Protein AF-A0A086QW85-F1 (afdb_monomer)

Radius of gyration: 34.15 Å; Cα contacts (8 Å, |Δi|>4): 576; chains: 1; bounding box: 135×94×112 Å

Structure (mmCIF, N/CA/C/O backbone):
data_AF-A0A086QW85-F1
#
_entry.id   AF-A0A086QW85-F1
#
loop_
_atom_site.group_PDB
_atom_site.id
_atom_site.type_symbol
_atom_site.label_atom_id
_atom_site.label_alt_id
_atom_site.label_comp_id
_atom_site.label_asym_id
_atom_site.label_entity_id
_atom_site.label_seq_id
_atom_site.pdbx_PDB_ins_code
_atom_site.Cartn_x
_atom_site.Cartn_y
_atom_site.Cartn_z
_atom_site.occupancy
_atom_site.B_iso_or_equiv
_atom_site.auth_seq_id
_atom_site.auth_comp_id
_atom_site.auth_asym_id
_atom_site.auth_atom_id
_atom_site.pdbx_PDB_model_num
ATOM 1 N N . MET A 1 1 ? 77.612 17.754 -40.716 1.00 35.16 1 MET A N 1
ATOM 2 C CA . MET A 1 1 ? 77.060 18.511 -39.573 1.00 35.16 1 MET A CA 1
ATOM 3 C C . MET A 1 1 ? 75.553 18.505 -39.806 1.00 35.16 1 MET A C 1
ATOM 5 O O . MET A 1 1 ? 75.165 18.887 -40.900 1.00 35.16 1 MET A O 1
ATOM 9 N N . GLN A 1 2 ? 74.759 17.747 -39.034 1.00 30.16 2 GLN A N 1
ATOM 10 C CA . GLN A 1 2 ? 74.173 18.192 -37.747 1.00 30.16 2 GLN A CA 1
ATOM 11 C C . GLN A 1 2 ? 73.464 19.552 -37.937 1.00 30.16 2 GLN A C 1
ATOM 13 O O . GLN A 1 2 ? 74.151 20.502 -38.294 1.00 30.16 2 GLN A O 1
ATOM 18 N N . GLY A 1 3 ? 72.158 19.748 -37.748 1.00 29.89 3 GLY A N 1
ATOM 19 C CA . GLY A 1 3 ? 71.088 18.865 -37.263 1.00 29.89 3 GLY A CA 1
ATOM 20 C C . GLY A 1 3 ? 69.768 19.661 -37.120 1.00 29.89 3 GLY A C 1
ATOM 21 O O . GLY A 1 3 ? 69.801 20.876 -37.311 1.00 29.89 3 GLY A O 1
ATOM 22 N N . ASP A 1 4 ? 68.585 19.117 -36.809 1.00 30.38 4 ASP A N 1
ATOM 23 C CA . ASP A 1 4 ? 68.086 17.726 -36.717 1.00 30.38 4 ASP A CA 1
ATOM 24 C C . ASP A 1 4 ? 66.534 17.755 -36.944 1.00 30.38 4 ASP A C 1
ATOM 26 O O . ASP A 1 4 ? 66.053 18.636 -37.660 1.00 30.38 4 ASP A O 1
ATOM 30 N N . GLU A 1 5 ? 65.729 16.818 -36.415 1.00 34.34 5 GLU A N 1
ATOM 31 C CA . GLU A 1 5 ? 64.272 16.700 -36.673 1.00 34.34 5 GLU A CA 1
ATOM 32 C C . GLU A 1 5 ? 63.371 17.478 -35.687 1.00 34.34 5 GLU A C 1
ATOM 34 O O . GLU A 1 5 ? 63.582 17.401 -34.481 1.00 34.34 5 GLU A O 1
ATOM 39 N N . GLU A 1 6 ? 62.257 18.063 -36.159 1.00 29.16 6 GLU A N 1
ATOM 40 C CA . GLU A 1 6 ? 61.016 18.113 -35.358 1.00 29.16 6 GLU A CA 1
ATOM 41 C C . GLU A 1 6 ? 59.751 18.187 -36.242 1.00 29.16 6 GLU A C 1
ATOM 43 O O . GLU A 1 6 ? 59.496 19.160 -36.955 1.00 29.16 6 GLU A O 1
ATOM 48 N N . GLY A 1 7 ? 58.952 17.114 -36.242 1.00 28.67 7 GLY A N 1
ATOM 49 C CA . GLY A 1 7 ? 57.779 16.967 -37.109 1.00 28.67 7 GLY A CA 1
ATOM 50 C C . GLY A 1 7 ? 56.466 17.353 -36.426 1.00 28.67 7 GLY A C 1
ATOM 51 O O . GLY A 1 7 ? 55.949 16.598 -35.606 1.00 28.67 7 GLY A O 1
ATOM 52 N N . SER A 1 8 ? 55.856 18.471 -36.829 1.00 26.30 8 SER A N 1
ATOM 53 C CA . SER A 1 8 ? 54.539 18.885 -36.321 1.00 26.30 8 SER A CA 1
ATOM 54 C C . SER A 1 8 ? 53.396 18.364 -37.207 1.00 26.30 8 SER A C 1
ATOM 56 O O . SER A 1 8 ? 53.025 18.973 -38.214 1.00 26.30 8 SER A O 1
ATOM 58 N N . ARG A 1 9 ? 52.824 17.206 -36.846 1.00 28.78 9 ARG A N 1
ATOM 59 C CA . ARG A 1 9 ? 51.584 16.696 -37.461 1.00 28.78 9 ARG A CA 1
ATOM 60 C C . ARG A 1 9 ? 50.380 17.457 -36.903 1.00 28.78 9 ARG A C 1
ATOM 62 O O . ARG A 1 9 ? 50.100 17.376 -35.710 1.00 28.78 9 ARG A O 1
ATOM 69 N N . LYS A 1 10 ? 49.624 18.134 -37.772 1.00 27.36 10 LYS A N 1
ATOM 70 C CA . LYS A 1 10 ? 48.305 18.682 -37.419 1.00 27.36 10 LYS A CA 1
ATOM 71 C C . LYS A 1 10 ? 47.346 17.529 -37.116 1.00 27.36 10 LYS A C 1
ATOM 73 O O . LYS A 1 10 ? 47.051 16.738 -38.007 1.00 27.36 10 LYS A O 1
ATOM 78 N N . ALA A 1 11 ? 46.860 17.451 -35.881 1.00 26.86 11 ALA A N 1
ATOM 79 C CA . ALA A 1 11 ? 45.731 16.602 -35.528 1.00 26.86 11 ALA A CA 1
ATOM 80 C C . ALA A 1 11 ? 44.427 17.362 -35.811 1.00 26.86 11 ALA A C 1
ATOM 82 O O . ALA A 1 11 ? 44.219 18.458 -35.291 1.00 26.86 11 ALA A O 1
ATOM 83 N N . GLU A 1 12 ? 43.557 16.789 -36.639 1.00 25.14 12 GLU A N 1
ATOM 84 C CA . GLU A 1 12 ? 42.192 17.281 -36.813 1.00 25.14 12 GLU A CA 1
ATOM 85 C C . GLU A 1 12 ? 41.361 16.870 -35.596 1.00 25.14 12 GLU A C 1
ATOM 87 O O . GLU A 1 12 ? 41.105 15.686 -35.371 1.00 25.14 12 GLU A O 1
ATOM 92 N N . THR A 1 13 ? 40.940 17.842 -34.788 1.00 25.77 13 THR A N 1
ATOM 93 C CA . THR A 1 13 ? 40.093 17.576 -33.622 1.00 25.77 13 THR A CA 1
ATOM 94 C C . THR A 1 13 ? 38.675 17.240 -34.080 1.00 25.77 13 THR A C 1
ATOM 96 O O . THR A 1 13 ? 37.847 18.134 -34.276 1.00 25.77 13 THR A O 1
ATOM 99 N N . GLN A 1 14 ? 38.376 15.948 -34.247 1.00 26.11 14 GLN A N 1
ATOM 100 C CA . GLN A 1 14 ? 36.997 15.492 -34.403 1.00 26.11 14 GLN A CA 1
ATOM 101 C C . GLN A 1 14 ? 36.176 15.926 -33.185 1.00 26.11 14 GLN A C 1
ATOM 103 O O . GLN A 1 14 ? 36.545 15.710 -32.031 1.00 26.11 14 GLN A O 1
ATOM 108 N N . LYS A 1 15 ? 35.056 16.588 -33.463 1.00 28.16 15 LYS A N 1
ATOM 109 C CA . LYS A 1 15 ? 34.166 17.156 -32.456 1.00 28.16 15 LYS A CA 1
ATOM 110 C C . LYS A 1 15 ? 33.206 16.065 -31.983 1.00 28.16 15 LYS A C 1
ATOM 112 O O . LYS A 1 15 ? 32.082 15.990 -32.473 1.00 28.16 15 LYS A O 1
ATOM 117 N N . GLU A 1 16 ? 33.667 15.203 -31.077 1.00 26.59 16 GLU A N 1
ATOM 118 C CA . GLU A 1 16 ? 32.813 14.188 -30.452 1.00 26.59 16 GLU A CA 1
ATOM 119 C C . GLU A 1 16 ? 31.615 14.866 -29.774 1.00 26.59 16 GLU A C 1
ATOM 121 O O . GLU A 1 16 ? 31.751 15.624 -28.810 1.00 26.59 16 GLU A O 1
ATOM 126 N N . GLY A 1 17 ? 30.422 14.624 -30.317 1.00 26.55 17 GLY A N 1
ATOM 127 C CA . GLY A 1 17 ? 29.179 15.047 -29.691 1.00 26.55 17 GLY A CA 1
ATOM 128 C C . GLY A 1 17 ? 28.982 14.265 -28.399 1.00 26.55 17 GLY A C 1
ATOM 129 O O . GLY A 1 17 ? 29.008 13.037 -28.412 1.00 26.55 17 GLY A O 1
ATOM 130 N N . SER A 1 18 ? 28.769 14.968 -27.288 1.00 29.98 18 SER A N 1
ATOM 131 C CA . SER A 1 18 ? 28.499 14.367 -25.982 1.00 29.98 18 SER A CA 1
ATOM 132 C C . SER A 1 18 ? 27.174 13.594 -26.007 1.00 29.98 18 SER A C 1
ATOM 134 O O . SER A 1 18 ? 26.110 14.166 -25.762 1.00 29.98 18 SER A O 1
ATOM 136 N N . GLN A 1 19 ? 27.237 12.301 -26.330 1.00 32.72 19 GLN A N 1
ATOM 137 C CA . GLN A 1 19 ? 26.077 11.414 -26.364 1.00 32.72 19 GLN A CA 1
ATOM 138 C C . GLN A 1 19 ? 25.541 11.205 -24.945 1.00 32.72 19 GLN A C 1
ATOM 140 O O . GLN A 1 19 ? 26.220 10.656 -24.076 1.00 32.72 19 GLN A O 1
ATOM 145 N N . SER A 1 20 ? 24.307 11.650 -24.710 1.00 33.31 20 SER A N 1
ATOM 146 C CA . SER A 1 20 ? 23.618 11.430 -23.441 1.00 33.31 20 SER A CA 1
ATOM 147 C C . SER A 1 20 ? 23.068 10.001 -23.402 1.00 33.31 20 SER A C 1
ATOM 149 O O . SER A 1 20 ? 22.284 9.598 -24.262 1.00 33.31 20 SER A O 1
ATOM 151 N N . LEU A 1 21 ? 23.503 9.218 -22.417 1.00 35.12 21 LEU A N 1
ATOM 152 C CA . LEU A 1 21 ? 23.064 7.837 -22.208 1.00 35.12 21 LEU A CA 1
ATOM 153 C C . LEU A 1 21 ? 21.674 7.805 -21.558 1.00 35.12 21 LEU A C 1
ATOM 155 O O . LEU A 1 21 ? 21.452 8.518 -20.579 1.00 35.12 21 LEU A O 1
ATOM 159 N N . VAL A 1 22 ? 20.781 6.911 -22.008 1.00 35.53 22 VAL A N 1
ATOM 160 C CA . VAL A 1 22 ? 19.644 6.479 -21.175 1.00 35.53 22 VAL A CA 1
ATOM 161 C C . VAL A 1 22 ? 20.203 5.546 -20.090 1.00 35.53 22 VAL A C 1
ATOM 163 O O . VAL A 1 22 ? 20.738 4.490 -20.437 1.00 35.53 22 VAL A O 1
ATOM 166 N N . PRO A 1 23 ? 20.115 5.857 -18.782 1.00 35.91 23 PRO A N 1
ATOM 167 C CA . PRO A 1 23 ? 20.770 5.047 -17.750 1.00 35.91 23 PRO A CA 1
ATOM 168 C C . PRO A 1 23 ? 19.995 3.768 -17.366 1.00 35.91 23 PRO A C 1
ATOM 170 O O . PRO A 1 23 ? 19.627 3.569 -16.209 1.00 35.91 23 PRO A O 1
ATOM 173 N N . HIS A 1 24 ? 19.801 2.852 -18.318 1.00 40.22 24 HIS A N 1
ATOM 174 C CA . HIS A 1 24 ? 19.362 1.474 -18.055 1.00 40.22 24 HIS A CA 1
ATOM 175 C C . HIS A 1 24 ? 20.571 0.535 -17.907 1.00 40.22 24 HIS A C 1
ATOM 177 O O . HIS A 1 24 ? 20.871 -0.269 -18.785 1.00 40.22 24 HIS A O 1
ATOM 183 N N . ALA A 1 25 ? 21.297 0.647 -16.787 1.00 36.50 25 ALA A N 1
ATOM 184 C CA . ALA A 1 25 ? 22.532 -0.121 -16.574 1.00 36.50 25 ALA A CA 1
ATOM 185 C C . ALA A 1 25 ? 22.823 -0.521 -15.109 1.00 36.50 25 ALA A C 1
ATOM 187 O O . ALA A 1 25 ? 23.978 -0.532 -14.695 1.00 36.50 25 ALA A O 1
ATOM 188 N N . PHE A 1 26 ? 21.809 -0.895 -14.315 1.00 35.09 26 PHE A N 1
ATOM 189 C CA . PHE A 1 26 ? 22.030 -1.494 -12.985 1.00 35.09 26 PHE A CA 1
ATOM 190 C C . PHE A 1 26 ? 21.018 -2.596 -12.625 1.00 35.09 26 PHE A C 1
ATOM 192 O O . PHE A 1 26 ? 20.105 -2.347 -11.845 1.00 35.09 26 PHE A O 1
ATOM 199 N N . ALA A 1 27 ? 21.215 -3.817 -13.155 1.00 32.00 27 ALA A N 1
ATOM 200 C CA . ALA A 1 27 ? 21.057 -5.099 -12.430 1.00 32.00 27 ALA A CA 1
ATOM 201 C C . ALA A 1 27 ? 21.069 -6.335 -13.363 1.00 32.00 27 ALA A C 1
ATOM 203 O O . ALA A 1 27 ? 20.010 -6.802 -13.763 1.00 32.00 27 ALA A O 1
ATOM 204 N N . ALA A 1 28 ? 22.246 -6.919 -13.626 1.00 32.12 28 ALA A N 1
ATOM 205 C CA . ALA A 1 28 ? 22.434 -8.372 -13.796 1.00 32.12 28 ALA A CA 1
ATOM 206 C C . ALA A 1 28 ? 23.924 -8.697 -13.997 1.00 32.12 28 ALA A C 1
ATOM 208 O O . ALA A 1 28 ? 24.518 -8.319 -15.002 1.00 32.12 28 ALA A O 1
ATOM 209 N N . ALA A 1 29 ? 24.528 -9.444 -13.072 1.00 39.06 29 ALA A N 1
ATOM 210 C CA . ALA A 1 29 ? 25.804 -10.103 -13.330 1.00 39.06 29 ALA A CA 1
ATOM 211 C C . ALA A 1 29 ? 25.521 -11.484 -13.944 1.00 39.06 29 ALA A C 1
ATOM 213 O O . ALA A 1 29 ? 25.278 -12.441 -13.211 1.00 39.06 29 ALA A O 1
ATOM 214 N N . GLY A 1 30 ? 25.516 -11.586 -15.278 1.00 35.44 30 GLY A N 1
ATOM 215 C CA . GLY A 1 30 ? 25.377 -12.877 -15.961 1.00 35.44 30 GLY A CA 1
ATOM 216 C C . GLY A 1 30 ? 24.870 -12.818 -17.404 1.00 35.44 30 GLY A C 1
ATOM 217 O O . GLY A 1 30 ? 23.666 -12.850 -17.615 1.00 35.44 30 GLY A O 1
ATOM 218 N N . ALA A 1 31 ? 25.816 -12.886 -18.350 1.00 36.66 31 ALA A N 1
ATOM 219 C CA . ALA A 1 31 ? 25.654 -13.172 -19.785 1.00 36.66 31 ALA A CA 1
ATOM 220 C C . ALA A 1 31 ? 24.902 -12.146 -20.669 1.00 36.66 31 ALA A C 1
ATOM 222 O O . ALA A 1 31 ? 23.835 -11.655 -20.330 1.00 36.66 31 ALA A O 1
ATOM 223 N N . ALA A 1 32 ? 25.481 -11.923 -21.860 1.00 39.22 32 ALA A N 1
ATOM 224 C CA . ALA A 1 32 ? 25.141 -10.910 -22.867 1.00 39.22 32 ALA A CA 1
ATOM 225 C C . ALA A 1 32 ? 25.261 -9.451 -22.379 1.00 39.22 32 ALA A C 1
ATOM 227 O O . ALA A 1 32 ? 24.635 -9.034 -21.411 1.00 39.22 32 ALA A O 1
ATOM 228 N N . SER A 1 33 ? 26.047 -8.640 -23.094 1.00 46.16 33 SER A N 1
ATOM 229 C CA . SER A 1 33 ? 25.944 -7.184 -22.988 1.00 46.16 33 SER A CA 1
ATOM 230 C C . SER A 1 33 ? 24.555 -6.778 -23.494 1.00 46.16 33 SER A C 1
ATOM 232 O O . SER A 1 33 ? 24.289 -7.005 -24.680 1.00 46.16 33 SER A O 1
ATOM 234 N N . PRO A 1 34 ? 23.660 -6.215 -22.658 1.00 55.28 34 PRO A N 1
ATOM 235 C CA . PRO A 1 34 ? 22.402 -5.691 -23.165 1.00 55.28 34 PRO A CA 1
ATOM 236 C C . PRO A 1 34 ? 22.721 -4.606 -24.193 1.00 55.28 34 PRO A C 1
ATOM 238 O O . PRO A 1 34 ? 23.637 -3.808 -23.993 1.00 55.28 34 PRO A O 1
ATOM 241 N N . GLN A 1 35 ? 21.999 -4.604 -25.311 1.00 72.31 35 GLN A N 1
ATOM 242 C CA . GLN A 1 35 ? 22.181 -3.610 -26.361 1.00 72.31 35 GLN A CA 1
ATOM 243 C C . GLN A 1 35 ? 21.790 -2.237 -25.800 1.00 72.31 35 GLN A C 1
ATOM 245 O O . GLN A 1 35 ? 20.607 -1.942 -25.638 1.00 72.31 35 GLN A O 1
ATOM 250 N N . THR A 1 36 ? 22.792 -1.435 -25.428 1.00 83.62 36 THR A N 1
ATOM 251 C CA . THR A 1 36 ? 22.596 -0.129 -24.791 1.00 83.62 36 THR A CA 1
ATOM 252 C C . THR A 1 36 ? 21.761 0.773 -25.692 1.00 83.62 36 THR A C 1
ATOM 254 O O . THR A 1 36 ? 22.079 0.944 -26.868 1.00 83.62 36 THR A O 1
ATOM 257 N N . VAL A 1 37 ? 20.699 1.357 -25.136 1.00 87.56 37 VAL A N 1
ATOM 258 C CA . VAL A 1 37 ? 19.838 2.306 -25.848 1.00 87.56 37 VAL A CA 1
ATOM 259 C C . VAL A 1 37 ? 20.389 3.718 -25.651 1.00 87.56 37 VAL A C 1
ATOM 261 O O . VAL A 1 37 ? 20.548 4.184 -24.521 1.00 87.56 37 VAL A O 1
ATOM 264 N N . TYR A 1 38 ? 20.680 4.397 -26.756 1.00 91.75 38 TYR A N 1
ATOM 265 C CA . TYR A 1 38 ? 21.154 5.781 -26.774 1.00 91.75 38 TYR A CA 1
ATOM 266 C C . TYR A 1 38 ? 19.978 6.739 -26.979 1.00 91.75 38 TYR A C 1
ATOM 268 O O . TYR A 1 38 ? 18.978 6.356 -27.582 1.00 91.75 38 TYR A O 1
ATOM 276 N N . ILE A 1 39 ? 20.088 7.979 -26.491 1.00 93.62 39 ILE A N 1
ATOM 277 C CA . ILE A 1 39 ? 19.101 9.029 -26.784 1.00 93.62 39 ILE A CA 1
ATOM 278 C C . ILE A 1 39 ? 19.390 9.570 -28.188 1.00 93.62 39 ILE A C 1
ATOM 280 O O . ILE A 1 39 ? 20.435 10.183 -28.402 1.00 93.62 39 ILE A O 1
ATOM 284 N N . GLU A 1 40 ? 18.463 9.375 -29.125 1.00 93.62 40 GLU A N 1
ATOM 285 C CA . GLU A 1 40 ? 18.517 9.995 -30.458 1.00 93.62 40 GLU A CA 1
ATOM 286 C C . GLU A 1 40 ? 17.840 11.367 -30.478 1.00 93.62 40 GLU A C 1
ATOM 288 O O . GLU A 1 40 ? 18.264 12.266 -31.204 1.00 93.62 40 GLU A O 1
ATOM 293 N N . GLY A 1 41 ? 16.810 11.560 -29.651 1.00 93.12 41 GLY A N 1
ATOM 294 C CA . GLY A 1 41 ? 16.079 12.819 -29.592 1.00 93.12 41 GLY A CA 1
ATOM 295 C C . GLY A 1 41 ? 15.114 12.922 -28.419 1.00 93.12 41 GLY A C 1
ATOM 296 O O . GLY A 1 41 ? 15.023 12.041 -27.56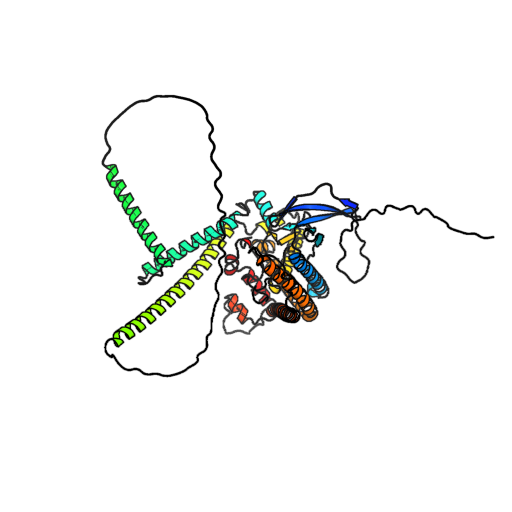4 1.00 93.12 41 GLY A O 1
ATOM 297 N N . PHE A 1 42 ? 14.370 14.023 -28.400 1.00 93.88 42 PHE A N 1
ATOM 298 C CA . PHE A 1 42 ? 13.312 14.297 -27.434 1.00 93.88 42 PHE A CA 1
ATOM 299 C C . PHE A 1 42 ? 11.974 14.375 -28.170 1.00 93.88 42 PHE A C 1
ATOM 301 O O . PHE A 1 42 ? 11.908 14.908 -29.278 1.00 93.88 42 PHE A O 1
ATOM 308 N N . ALA A 1 43 ? 10.910 13.870 -27.551 1.00 90.50 43 ALA A N 1
ATOM 309 C CA . ALA A 1 43 ? 9.555 14.061 -28.051 1.00 90.50 43 ALA A CA 1
ATOM 310 C C . ALA A 1 43 ? 9.180 15.552 -27.996 1.00 90.50 43 ALA A C 1
ATOM 312 O O . ALA A 1 43 ? 9.519 16.250 -27.039 1.00 90.50 43 ALA A O 1
ATOM 313 N N . SER A 1 44 ? 8.474 16.040 -29.018 1.00 83.94 44 SER A N 1
ATOM 314 C CA . SER A 1 44 ? 8.123 17.463 -29.146 1.00 83.94 44 SER A CA 1
ATOM 315 C C . SER A 1 44 ? 7.098 17.941 -28.111 1.00 83.94 44 SER A C 1
ATOM 317 O O . SER A 1 44 ? 7.040 19.132 -27.817 1.00 83.94 44 SER A O 1
ATOM 319 N N . GLU A 1 45 ? 6.308 17.026 -27.548 1.00 77.88 45 GLU A N 1
ATOM 320 C CA . GLU A 1 45 ? 5.274 17.324 -26.557 1.00 77.88 45 GLU A CA 1
ATOM 321 C C . GLU A 1 45 ? 5.725 16.934 -25.144 1.00 77.88 45 GLU A C 1
ATOM 323 O O . GLU A 1 45 ? 6.125 15.798 -24.882 1.00 77.88 45 GLU A O 1
ATOM 328 N N . ALA A 1 46 ? 5.617 17.882 -24.212 1.00 76.88 46 ALA A N 1
ATOM 329 C CA . ALA A 1 46 ? 5.842 17.659 -22.788 1.00 76.88 46 ALA A CA 1
ATOM 330 C C . ALA A 1 46 ? 4.505 17.738 -22.038 1.00 76.88 46 ALA A C 1
ATOM 332 O O . ALA A 1 46 ? 3.988 18.831 -21.793 1.00 76.88 46 ALA A O 1
ATOM 333 N N . SER A 1 47 ? 3.942 16.588 -21.656 1.00 83.12 47 SER A N 1
ATOM 334 C CA . SER A 1 47 ? 2.718 16.551 -20.847 1.00 83.12 47 SER A CA 1
ATOM 335 C C . SER A 1 47 ? 3.006 16.960 -19.399 1.00 83.12 47 SER A C 1
ATOM 337 O O . SER A 1 47 ? 4.041 16.598 -18.833 1.00 83.12 47 SER A O 1
ATOM 339 N N . THR A 1 48 ? 2.068 17.660 -18.770 1.00 83.31 48 THR A N 1
ATOM 340 C CA . THR A 1 48 ? 2.140 17.999 -17.341 1.00 83.31 48 THR A CA 1
ATOM 341 C C . THR A 1 48 ? 1.320 16.999 -16.527 1.00 83.31 48 THR A C 1
ATOM 343 O O . THR A 1 48 ? 0.213 16.655 -16.925 1.00 83.31 48 THR A O 1
ATOM 346 N N . SER A 1 49 ? 1.855 16.537 -15.397 1.00 79.25 49 SER A N 1
ATOM 347 C CA . SER A 1 49 ? 1.185 15.625 -14.459 1.00 79.25 49 SER A CA 1
ATOM 348 C C . SER A 1 49 ? 1.244 16.198 -13.043 1.00 79.25 49 SER A C 1
ATOM 350 O O . SER A 1 49 ? 2.337 16.493 -12.551 1.00 79.25 49 SER A O 1
ATOM 352 N N . THR A 1 50 ? 0.103 16.326 -12.369 1.00 77.31 50 THR A N 1
ATOM 353 C CA . THR A 1 50 ? 0.037 16.838 -10.991 1.00 77.31 50 THR A CA 1
ATOM 354 C C . THR A 1 50 ? 0.078 15.676 -10.003 1.00 77.31 50 THR A C 1
ATOM 356 O O . THR A 1 50 ? -0.868 14.901 -9.923 1.00 77.31 50 THR A O 1
ATOM 359 N N . ARG A 1 51 ? 1.176 15.526 -9.250 1.00 76.12 51 ARG A N 1
ATOM 360 C CA . ARG A 1 51 ? 1.399 14.390 -8.332 1.00 76.12 51 ARG A CA 1
ATOM 361 C C . ARG A 1 51 ? 2.089 14.826 -7.049 1.00 76.12 51 ARG A C 1
ATOM 363 O O . ARG A 1 51 ? 3.010 15.637 -7.094 1.00 76.12 51 ARG A O 1
ATOM 370 N N . SER A 1 52 ? 1.657 14.285 -5.908 1.00 66.44 52 SER A N 1
ATOM 371 C CA . SER A 1 52 ? 2.160 14.657 -4.570 1.00 66.44 52 SER A CA 1
ATOM 372 C C . SER A 1 52 ? 2.222 16.182 -4.352 1.00 66.44 52 SER A C 1
ATOM 374 O O . SER A 1 52 ? 3.206 16.698 -3.833 1.00 66.44 52 SER A O 1
ATOM 376 N N . HIS A 1 53 ? 1.188 16.907 -4.800 1.00 72.19 53 HIS A N 1
ATOM 377 C CA . HIS A 1 53 ? 1.086 18.380 -4.784 1.00 72.19 53 HIS A CA 1
ATOM 378 C C . HIS A 1 53 ? 2.138 19.140 -5.623 1.00 72.19 53 HIS A C 1
ATOM 380 O O . HIS A 1 53 ? 2.233 20.363 -5.533 1.00 72.19 53 HIS A O 1
ATOM 386 N N . TYR A 1 54 ? 2.892 18.451 -6.484 1.00 80.00 54 TYR A N 1
ATOM 387 C CA . TYR A 1 54 ? 3.780 19.066 -7.467 1.00 80.00 54 TYR A CA 1
ATOM 388 C C . TYR A 1 54 ? 3.192 19.004 -8.878 1.00 80.00 54 TYR A C 1
ATOM 390 O O . TYR A 1 54 ? 2.766 17.949 -9.346 1.00 80.00 54 TYR A O 1
ATOM 398 N N . THR A 1 55 ? 3.281 20.119 -9.599 1.00 85.38 55 THR A N 1
ATOM 399 C CA . THR A 1 55 ? 3.069 20.178 -11.049 1.00 85.38 55 THR A CA 1
ATOM 400 C C . THR A 1 55 ? 4.351 19.730 -11.749 1.00 85.38 55 THR A C 1
ATOM 402 O O . THR A 1 55 ? 5.308 20.497 -11.874 1.00 85.38 55 THR A O 1
ATOM 405 N N . LEU A 1 56 ? 4.405 18.464 -12.159 1.00 88.69 56 LEU A N 1
ATOM 406 C CA . LEU A 1 56 ? 5.602 17.839 -12.716 1.00 88.69 56 LEU A CA 1
ATOM 407 C C . LEU A 1 56 ? 5.551 17.802 -14.249 1.00 88.69 56 LEU A C 1
ATOM 409 O O . LEU A 1 56 ? 4.495 17.588 -14.843 1.00 88.69 56 LEU A O 1
ATOM 413 N N . LYS A 1 57 ? 6.707 17.973 -14.900 1.00 89.06 57 LYS A N 1
ATOM 414 C CA . LYS A 1 57 ? 6.836 17.840 -16.359 1.00 89.06 57 LYS A CA 1
ATOM 415 C C . LYS A 1 57 ? 7.307 16.436 -16.725 1.00 89.06 57 LYS A C 1
ATOM 417 O O . LYS A 1 57 ? 8.372 16.011 -16.266 1.00 89.06 57 LYS A O 1
ATOM 422 N N . ARG A 1 58 ? 6.535 15.754 -17.574 1.00 92.00 58 ARG A N 1
ATOM 423 C CA . ARG A 1 58 ? 6.911 14.502 -18.237 1.00 92.00 58 ARG A CA 1
ATOM 424 C C . ARG A 1 58 ? 7.608 14.833 -19.556 1.00 92.00 58 ARG A C 1
ATOM 426 O O . ARG A 1 58 ? 7.131 15.661 -20.329 1.00 92.00 58 ARG A O 1
ATOM 433 N N . LEU A 1 59 ? 8.743 14.190 -19.793 1.00 92.81 59 LEU A N 1
ATOM 434 C CA . LEU A 1 59 ? 9.587 14.338 -20.973 1.00 92.81 59 LEU A CA 1
ATOM 435 C C . LEU A 1 59 ? 9.655 12.989 -21.693 1.00 92.81 59 LEU A C 1
ATOM 437 O O . LEU A 1 59 ? 9.938 11.974 -21.055 1.00 92.81 59 LEU A O 1
ATOM 441 N N . GLY A 1 60 ? 9.408 12.976 -23.003 1.00 93.62 60 GLY A N 1
ATOM 442 C CA . GLY A 1 60 ? 9.648 11.806 -23.848 1.00 93.62 60 GLY A CA 1
ATOM 443 C C . GLY A 1 60 ? 11.066 11.822 -24.420 1.00 93.62 60 GLY A C 1
ATOM 444 O O . GLY A 1 60 ? 11.504 12.834 -24.965 1.00 93.62 60 GLY A O 1
ATOM 445 N N . PHE A 1 61 ? 11.771 10.701 -24.317 1.00 93.06 61 PHE A N 1
ATOM 446 C CA . PHE A 1 61 ? 13.106 10.470 -24.864 1.00 93.06 61 PHE A CA 1
ATOM 447 C C . PHE A 1 61 ? 13.006 9.401 -25.950 1.00 93.06 61 PHE A C 1
ATOM 449 O O . PHE A 1 61 ? 12.554 8.291 -25.677 1.00 93.06 61 PHE A O 1
ATOM 456 N N . ILE A 1 62 ? 13.426 9.720 -27.170 1.00 94.69 62 ILE A N 1
ATOM 457 C CA . ILE A 1 62 ? 13.419 8.784 -28.296 1.00 94.69 62 ILE A CA 1
ATOM 458 C C . ILE A 1 62 ? 14.729 7.996 -28.248 1.00 94.69 62 ILE A C 1
ATOM 460 O O . ILE A 1 62 ? 15.815 8.578 -28.326 1.00 94.69 62 ILE A O 1
ATOM 464 N N . GLY A 1 63 ? 14.620 6.683 -28.054 1.00 94.12 63 GLY A N 1
ATOM 465 C CA . GLY A 1 63 ? 15.754 5.771 -27.997 1.00 94.12 63 GLY A CA 1
ATOM 466 C C . GLY A 1 63 ? 16.176 5.263 -29.375 1.00 94.12 63 GLY A C 1
ATOM 467 O O . GLY A 1 63 ? 15.347 5.118 -30.269 1.00 94.12 63 GLY A O 1
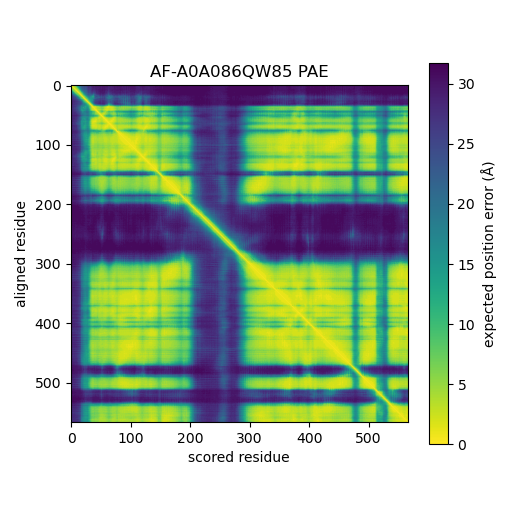ATOM 468 N N . SER A 1 64 ? 17.443 4.869 -29.511 1.00 93.25 64 SER A N 1
ATOM 469 C CA . SER A 1 64 ? 18.039 4.283 -30.730 1.00 93.25 64 SER A CA 1
ATOM 470 C C . SER A 1 64 ? 17.467 2.930 -31.183 1.00 93.25 64 SER A C 1
ATOM 472 O O . SER A 1 64 ? 17.989 2.280 -32.085 1.00 93.25 64 SER A O 1
ATOM 474 N N . ASN A 1 65 ? 16.416 2.459 -30.517 1.00 92.56 65 ASN A N 1
ATOM 475 C CA . ASN A 1 65 ? 15.599 1.308 -30.887 1.00 92.56 65 ASN A CA 1
ATOM 476 C C . ASN A 1 65 ? 14.217 1.721 -31.436 1.00 92.56 65 ASN A C 1
ATOM 478 O O . ASN A 1 65 ? 13.363 0.857 -31.622 1.00 92.56 65 ASN A O 1
ATOM 482 N N . GLY A 1 66 ? 13.980 3.021 -31.647 1.00 90.12 66 GLY A N 1
ATOM 483 C CA . GLY A 1 66 ? 12.705 3.592 -32.087 1.00 90.12 66 GLY A CA 1
ATOM 484 C C . GLY A 1 66 ? 11.643 3.737 -30.990 1.00 90.12 66 GLY A C 1
ATOM 485 O O . GLY A 1 66 ? 10.565 4.256 -31.269 1.00 90.12 66 GLY A O 1
ATOM 486 N N . ASN A 1 67 ? 11.915 3.307 -29.751 1.00 91.62 67 ASN A N 1
ATOM 487 C CA . ASN A 1 67 ? 10.953 3.398 -28.650 1.00 91.62 67 ASN A CA 1
ATOM 488 C C . ASN A 1 67 ? 11.054 4.744 -27.919 1.00 91.62 67 ASN A C 1
ATOM 490 O O . ASN A 1 67 ? 12.151 5.248 -27.669 1.00 91.62 67 ASN A O 1
ATOM 494 N N . THR A 1 68 ? 9.908 5.285 -27.500 1.00 92.06 68 THR A N 1
ATOM 495 C CA . THR A 1 68 ? 9.840 6.494 -26.666 1.00 92.06 68 THR A CA 1
ATOM 496 C C . THR A 1 68 ? 9.752 6.123 -25.188 1.00 92.06 68 THR A C 1
ATOM 498 O O . THR A 1 68 ? 8.818 5.449 -24.759 1.00 92.06 68 THR A O 1
ATOM 501 N N . TYR A 1 69 ? 10.703 6.610 -24.397 1.00 93.00 69 TYR A N 1
ATOM 502 C CA . TYR A 1 69 ? 10.773 6.430 -22.950 1.00 93.00 69 TYR A CA 1
ATOM 503 C C . TYR A 1 69 ? 10.330 7.708 -22.244 1.00 93.00 69 TYR A C 1
ATOM 505 O O . TYR A 1 69 ? 10.871 8.781 -22.507 1.00 93.00 69 TYR A O 1
ATOM 513 N N . TYR A 1 70 ? 9.372 7.610 -21.329 1.00 93.38 70 TYR A N 1
ATOM 514 C CA . TYR A 1 70 ? 8.836 8.774 -20.629 1.00 93.38 70 TYR A CA 1
ATOM 515 C C . TYR A 1 70 ? 9.388 8.868 -19.209 1.00 93.38 70 TYR A C 1
ATOM 517 O O . TYR A 1 70 ? 9.298 7.918 -18.429 1.00 93.38 70 TYR A O 1
ATOM 525 N N . PHE A 1 71 ? 9.922 10.037 -18.863 1.00 93.44 71 PHE A N 1
ATOM 526 C CA . PHE A 1 71 ? 10.411 10.335 -17.521 1.00 93.44 71 PHE A CA 1
ATOM 527 C C . PHE A 1 71 ? 9.828 11.643 -17.002 1.00 93.44 71 PHE A C 1
ATOM 529 O O . PHE A 1 71 ? 9.794 12.652 -17.704 1.00 93.44 71 PHE A O 1
ATOM 536 N N . VAL A 1 72 ? 9.440 11.649 -15.734 1.00 91.69 72 VAL A N 1
ATOM 537 C CA . VAL A 1 72 ? 9.053 12.851 -15.000 1.00 91.69 72 VAL A CA 1
ATOM 538 C C . VAL A 1 72 ? 10.256 13.429 -14.253 1.00 91.69 72 VAL A C 1
ATOM 540 O O . VAL A 1 72 ? 10.979 12.712 -13.558 1.00 91.69 72 VAL A O 1
ATOM 543 N N . VAL A 1 73 ? 10.452 14.747 -14.366 1.00 89.94 73 VAL A N 1
ATOM 544 C CA . VAL A 1 73 ? 11.437 15.494 -13.568 1.00 89.94 73 VAL A CA 1
ATOM 545 C C . VAL A 1 73 ? 10.856 15.754 -12.176 1.00 89.94 73 VAL A C 1
ATOM 547 O O . VAL A 1 73 ? 10.053 16.669 -12.000 1.00 89.94 73 VAL A O 1
ATOM 550 N N . GLN A 1 74 ? 11.262 14.967 -11.178 1.00 87.94 74 GLN A N 1
ATOM 551 C CA . GLN A 1 74 ? 10.791 15.106 -9.797 1.00 87.94 74 GLN A CA 1
ATOM 552 C C . GLN A 1 74 ? 11.808 15.890 -8.939 1.00 87.94 74 GLN A C 1
ATOM 554 O O . GLN A 1 74 ? 12.984 15.501 -8.891 1.00 87.94 74 GLN A O 1
ATOM 559 N N . PRO A 1 75 ? 11.403 16.960 -8.222 1.00 84.81 75 PRO A N 1
ATOM 560 C CA . PRO A 1 75 ? 12.223 17.554 -7.168 1.00 84.81 75 PRO A CA 1
ATOM 561 C C . PRO A 1 75 ? 12.332 16.569 -5.998 1.00 84.81 75 PRO A C 1
ATOM 563 O O . PRO A 1 75 ? 11.359 15.897 -5.660 1.00 84.81 75 PRO A O 1
ATOM 566 N N . TYR A 1 76 ? 13.511 16.439 -5.384 1.00 77.69 76 TYR A N 1
ATOM 567 C CA . TYR A 1 76 ? 13.710 15.400 -4.370 1.00 77.69 76 TYR A CA 1
ATOM 568 C C . TYR A 1 76 ? 14.806 15.714 -3.344 1.00 77.69 76 TYR A C 1
ATOM 570 O O . TYR A 1 76 ? 15.737 16.473 -3.616 1.00 77.69 76 TYR A O 1
ATOM 578 N N . SER A 1 77 ? 14.698 15.107 -2.157 1.00 73.31 77 SER A N 1
ATOM 579 C CA . SER A 1 77 ? 15.688 15.212 -1.075 1.00 73.31 77 SER A CA 1
ATOM 580 C C . SER A 1 77 ? 16.748 14.113 -1.177 1.00 73.31 77 SER A C 1
ATOM 582 O O . SER A 1 77 ? 16.426 12.937 -1.357 1.00 73.31 77 SER A O 1
ATOM 584 N N . T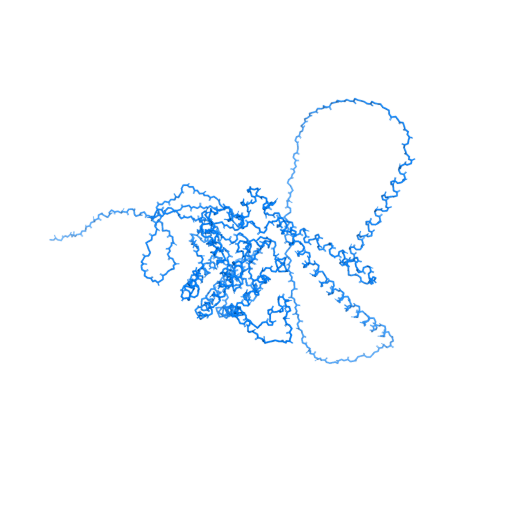HR A 1 78 ? 18.019 14.470 -0.975 1.00 71.06 78 THR A N 1
ATOM 585 C CA . THR A 1 78 ? 19.155 13.528 -1.001 1.00 71.06 78 THR A CA 1
ATOM 586 C C . THR A 1 78 ? 19.037 12.394 0.019 1.00 71.06 78 THR A C 1
ATOM 588 O O . THR A 1 78 ? 19.542 11.300 -0.226 1.00 71.06 78 THR A O 1
ATOM 591 N N . GLN A 1 79 ? 18.381 12.636 1.159 1.00 71.31 79 GLN A N 1
ATOM 592 C CA . GLN A 1 79 ? 18.174 11.632 2.209 1.00 71.31 79 GLN A CA 1
ATOM 593 C C . GLN A 1 79 ? 17.180 10.571 1.753 1.00 71.31 79 GLN A C 1
ATOM 595 O O . GLN A 1 79 ? 17.507 9.388 1.727 1.00 71.31 79 GLN A O 1
ATOM 600 N N . HIS A 1 80 ? 16.008 11.023 1.306 1.00 76.25 80 HIS A N 1
ATOM 601 C CA . HIS A 1 80 ? 14.969 10.159 0.765 1.00 76.25 80 HIS A CA 1
ATOM 602 C C . HIS A 1 80 ? 15.484 9.340 -0.432 1.00 76.25 80 HIS A C 1
ATOM 604 O O . HIS A 1 80 ? 15.142 8.170 -0.587 1.00 76.25 80 HIS A O 1
ATOM 610 N N . GLN A 1 81 ? 16.351 9.938 -1.263 1.00 78.19 81 GLN A N 1
ATOM 611 C CA . GLN A 1 81 ? 16.892 9.281 -2.455 1.00 78.19 81 GLN A CA 1
ATOM 612 C C . GLN A 1 81 ? 17.705 8.037 -2.102 1.00 78.19 81 GLN A C 1
ATOM 614 O O . GLN A 1 81 ? 17.638 7.038 -2.812 1.00 78.19 81 GLN A O 1
ATOM 619 N N . ARG A 1 82 ? 18.458 8.085 -0.997 1.00 80.31 82 ARG A N 1
ATOM 620 C CA . ARG A 1 82 ? 19.246 6.942 -0.525 1.00 80.31 82 ARG A CA 1
ATOM 621 C C . ARG A 1 82 ? 18.333 5.809 -0.070 1.00 80.31 82 ARG A C 1
ATOM 623 O O . ARG A 1 82 ? 18.556 4.683 -0.500 1.00 80.31 82 ARG A O 1
ATOM 630 N N . THR A 1 83 ? 17.297 6.105 0.716 1.00 83.94 83 THR A N 1
ATOM 631 C CA . THR A 1 83 ? 16.292 5.117 1.148 1.00 83.94 83 THR A CA 1
ATOM 632 C C . THR A 1 83 ? 15.634 4.428 -0.047 1.00 83.94 83 THR A C 1
ATOM 634 O O . THR A 1 83 ? 15.709 3.204 -0.149 1.00 83.94 83 THR A O 1
ATOM 637 N N . GLU A 1 84 ? 15.075 5.182 -1.004 1.00 84.81 84 GLU A N 1
ATOM 638 C CA . GLU A 1 84 ? 14.423 4.579 -2.178 1.00 84.81 84 GLU A CA 1
ATOM 639 C C . GLU A 1 84 ? 15.408 3.784 -3.054 1.00 84.81 84 GLU A C 1
ATOM 641 O O . GLU A 1 84 ? 15.094 2.670 -3.470 1.00 84.81 84 GLU A O 1
ATOM 646 N N . GLN A 1 85 ? 16.632 4.280 -3.283 1.00 85.38 85 GLN A N 1
ATOM 647 C CA . GLN A 1 85 ? 17.642 3.538 -4.052 1.00 85.38 85 GLN A CA 1
ATOM 648 C C . GLN A 1 85 ? 18.084 2.243 -3.354 1.00 85.38 85 GLN A C 1
ATOM 650 O O . GLN A 1 85 ? 18.292 1.227 -4.021 1.00 85.38 85 GLN A O 1
ATOM 655 N N . ARG A 1 86 ? 18.206 2.241 -2.020 1.00 89.06 86 ARG A N 1
ATOM 656 C CA . ARG A 1 86 ? 18.495 1.022 -1.250 1.00 89.06 86 ARG A CA 1
ATOM 657 C C . ARG A 1 86 ? 17.322 0.053 -1.244 1.00 89.06 86 ARG A C 1
ATOM 659 O O . ARG A 1 86 ? 17.553 -1.152 -1.324 1.00 89.06 86 ARG A O 1
ATOM 666 N N . LEU A 1 87 ? 16.088 0.551 -1.226 1.00 91.31 87 LEU A N 1
ATOM 667 C CA . LEU A 1 87 ? 14.913 -0.297 -1.366 1.00 91.31 87 LEU A CA 1
ATOM 668 C C . LEU A 1 87 ? 14.843 -0.934 -2.759 1.00 91.31 87 LEU A C 1
ATOM 670 O O . LEU A 1 87 ? 14.653 -2.140 -2.850 1.00 91.31 87 LEU A O 1
ATOM 674 N N . LEU A 1 88 ? 15.076 -0.183 -3.840 1.00 91.12 88 LEU A N 1
ATOM 675 C CA . LEU A 1 88 ? 15.129 -0.743 -5.198 1.00 91.12 88 LEU A CA 1
ATOM 676 C C . LEU A 1 88 ? 16.218 -1.823 -5.335 1.00 91.12 88 LEU A C 1
ATOM 678 O O . LEU A 1 88 ? 15.994 -2.844 -5.986 1.00 91.12 88 LEU A O 1
ATOM 682 N N . GLN A 1 89 ? 17.367 -1.654 -4.671 1.00 92.06 89 GLN A N 1
ATOM 683 C CA . GLN A 1 89 ? 18.409 -2.688 -4.586 1.00 92.06 89 GLN A CA 1
ATOM 684 C C . GLN A 1 89 ? 17.935 -3.931 -3.812 1.00 92.06 89 GLN A C 1
ATOM 686 O O . GLN A 1 89 ? 18.150 -5.053 -4.275 1.00 92.06 89 GLN A O 1
ATOM 691 N N . LEU A 1 90 ? 17.248 -3.752 -2.678 1.00 95.12 90 LEU A N 1
ATOM 692 C CA . LEU A 1 90 ? 16.651 -4.849 -1.906 1.00 95.12 90 LEU A CA 1
ATOM 693 C C . LEU A 1 90 ? 15.576 -5.594 -2.717 1.00 95.12 90 LEU A C 1
ATOM 695 O O . LEU A 1 90 ? 15.574 -6.822 -2.741 1.00 95.12 90 LEU A O 1
ATOM 699 N N . LEU A 1 91 ? 14.703 -4.881 -3.432 1.00 94.94 91 LEU A N 1
ATOM 700 C CA . LEU A 1 91 ? 13.673 -5.475 -4.289 1.00 94.94 91 LEU A CA 1
ATOM 701 C C . LEU A 1 91 ? 14.274 -6.193 -5.506 1.00 94.94 91 LEU A C 1
ATOM 703 O O . LEU A 1 91 ? 13.791 -7.259 -5.879 1.00 94.94 91 LEU A O 1
ATOM 707 N N . SER A 1 92 ? 15.367 -5.681 -6.080 1.00 94.81 92 SER A N 1
ATOM 708 C CA . SER A 1 92 ? 16.126 -6.365 -7.138 1.00 94.81 92 SER A CA 1
ATOM 709 C C . SER A 1 92 ? 16.729 -7.688 -6.651 1.00 94.81 92 SER A C 1
ATOM 711 O O . SER A 1 92 ? 16.589 -8.718 -7.315 1.00 94.81 92 SER A O 1
ATOM 713 N N . LEU A 1 93 ? 17.302 -7.708 -5.442 1.00 96.25 93 LEU A N 1
ATOM 714 C CA . LEU A 1 93 ? 17.737 -8.947 -4.792 1.00 96.25 93 LEU A CA 1
ATOM 715 C C . LEU A 1 93 ? 16.553 -9.900 -4.556 1.00 96.25 93 LEU A C 1
ATOM 717 O O . LEU A 1 93 ? 16.633 -11.077 -4.903 1.00 96.25 93 LEU A O 1
ATOM 721 N N . ILE A 1 94 ? 15.440 -9.407 -4.003 1.00 96.75 94 ILE A N 1
ATOM 722 C CA . ILE A 1 94 ? 14.244 -10.224 -3.750 1.00 96.75 94 ILE A CA 1
ATOM 723 C C . ILE A 1 94 ? 13.696 -10.808 -5.060 1.00 96.75 94 ILE A C 1
ATOM 725 O O . ILE A 1 94 ? 13.348 -11.985 -5.078 1.00 96.75 94 ILE A O 1
ATOM 729 N N . ASN A 1 95 ? 13.711 -10.073 -6.174 1.00 97.06 95 ASN A N 1
ATOM 730 C CA . ASN A 1 95 ? 13.340 -10.596 -7.494 1.00 97.06 95 ASN A CA 1
ATOM 731 C C . ASN A 1 95 ? 14.223 -11.773 -7.938 1.00 97.06 95 ASN A C 1
ATOM 733 O O . ASN A 1 95 ? 13.707 -12.761 -8.464 1.00 97.06 95 ASN A O 1
ATOM 737 N N . GLN A 1 96 ? 15.533 -11.732 -7.673 1.00 96.69 96 GLN A N 1
ATOM 738 C CA . GLN A 1 96 ? 16.422 -12.872 -7.936 1.00 96.69 96 GLN A CA 1
ATOM 739 C C . GLN A 1 96 ? 16.068 -14.086 -7.058 1.00 96.69 96 GLN A C 1
ATOM 741 O O . GLN A 1 96 ? 16.089 -15.222 -7.537 1.00 96.69 96 GLN A O 1
ATOM 746 N N . LEU A 1 97 ? 15.691 -13.865 -5.793 1.00 96.69 97 LEU A N 1
ATOM 747 C CA . LEU A 1 97 ? 15.225 -14.929 -4.893 1.00 96.69 97 LEU A CA 1
ATOM 748 C C . LEU A 1 97 ? 13.879 -15.521 -5.360 1.00 96.69 97 LEU A C 1
ATOM 750 O O . LEU A 1 97 ? 13.753 -16.745 -5.442 1.00 96.69 97 LEU A O 1
ATOM 754 N N . LEU A 1 98 ? 12.920 -14.670 -5.745 1.00 96.94 98 LEU A N 1
ATOM 755 C CA . LEU A 1 98 ? 11.613 -15.049 -6.301 1.00 96.94 98 LEU A CA 1
ATOM 756 C C . LEU A 1 98 ? 11.753 -15.866 -7.593 1.00 96.94 98 LEU A C 1
ATOM 758 O O . LEU A 1 98 ? 11.013 -16.830 -7.787 1.00 96.94 98 LEU A O 1
ATOM 762 N N . PHE A 1 99 ? 12.718 -15.529 -8.453 1.00 96.50 99 PHE A N 1
ATOM 763 C CA . PHE A 1 99 ? 13.021 -16.303 -9.658 1.00 96.50 99 PHE A CA 1
ATOM 764 C C . PHE A 1 99 ? 13.706 -17.645 -9.342 1.00 96.50 99 PHE A C 1
ATOM 766 O O . PHE A 1 99 ? 13.485 -18.642 -10.032 1.00 96.50 99 PHE A O 1
ATOM 773 N N . LYS A 1 100 ? 14.529 -17.706 -8.289 1.00 96.31 100 LYS A N 1
ATOM 774 C CA . LYS A 1 100 ? 15.223 -18.936 -7.871 1.00 96.31 100 LYS A CA 1
ATOM 775 C C . LYS A 1 100 ? 14.283 -19.943 -7.195 1.00 96.31 100 LYS A C 1
ATOM 777 O O . LYS A 1 100 ? 14.476 -21.151 -7.347 1.00 96.31 100 LYS A O 1
ATOM 782 N N . PHE A 1 101 ? 13.266 -19.475 -6.469 1.00 97.31 101 PHE A N 1
ATOM 783 C CA . PHE A 1 101 ? 12.295 -20.333 -5.788 1.00 97.31 101 PHE A CA 1
ATOM 784 C C . PHE A 1 101 ? 11.195 -20.831 -6.745 1.00 97.31 101 PHE A C 1
ATOM 786 O O . PHE A 1 101 ? 10.577 -20.065 -7.484 1.00 97.31 101 PHE A O 1
ATOM 793 N N . LYS A 1 102 ? 10.942 -22.149 -6.744 1.00 97.06 102 LYS A N 1
ATOM 794 C CA . LYS A 1 102 ? 10.070 -22.813 -7.733 1.00 97.06 102 LYS A CA 1
ATOM 795 C C . LYS A 1 102 ? 8.635 -22.278 -7.713 1.00 97.06 102 LYS A C 1
ATOM 797 O O . LYS A 1 102 ? 8.068 -22.052 -8.780 1.00 97.06 102 LYS A O 1
ATOM 802 N N . ASP A 1 103 ? 8.062 -22.078 -6.529 1.00 94.88 103 ASP A N 1
ATOM 803 C CA . ASP A 1 103 ? 6.634 -21.778 -6.383 1.00 94.88 103 ASP A CA 1
ATOM 804 C C . ASP A 1 103 ? 6.291 -20.336 -6.772 1.00 94.88 103 ASP A C 1
ATOM 806 O O . ASP A 1 103 ? 5.227 -20.089 -7.343 1.00 94.88 103 ASP A O 1
ATOM 810 N N . THR A 1 104 ? 7.202 -19.396 -6.516 1.00 96.81 104 THR A N 1
ATOM 811 C CA . THR A 1 104 ? 7.093 -17.989 -6.927 1.00 96.81 104 THR A CA 1
ATOM 812 C C . THR A 1 104 ? 7.406 -17.825 -8.412 1.00 96.81 104 THR A C 1
ATOM 814 O O . THR A 1 104 ? 6.643 -17.161 -9.116 1.00 96.81 104 THR A O 1
ATOM 817 N N . ARG A 1 105 ? 8.434 -18.516 -8.935 1.00 96.56 105 ARG A N 1
ATOM 818 C CA . ARG A 1 105 ? 8.731 -18.551 -10.378 1.00 96.56 105 ARG A CA 1
ATOM 819 C C . ARG A 1 105 ? 7.573 -19.139 -11.183 1.00 96.56 105 ARG A C 1
ATOM 821 O O . ARG A 1 105 ? 7.178 -18.553 -12.183 1.00 96.56 105 ARG A O 1
ATOM 828 N N . GLY A 1 106 ? 6.993 -20.256 -10.738 1.00 94.25 106 GLY A N 1
ATOM 829 C CA . GLY A 1 106 ? 5.842 -20.890 -11.398 1.00 94.25 106 GLY A CA 1
ATOM 830 C C . GLY A 1 106 ? 4.571 -20.031 -11.400 1.00 94.25 106 GLY A C 1
ATOM 831 O O . GLY A 1 106 ? 3.693 -20.234 -12.233 1.00 94.25 106 GLY A O 1
ATOM 832 N N . ARG A 1 107 ? 4.486 -19.045 -10.499 1.00 94.75 107 ARG A N 1
ATOM 833 C CA . ARG A 1 107 ? 3.424 -18.029 -10.458 1.00 94.75 107 ARG A CA 1
ATOM 834 C C . ARG A 1 107 ? 3.785 -16.748 -11.226 1.00 94.75 107 ARG A C 1
ATOM 836 O O . ARG A 1 107 ? 2.907 -15.912 -11.413 1.00 94.75 107 ARG A O 1
ATOM 843 N N . GLY A 1 108 ? 5.031 -16.592 -11.681 1.00 95.06 108 GLY A N 1
ATOM 844 C CA . GLY A 1 108 ? 5.519 -15.387 -12.357 1.00 95.06 108 GLY A CA 1
ATOM 845 C C . GLY A 1 108 ? 5.559 -14.156 -11.446 1.00 95.06 108 GLY A C 1
ATOM 846 O O . GLY A 1 108 ? 5.141 -13.085 -11.877 1.00 95.06 108 GLY A O 1
ATOM 847 N N . LEU A 1 109 ? 5.981 -14.329 -10.187 1.00 96.50 109 LEU A N 1
ATOM 848 C CA . LEU A 1 109 ? 6.011 -13.264 -9.177 1.00 96.50 109 LEU A CA 1
ATOM 849 C C . LEU A 1 109 ? 7.315 -12.461 -9.218 1.00 96.50 109 LEU A C 1
ATOM 851 O O . LEU A 1 109 ? 8.404 -13.030 -9.144 1.00 96.50 109 LEU A O 1
ATOM 855 N N . SER A 1 110 ? 7.178 -11.138 -9.278 1.00 95.94 110 SER A N 1
ATOM 856 C CA . SER A 1 110 ? 8.268 -10.160 -9.280 1.00 95.94 110 SER A CA 1
ATOM 857 C C . SER A 1 110 ? 7.740 -8.778 -8.891 1.00 95.94 110 SER A C 1
ATOM 859 O O . SER A 1 110 ? 6.633 -8.413 -9.285 1.00 95.94 110 SER A O 1
ATOM 861 N N . PHE A 1 111 ? 8.546 -7.989 -8.186 1.00 95.50 111 PHE A N 1
ATOM 862 C CA . PHE A 1 111 ? 8.330 -6.557 -7.998 1.00 95.50 111 PHE A CA 1
ATOM 863 C C . PHE A 1 111 ? 8.710 -5.776 -9.255 1.00 95.50 111 PHE A C 1
ATOM 865 O O . PHE A 1 111 ? 9.788 -5.985 -9.816 1.00 95.50 111 PHE A O 1
ATOM 872 N N . THR A 1 112 ? 7.862 -4.834 -9.654 1.00 91.38 112 THR A N 1
ATOM 873 C CA . THR A 1 112 ? 8.153 -3.882 -10.732 1.00 91.38 112 THR A CA 1
ATOM 874 C C . THR A 1 112 ? 9.111 -2.814 -10.229 1.00 91.38 112 THR A C 1
ATOM 876 O O . THR A 1 112 ? 8.796 -2.088 -9.285 1.00 91.38 112 THR A O 1
ATOM 879 N N . LEU A 1 113 ? 10.282 -2.729 -10.857 1.00 91.12 113 LEU A N 1
ATOM 880 C CA . LEU A 1 113 ? 11.310 -1.744 -10.540 1.00 91.12 113 LEU A CA 1
ATOM 881 C C . LEU A 1 113 ? 11.291 -0.665 -11.614 1.00 91.12 113 LEU A C 1
ATOM 883 O O . LEU A 1 113 ? 11.502 -0.969 -12.782 1.00 91.12 113 LEU A O 1
ATOM 887 N N . HIS A 1 114 ? 11.052 0.573 -11.197 1.00 88.00 114 HIS A N 1
ATOM 888 C CA . HIS A 1 114 ? 11.021 1.737 -12.078 1.00 88.00 114 HIS A CA 1
ATOM 889 C C . HIS A 1 114 ? 12.371 2.443 -12.067 1.00 88.00 114 HIS A C 1
ATOM 891 O O . HIS A 1 114 ? 12.981 2.596 -11.002 1.00 88.00 114 HIS A O 1
ATOM 897 N N . ALA A 1 115 ? 12.836 2.898 -13.227 1.00 87.62 115 ALA A N 1
ATOM 898 C CA . ALA A 1 115 ? 14.100 3.607 -13.335 1.00 87.62 115 ALA A CA 1
ATOM 899 C C . ALA A 1 115 ? 14.045 4.948 -12.577 1.00 87.62 115 ALA A C 1
ATOM 901 O O . ALA A 1 115 ? 13.172 5.792 -12.792 1.00 87.62 115 ALA A O 1
ATOM 902 N N . GLN A 1 116 ? 15.010 5.143 -11.673 1.00 87.12 116 GLN A N 1
ATOM 903 C CA . GLN A 1 116 ? 15.199 6.373 -10.907 1.00 87.12 116 GLN A CA 1
ATOM 904 C C . GLN A 1 116 ? 16.627 6.885 -11.084 1.00 87.12 116 GLN A C 1
ATOM 906 O O . GLN A 1 116 ? 17.584 6.314 -10.555 1.00 87.12 116 GLN A O 1
ATOM 911 N N . ILE A 1 117 ? 16.768 7.988 -11.811 1.00 88.69 117 ILE A N 1
ATOM 912 C CA . ILE A 1 117 ? 18.054 8.523 -12.254 1.00 88.69 117 ILE A CA 1
ATOM 913 C C . ILE A 1 117 ? 18.288 9.868 -11.556 1.00 88.69 117 ILE A C 1
ATOM 915 O O . ILE A 1 117 ? 17.616 10.849 -11.885 1.00 88.69 117 ILE A O 1
ATOM 919 N N . PRO A 1 118 ? 19.219 9.965 -10.593 1.00 87.44 118 PRO A N 1
ATOM 920 C CA . PRO A 1 118 ? 19.594 11.252 -10.026 1.00 87.44 118 PRO A CA 1
ATOM 921 C C . PRO A 1 118 ? 20.398 12.056 -11.051 1.00 87.44 118 PRO A C 1
ATOM 923 O O . PRO A 1 118 ? 21.493 11.655 -11.436 1.00 87.44 118 PRO A O 1
ATOM 926 N N . VAL A 1 119 ? 19.860 13.201 -11.472 1.00 88.38 119 VAL A N 1
ATOM 927 C CA . VAL A 1 119 ? 20.546 14.129 -12.392 1.00 88.38 119 VAL A CA 1
ATOM 928 C C . VAL A 1 119 ? 21.237 15.247 -11.607 1.00 88.38 119 VAL A C 1
ATOM 930 O O . VAL A 1 119 ? 22.293 15.734 -11.997 1.00 88.38 119 VAL A O 1
ATOM 933 N N . HIS A 1 120 ? 20.676 15.629 -10.458 1.00 87.69 120 HIS A N 1
ATOM 934 C CA . HIS A 1 120 ? 21.218 16.652 -9.569 1.00 87.69 120 HIS A CA 1
ATOM 935 C C . HIS A 1 120 ? 20.856 16.316 -8.108 1.00 87.69 120 HIS A C 1
ATOM 937 O O . HIS A 1 120 ? 19.800 15.729 -7.880 1.00 87.69 120 HIS A O 1
ATOM 943 N N . PRO A 1 121 ? 21.610 16.756 -7.079 1.00 82.94 121 PRO A N 1
ATOM 944 C CA . PRO A 1 121 ? 21.253 16.547 -5.665 1.00 82.94 121 PRO A CA 1
ATOM 945 C C . PRO A 1 121 ? 19.885 17.098 -5.206 1.00 82.94 121 PRO A C 1
ATOM 947 O O . PRO A 1 121 ? 19.540 16.963 -4.037 1.00 82.94 121 PRO A O 1
ATOM 950 N N . ARG A 1 122 ? 19.125 17.758 -6.090 1.00 84.75 122 ARG A N 1
ATOM 951 C CA . ARG A 1 122 ? 17.765 18.266 -5.836 1.00 84.75 122 ARG A CA 1
ATOM 952 C C . ARG A 1 122 ? 16.715 17.788 -6.847 1.00 84.75 122 ARG A C 1
ATOM 954 O O . ARG A 1 122 ? 15.548 18.130 -6.674 1.00 84.75 122 ARG A O 1
ATOM 961 N N . CYS A 1 123 ? 17.089 17.050 -7.897 1.00 86.88 123 CYS A N 1
ATOM 962 C CA . CYS A 1 123 ? 16.127 16.514 -8.862 1.00 86.88 123 CYS A CA 1
ATOM 963 C C . CYS A 1 123 ? 16.573 15.185 -9.488 1.00 86.88 123 CYS A C 1
ATOM 965 O O . CYS A 1 123 ? 17.758 14.922 -9.721 1.00 86.88 123 CYS A O 1
ATOM 967 N N . ARG A 1 124 ? 15.580 14.350 -9.783 1.00 89.56 124 ARG A N 1
ATOM 968 C CA . ARG A 1 124 ? 15.742 13.048 -10.430 1.00 89.56 124 ARG A CA 1
ATOM 969 C C . ARG A 1 124 ? 14.777 12.911 -11.599 1.00 89.56 124 ARG A C 1
ATOM 971 O O . ARG A 1 124 ? 13.699 13.499 -11.579 1.00 89.56 124 ARG A O 1
ATOM 978 N N . LEU A 1 125 ? 15.157 12.105 -12.580 1.00 91.44 125 LEU A N 1
ATOM 979 C CA . LEU A 1 125 ? 14.226 11.556 -13.556 1.00 91.44 125 LEU A CA 1
ATOM 980 C C . LEU A 1 125 ? 13.643 10.268 -12.968 1.00 91.44 125 LEU A C 1
ATOM 982 O O . LEU A 1 125 ? 14.390 9.401 -12.509 1.00 91.44 125 LEU A O 1
ATOM 986 N N . MET A 1 126 ? 12.319 10.163 -12.957 1.00 89.81 126 MET A N 1
ATOM 987 C CA . MET A 1 126 ? 11.585 8.956 -12.580 1.00 89.81 126 MET A CA 1
ATOM 988 C C . MET A 1 126 ? 10.810 8.451 -13.792 1.00 89.81 126 MET A C 1
ATOM 990 O O . MET A 1 126 ? 10.133 9.238 -14.448 1.00 89.81 126 MET A O 1
ATOM 994 N N . GLU A 1 127 ? 10.907 7.157 -14.077 1.00 91.75 127 GLU A N 1
ATOM 995 C CA . GLU A 1 127 ? 10.144 6.500 -15.139 1.00 91.75 127 GLU A CA 1
ATOM 996 C C . GLU A 1 127 ? 8.632 6.670 -14.933 1.00 91.75 127 GLU A C 1
ATOM 998 O O . GLU A 1 127 ? 8.084 6.368 -13.861 1.00 91.75 127 GLU A O 1
ATOM 1003 N N . ASP A 1 128 ? 7.974 7.188 -15.970 1.00 91.56 128 ASP A N 1
ATOM 1004 C CA . ASP A 1 128 ? 6.560 7.537 -15.938 1.00 91.56 128 ASP A CA 1
ATOM 1005 C C . ASP A 1 128 ? 5.883 7.484 -17.324 1.00 91.56 128 ASP A C 1
ATOM 1007 O O . ASP A 1 128 ? 5.615 8.529 -17.928 1.00 91.56 128 ASP A O 1
ATOM 1011 N N . PRO A 1 129 ? 5.613 6.278 -17.860 1.00 91.50 129 PRO A N 1
ATOM 1012 C CA . PRO A 1 129 ? 4.819 6.116 -19.076 1.00 91.50 129 PRO A CA 1
ATOM 1013 C C . PRO A 1 129 ? 3.373 6.622 -18.887 1.00 91.50 129 PRO A C 1
ATOM 1015 O O . PRO A 1 129 ? 2.822 6.493 -17.793 1.00 91.50 129 PRO A O 1
ATOM 1018 N N . PRO A 1 130 ? 2.717 7.159 -19.939 1.00 90.06 130 PRO A N 1
ATOM 1019 C CA . PRO A 1 130 ? 1.345 7.672 -19.852 1.00 90.06 130 PRO A CA 1
ATOM 1020 C C . PRO A 1 130 ? 0.309 6.659 -19.346 1.00 90.06 130 PRO A C 1
ATOM 1022 O O . PRO A 1 130 ? -0.645 7.051 -18.685 1.00 90.06 130 PRO A O 1
ATOM 1025 N N . SER A 1 131 ? 0.518 5.364 -19.598 1.00 92.12 131 SER A N 1
ATOM 1026 C CA . SER A 1 131 ? -0.341 4.265 -19.140 1.00 92.12 131 SER A CA 1
ATOM 1027 C C . SER A 1 131 ? -0.135 3.861 -17.674 1.00 92.12 131 SER A C 1
ATOM 1029 O O . SER A 1 131 ? -0.663 2.837 -17.242 1.00 92.12 131 SER A O 1
ATOM 1031 N N . LEU A 1 132 ? 0.632 4.627 -16.892 1.00 92.69 132 LEU A N 1
ATOM 1032 C CA . LEU A 1 132 ? 0.904 4.368 -15.479 1.00 92.69 132 LEU A CA 1
ATOM 1033 C C . LEU A 1 132 ? 0.314 5.476 -14.598 1.00 92.69 132 LEU A C 1
ATOM 1035 O O . LEU A 1 132 ? 0.978 6.461 -14.258 1.00 92.69 132 LEU A O 1
ATOM 1039 N N . LEU A 1 133 ? -0.946 5.286 -14.207 1.00 93.50 133 LEU A N 1
ATOM 1040 C CA . LEU A 1 133 ? -1.698 6.218 -13.365 1.00 93.50 133 LEU A CA 1
ATOM 1041 C C . LEU A 1 133 ? -1.638 5.818 -11.891 1.00 93.50 133 LEU A C 1
ATOM 1043 O O . LEU A 1 133 ? -1.528 4.642 -11.548 1.00 93.50 133 LEU A O 1
ATOM 1047 N N . THR A 1 134 ? -1.718 6.798 -11.001 1.00 94.19 134 THR A N 1
ATOM 1048 C CA . THR A 1 134 ? -1.969 6.574 -9.575 1.00 94.19 134 THR A CA 1
ATOM 1049 C C . THR A 1 134 ? -3.438 6.221 -9.335 1.00 94.19 134 THR A C 1
ATOM 1051 O O . THR A 1 134 ? -4.307 6.604 -10.117 1.00 94.19 134 THR A O 1
ATOM 1054 N N . LEU A 1 135 ? -3.754 5.536 -8.231 1.00 94.12 135 LEU A N 1
ATOM 1055 C CA . LEU A 1 135 ? -5.158 5.285 -7.877 1.00 94.12 135 LEU A CA 1
ATOM 1056 C C . LEU A 1 135 ? -5.921 6.600 -7.614 1.00 94.12 135 LEU A C 1
ATOM 1058 O O . LEU A 1 135 ? -7.115 6.660 -7.883 1.00 94.12 135 LEU A O 1
ATOM 1062 N N . GLN A 1 136 ? -5.237 7.655 -7.149 1.00 91.81 136 GLN A N 1
ATOM 1063 C CA . GLN A 1 136 ? -5.826 8.996 -7.007 1.00 91.81 136 GLN A CA 1
ATOM 1064 C C . GLN A 1 136 ? -6.183 9.622 -8.367 1.00 91.81 136 GLN A C 1
ATOM 1066 O O . GLN A 1 136 ? -7.272 10.170 -8.503 1.00 91.81 136 GLN A O 1
ATOM 1071 N N . GLU A 1 137 ? -5.299 9.526 -9.369 1.00 91.38 137 GLU A N 1
ATOM 1072 C CA . GLU A 1 137 ? -5.578 10.015 -10.731 1.00 91.38 137 GLU A CA 1
ATOM 1073 C C . GLU A 1 137 ? -6.765 9.261 -11.352 1.00 91.38 137 GLU A C 1
ATOM 1075 O O . GLU A 1 137 ? -7.640 9.893 -11.932 1.00 91.38 137 GLU A O 1
ATOM 1080 N N . ILE A 1 138 ? -6.856 7.939 -11.153 1.00 92.19 138 ILE A N 1
ATOM 1081 C CA . ILE A 1 138 ? -8.002 7.130 -11.610 1.00 92.19 138 ILE A CA 1
ATOM 1082 C C . ILE A 1 138 ? -9.306 7.575 -10.931 1.00 92.19 138 ILE A C 1
ATOM 1084 O O . ILE A 1 138 ? -10.333 7.696 -11.596 1.00 92.19 138 ILE A O 1
ATOM 1088 N N . LEU A 1 139 ? -9.286 7.836 -9.618 1.00 90.00 139 LEU A N 1
ATOM 1089 C CA . LEU A 1 139 ? -10.461 8.344 -8.904 1.00 90.00 139 LEU A CA 1
ATOM 1090 C C . LEU A 1 139 ? -10.905 9.704 -9.469 1.00 90.00 139 LEU A C 1
ATOM 1092 O O . LEU A 1 139 ? -12.082 9.879 -9.768 1.00 90.00 139 LEU A O 1
ATOM 1096 N N . GLN A 1 140 ? -9.961 10.626 -9.683 1.00 88.88 140 GLN A N 1
ATOM 1097 C CA . GLN A 1 140 ? -10.216 11.944 -10.278 1.00 88.88 140 GLN A CA 1
ATOM 1098 C C . GLN A 1 140 ? -10.775 11.851 -11.706 1.00 88.88 140 GLN A C 1
ATOM 1100 O O . GLN A 1 140 ? -11.707 12.580 -12.041 1.00 88.88 140 GLN A O 1
ATOM 1105 N N . GLU A 1 141 ? -10.251 10.945 -12.535 1.00 88.25 141 GLU A N 1
ATOM 1106 C CA . GLU A 1 141 ? -10.731 10.702 -13.900 1.00 88.25 141 GLU A CA 1
ATOM 1107 C C . GLU A 1 141 ? -12.173 10.167 -13.907 1.00 88.25 141 GLU A C 1
ATOM 1109 O O . GLU A 1 141 ? -13.017 10.668 -14.655 1.00 88.25 141 GLU A O 1
ATOM 1114 N N . VAL A 1 142 ? -12.501 9.220 -13.017 1.00 88.31 142 VAL A N 1
ATOM 1115 C CA . VAL A 1 142 ? -13.875 8.712 -12.879 1.00 88.31 142 VAL A CA 1
ATOM 1116 C C . VAL A 1 142 ? -14.826 9.804 -12.381 1.00 88.31 142 VAL A C 1
ATOM 1118 O O . VAL A 1 142 ? -15.890 9.969 -12.978 1.00 88.31 142 VAL A O 1
ATOM 1121 N N . SER A 1 143 ? -14.453 10.593 -11.367 1.00 84.00 143 SER A N 1
ATOM 1122 C CA . SER A 1 143 ? -15.266 11.733 -10.907 1.00 84.00 143 SER A CA 1
ATOM 1123 C C . SER A 1 143 ? -15.504 12.764 -12.020 1.00 84.00 143 SER A C 1
ATOM 1125 O O . SER A 1 143 ? -16.627 13.230 -12.198 1.00 84.00 143 SER A O 1
ATOM 1127 N N . ALA A 1 144 ? -14.478 13.089 -12.815 1.00 83.00 144 ALA A N 1
ATOM 1128 C CA . ALA A 1 144 ? -14.586 14.043 -13.921 1.00 83.00 144 ALA A CA 1
ATOM 1129 C C . ALA A 1 144 ? -15.453 13.534 -15.088 1.00 83.00 144 ALA A C 1
ATOM 1131 O O . ALA A 1 144 ? -16.056 14.336 -15.799 1.00 83.00 144 ALA A O 1
ATOM 1132 N N . SER A 1 145 ? -15.542 12.213 -15.279 1.00 78.94 145 SER A N 1
ATOM 1133 C CA . SER A 1 145 ? -16.354 11.599 -16.341 1.00 78.94 145 SER A CA 1
ATOM 1134 C C . SER A 1 145 ? -17.873 11.682 -16.117 1.00 78.94 145 SER A C 1
ATOM 1136 O O . SER A 1 145 ? -18.634 11.362 -17.028 1.00 78.94 145 SER A O 1
ATOM 1138 N N . GLY A 1 146 ? -18.331 12.090 -14.925 1.00 67.25 146 GLY A N 1
ATOM 1139 C CA . GLY A 1 146 ? -19.759 12.188 -14.590 1.00 67.25 146 GLY A CA 1
ATOM 1140 C C . GLY A 1 146 ? -20.478 10.839 -14.453 1.00 67.25 146 GLY A C 1
ATOM 1141 O O . GLY A 1 146 ? -21.705 10.792 -14.475 1.00 67.25 146 GLY A O 1
ATOM 1142 N N . SER A 1 147 ? -19.731 9.739 -14.326 1.00 63.59 147 SER A N 1
ATOM 1143 C CA . SER A 1 147 ? -20.283 8.403 -14.083 1.00 63.59 147 SER A CA 1
ATOM 1144 C C . SER A 1 147 ? -21.001 8.337 -12.729 1.00 63.59 147 SER A C 1
ATOM 1146 O O . SER A 1 147 ? -20.420 8.699 -11.704 1.00 63.59 147 SER A O 1
ATOM 1148 N N . GLU A 1 148 ? -22.215 7.767 -12.699 1.00 59.72 148 GLU A N 1
ATOM 1149 C CA . GLU A 1 148 ? -23.062 7.575 -11.496 1.00 59.72 148 GLU A CA 1
ATOM 1150 C C . GLU A 1 148 ? -22.348 6.847 -10.332 1.00 59.72 148 GLU A C 1
ATOM 1152 O O . GLU A 1 148 ? -22.800 6.855 -9.191 1.00 59.72 148 GLU A O 1
ATOM 1157 N N . THR A 1 149 ? -21.201 6.226 -10.610 1.00 58.81 149 THR A N 1
ATOM 1158 C CA . THR A 1 149 ? -20.326 5.526 -9.661 1.00 58.81 149 THR A CA 1
ATOM 1159 C C . THR A 1 149 ? -19.587 6.425 -8.664 1.00 58.81 149 THR A C 1
ATOM 1161 O O . THR A 1 149 ? -19.042 5.907 -7.688 1.00 58.81 149 THR A O 1
ATOM 1164 N N . CYS A 1 150 ? -19.494 7.734 -8.910 1.00 57.81 150 CYS A N 1
ATOM 1165 C CA . CYS A 1 150 ? -18.882 8.685 -7.981 1.00 57.81 150 CYS A CA 1
ATOM 1166 C C . CYS A 1 150 ? -19.706 9.974 -7.956 1.00 57.81 150 CYS A C 1
ATOM 1168 O O . CYS A 1 150 ? -19.569 10.819 -8.835 1.00 57.81 150 CYS A O 1
ATOM 1170 N N . LEU A 1 151 ? -20.564 10.120 -6.945 1.00 55.09 151 LEU A N 1
ATOM 1171 C CA . LEU A 1 151 ? -21.530 11.221 -6.871 1.00 55.09 151 LEU A CA 1
ATOM 1172 C C . LEU A 1 151 ? -20.905 12.586 -6.544 1.00 55.09 151 LEU A C 1
ATOM 1174 O O . LEU A 1 151 ? -21.599 13.598 -6.632 1.00 55.09 151 LEU A O 1
ATOM 1178 N N . VAL A 1 152 ? -19.634 12.636 -6.124 1.00 63.88 152 VAL A N 1
ATOM 1179 C CA . VAL A 1 152 ? -19.026 13.871 -5.613 1.00 63.88 152 VAL A CA 1
ATOM 1180 C C . VAL A 1 152 ? -17.531 14.005 -5.915 1.00 63.88 152 VAL A C 1
ATOM 1182 O O . VAL A 1 152 ? -16.852 13.038 -6.266 1.00 63.88 152 VAL A O 1
ATOM 1185 N N . ASP A 1 153 ? -17.053 15.242 -5.754 1.00 80.25 153 ASP A N 1
ATOM 1186 C CA . ASP A 1 153 ? -15.650 15.656 -5.687 1.00 80.25 153 ASP A CA 1
ATOM 1187 C C . ASP A 1 153 ? -14.802 14.658 -4.862 1.00 80.25 153 ASP A C 1
ATOM 1189 O O . ASP A 1 153 ? -15.151 14.378 -3.708 1.00 80.25 153 ASP A O 1
ATOM 1193 N N . PRO A 1 154 ? -13.696 14.120 -5.418 1.00 80.75 154 PRO A N 1
ATOM 1194 C CA . PRO A 1 154 ? -12.861 13.122 -4.749 1.00 80.75 154 PRO A CA 1
ATOM 1195 C C . PRO A 1 154 ? -12.217 13.612 -3.443 1.00 80.75 154 PRO A C 1
ATOM 1197 O O . PRO A 1 154 ? -11.844 12.777 -2.614 1.00 80.75 154 PRO A O 1
ATOM 1200 N N . ASP A 1 155 ? -12.108 14.926 -3.226 1.00 85.38 155 ASP A N 1
ATOM 1201 C CA . ASP A 1 155 ? -11.565 15.490 -1.988 1.00 85.38 155 ASP A CA 1
ATOM 1202 C C . ASP A 1 155 ? -12.647 15.685 -0.900 1.00 85.38 155 ASP A C 1
ATOM 1204 O O . ASP A 1 155 ? -12.319 15.737 0.292 1.00 85.38 155 ASP A O 1
ATOM 1208 N N . LEU A 1 156 ? -13.946 15.701 -1.247 1.00 88.69 156 LEU A N 1
ATOM 1209 C CA . LEU A 1 156 ? -15.030 15.927 -0.276 1.00 88.69 156 LEU A CA 1
ATOM 1210 C C . LEU A 1 156 ? -15.055 14.907 0.884 1.00 88.69 156 LEU A C 1
ATOM 1212 O O . LEU A 1 156 ? -15.190 15.348 2.029 1.00 88.69 156 LEU A O 1
ATOM 1216 N N . PRO A 1 157 ? -14.879 13.584 0.673 1.00 90.69 157 PRO A N 1
ATOM 1217 C CA . PRO A 1 157 ? -14.807 12.618 1.772 1.00 90.69 157 PRO A CA 1
ATOM 1218 C C . PRO A 1 157 ? -13.723 12.953 2.810 1.00 90.69 157 PRO A C 1
ATOM 1220 O O . PRO A 1 157 ? -13.935 12.791 4.013 1.00 90.69 157 PRO A O 1
ATOM 1223 N N . VAL A 1 158 ? -12.576 13.483 2.364 1.00 91.12 158 VAL A N 1
ATOM 1224 C CA . VAL A 1 158 ? -11.467 13.902 3.238 1.00 91.12 158 VAL A CA 1
ATOM 1225 C C . VAL A 1 158 ? -11.846 15.151 4.041 1.00 91.12 158 VAL A C 1
ATOM 1227 O O . VAL A 1 158 ? -11.541 15.225 5.235 1.00 91.12 158 VAL A O 1
ATOM 1230 N N . LEU A 1 159 ? -12.539 16.108 3.414 1.00 90.94 159 LEU A N 1
ATOM 1231 C CA . LEU A 1 159 ? -13.003 17.347 4.049 1.00 90.94 159 LEU A CA 1
ATOM 1232 C C . LEU A 1 159 ? -14.103 17.089 5.096 1.00 90.94 159 LEU A C 1
ATOM 1234 O O . LEU A 1 159 ? -14.045 17.634 6.203 1.00 90.94 159 LEU A O 1
ATOM 1238 N N . LEU A 1 160 ? -15.079 16.231 4.780 1.00 91.94 160 LEU A N 1
ATOM 1239 C CA . LEU A 1 160 ? -16.204 15.919 5.669 1.00 91.94 160 LEU A CA 1
ATOM 1240 C C . LEU A 1 160 ? -15.811 15.039 6.859 1.00 91.94 160 LEU A C 1
ATOM 1242 O O . LEU A 1 160 ? -16.381 15.203 7.936 1.00 91.94 160 LEU A O 1
ATOM 1246 N N . HIS A 1 161 ? -14.819 14.154 6.715 1.00 93.88 161 HIS A N 1
ATOM 1247 C CA . HIS A 1 161 ? -14.421 13.172 7.735 1.00 93.88 161 HIS A CA 1
ATOM 1248 C C . HIS A 1 161 ? -14.315 13.744 9.164 1.00 93.88 161 HIS A C 1
ATOM 1250 O O . HIS A 1 161 ? -14.868 13.181 10.108 1.00 93.88 161 HIS A O 1
ATOM 1256 N N . ARG A 1 162 ? -13.633 14.885 9.358 1.00 93.56 162 ARG A N 1
ATOM 1257 C CA . ARG A 1 162 ? -13.488 15.497 10.698 1.00 93.56 162 ARG A CA 1
ATOM 1258 C C . ARG A 1 162 ? -14.802 16.090 11.223 1.00 93.56 162 ARG A C 1
ATOM 1260 O O . ARG A 1 162 ? -15.008 16.117 12.435 1.00 93.56 162 ARG A O 1
ATOM 1267 N N . GLN A 1 163 ? -15.671 16.573 10.337 1.00 93.69 163 GLN A N 1
ATOM 1268 C CA . GLN A 1 163 ? -16.977 17.118 10.709 1.00 93.69 163 GLN A CA 1
ATOM 1269 C C . GLN A 1 163 ? -17.951 15.997 11.093 1.00 93.69 163 GLN A C 1
ATOM 1271 O O . GLN A 1 163 ? -18.578 16.098 12.145 1.00 93.69 163 GLN A O 1
ATOM 1276 N N . LEU A 1 164 ? -18.000 14.913 10.311 1.00 94.44 164 LEU A N 1
ATOM 1277 C CA . LEU A 1 164 ? -18.823 13.727 10.576 1.00 94.44 164 LEU A CA 1
ATOM 1278 C C . LEU A 1 164 ? -18.427 13.035 11.887 1.00 94.44 164 LEU A C 1
ATOM 1280 O O . LEU A 1 164 ? -19.289 12.850 12.744 1.00 94.44 164 LEU A O 1
ATOM 1284 N N . ILE A 1 165 ? -17.128 12.786 12.125 1.00 94.50 165 ILE A N 1
ATOM 1285 C CA . ILE A 1 165 ? -16.658 12.230 13.412 1.00 94.50 165 ILE A CA 1
ATOM 1286 C C . ILE A 1 165 ? -17.114 13.103 14.581 1.00 94.50 165 ILE A C 1
ATOM 1288 O O . ILE A 1 165 ? -17.547 12.575 15.602 1.00 94.50 165 ILE A O 1
ATOM 1292 N N . ARG A 1 166 ? -17.037 14.435 14.450 1.00 94.38 166 ARG A N 1
ATOM 1293 C CA . ARG A 1 166 ? -17.503 15.350 15.498 1.00 94.38 166 ARG A CA 1
ATOM 1294 C C . ARG A 1 166 ? -19.013 15.215 15.713 1.00 94.38 166 ARG A C 1
ATOM 1296 O O . ARG A 1 166 ? -19.430 15.076 16.855 1.00 94.38 166 ARG A O 1
ATOM 1303 N N . LEU A 1 167 ? -19.820 15.238 14.653 1.00 95.50 167 LEU A N 1
ATOM 1304 C CA . LEU A 1 167 ? -21.281 15.127 14.753 1.00 95.50 167 LEU A CA 1
ATOM 1305 C C . LEU A 1 167 ? -21.707 13.807 15.415 1.00 95.50 167 LEU A C 1
ATOM 1307 O O . LEU A 1 167 ? -22.438 13.837 16.406 1.00 95.50 167 LEU A O 1
ATOM 1311 N N . HIS A 1 168 ? -21.183 12.672 14.945 1.00 95.88 168 HIS A N 1
ATOM 1312 C CA . HIS A 1 168 ? -21.478 11.358 15.525 1.00 95.88 168 HIS A CA 1
ATOM 1313 C C . HIS A 1 168 ? -20.986 11.234 16.969 1.00 95.88 168 HIS A C 1
ATOM 1315 O O . HIS A 1 168 ? -21.725 10.759 17.827 1.00 95.88 168 HIS A O 1
ATOM 1321 N N . LEU A 1 169 ? -19.786 11.732 17.287 1.00 94.50 169 LEU A N 1
ATOM 1322 C CA . LEU A 1 169 ? -19.267 11.714 18.658 1.00 94.50 169 LEU A CA 1
ATOM 1323 C C . LEU A 1 169 ? -20.137 12.547 19.611 1.00 94.50 169 LEU A C 1
ATOM 1325 O O . LEU A 1 169 ? -20.463 12.072 20.697 1.00 94.50 169 LEU A O 1
ATOM 1329 N N . HIS A 1 170 ? -20.550 13.754 19.211 1.00 93.31 170 HIS A N 1
ATOM 1330 C CA . HIS A 1 170 ? -21.454 14.583 20.015 1.00 93.31 170 HIS A CA 1
ATOM 1331 C C . HIS A 1 170 ? -22.825 13.907 20.201 1.00 93.31 170 HIS A C 1
ATOM 1333 O O . HIS A 1 170 ? -23.336 13.900 21.320 1.00 93.31 170 HIS A O 1
ATOM 1339 N N . ARG A 1 171 ? -23.387 13.279 19.155 1.00 94.94 171 ARG A N 1
ATOM 1340 C CA . ARG A 1 171 ? -24.635 12.497 19.241 1.00 94.94 171 ARG A CA 1
ATOM 1341 C C . ARG A 1 171 ? -24.523 11.354 20.253 1.00 94.94 171 ARG A C 1
ATOM 1343 O O . ARG A 1 171 ? -25.343 11.255 21.161 1.00 94.94 171 ARG A O 1
ATOM 1350 N N . LEU A 1 172 ? -23.487 10.525 20.139 1.00 94.31 172 LEU A N 1
ATOM 1351 C CA . LEU A 1 172 ? -23.297 9.362 21.010 1.00 94.31 172 LEU A CA 1
ATOM 1352 C C . LEU A 1 172 ? -23.043 9.767 22.470 1.00 94.31 172 LEU A C 1
ATOM 1354 O O . LEU A 1 172 ? -23.575 9.141 23.387 1.00 94.31 172 LEU A O 1
ATOM 1358 N N . LEU A 1 173 ? -22.279 10.837 22.710 1.00 91.88 173 LEU A N 1
ATOM 1359 C CA . LEU A 1 173 ? -22.067 11.367 24.061 1.00 91.88 173 LEU A CA 1
ATOM 1360 C C . LEU A 1 173 ? -23.354 11.959 24.657 1.00 91.88 173 LEU A C 1
ATOM 1362 O O . LEU A 1 173 ? -23.619 11.743 25.840 1.00 91.88 173 LEU A O 1
ATOM 1366 N N . PHE A 1 174 ? -24.181 12.626 23.848 1.00 91.44 174 PHE A N 1
ATOM 1367 C CA . PHE A 1 174 ? -25.504 13.111 24.252 1.00 91.44 174 PHE A CA 1
ATOM 1368 C C . PHE A 1 174 ? -26.444 11.955 24.636 1.00 91.44 174 PHE A C 1
ATOM 1370 O O . PHE A 1 174 ? -27.027 11.970 25.721 1.00 91.44 174 PHE A O 1
ATOM 1377 N N . GLU A 1 175 ? -26.526 10.903 23.815 1.00 91.44 175 GLU A N 1
ATOM 1378 C CA . GLU A 1 175 ? -27.304 9.692 24.120 1.00 91.44 175 GLU A CA 1
ATOM 1379 C C . GLU A 1 175 ? -26.843 9.019 25.425 1.00 91.44 175 GLU A C 1
ATOM 1381 O O . GLU A 1 175 ? -27.671 8.637 26.260 1.00 91.44 175 GLU A O 1
ATOM 1386 N N . LYS A 1 176 ? -25.523 8.921 25.656 1.00 89.44 176 LYS A N 1
ATOM 1387 C CA . LYS A 1 176 ? -24.967 8.407 26.920 1.00 89.44 176 LYS A CA 1
ATOM 1388 C C . LYS A 1 176 ? -25.298 9.308 28.110 1.00 89.44 176 LYS A C 1
ATOM 1390 O O . LYS A 1 176 ? -25.666 8.784 29.161 1.00 89.44 176 LYS A O 1
ATOM 1395 N N . ALA A 1 177 ? -25.218 10.630 27.965 1.00 87.56 177 ALA A N 1
ATOM 1396 C CA . ALA A 1 177 ? -25.579 11.572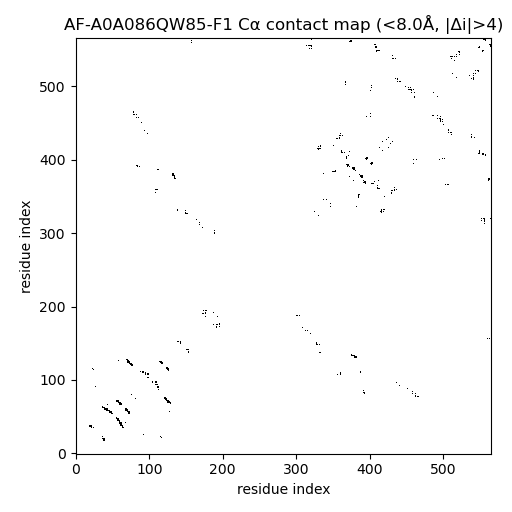 29.025 1.00 87.56 177 ALA A CA 1
ATOM 1397 C C . ALA A 1 177 ? -27.069 11.457 29.408 1.00 87.56 177 ALA A C 1
ATOM 1399 O O . ALA A 1 177 ? -27.404 11.389 30.594 1.00 87.56 177 ALA A O 1
ATOM 1400 N N . GLN A 1 178 ? -27.963 11.336 28.419 1.00 87.38 178 GLN A N 1
ATOM 1401 C CA . GLN A 1 178 ? -29.389 11.092 28.658 1.00 87.38 178 GLN A CA 1
ATOM 1402 C C . GLN A 1 178 ? -29.664 9.743 29.339 1.00 87.38 178 GLN A C 1
ATOM 1404 O O . GLN A 1 178 ? -30.547 9.660 30.193 1.00 87.38 178 GLN A O 1
ATOM 1409 N N . GLU A 1 179 ? -28.930 8.686 28.984 1.00 88.25 179 GLU A N 1
ATOM 1410 C CA . GLU A 1 179 ? -29.053 7.368 29.619 1.00 88.25 179 GLU A CA 1
ATOM 1411 C C . GLU A 1 179 ? -28.634 7.404 31.100 1.00 88.25 179 GLU A C 1
ATOM 1413 O O . GLU A 1 179 ? -29.329 6.841 31.945 1.00 88.25 179 GLU A O 1
ATOM 1418 N N . LEU A 1 180 ? -27.552 8.114 31.446 1.00 86.00 180 LEU A N 1
ATOM 1419 C CA . LEU A 1 180 ? -27.143 8.317 32.845 1.00 86.00 180 LEU A CA 1
ATOM 1420 C C . LEU A 1 180 ? -28.198 9.090 33.646 1.00 86.00 180 LEU A C 1
ATOM 1422 O O . LEU A 1 180 ? -28.536 8.688 34.761 1.00 86.00 180 LEU A O 1
ATOM 1426 N N . LYS A 1 181 ? -28.763 10.153 33.054 1.00 85.19 181 LYS A N 1
ATOM 1427 C CA . LYS A 1 181 ? -29.850 10.936 33.659 1.00 85.19 181 LYS A CA 1
ATOM 1428 C C . LYS A 1 181 ? -31.091 10.072 33.907 1.00 85.19 181 LYS A C 1
ATOM 1430 O O . LYS A 1 181 ? -31.648 10.110 35.000 1.00 85.19 181 LYS A O 1
ATOM 1435 N N . ARG A 1 182 ? -31.477 9.227 32.940 1.00 87.19 182 ARG A N 1
ATOM 1436 C CA . ARG A 1 182 ? -32.584 8.258 33.081 1.00 87.19 182 ARG A CA 1
ATOM 1437 C C . ARG A 1 182 ? -32.332 7.196 34.158 1.00 87.19 182 ARG A C 1
ATOM 1439 O O . ARG A 1 182 ? -33.287 6.734 34.772 1.00 87.19 182 ARG A O 1
ATOM 1446 N N . ARG A 1 183 ? -31.072 6.829 34.411 1.00 86.69 183 ARG A N 1
ATOM 1447 C CA . ARG A 1 183 ? -30.673 5.888 35.476 1.00 86.69 183 ARG A CA 1
ATOM 1448 C C . ARG A 1 183 ? -30.530 6.525 36.863 1.00 86.69 183 ARG A C 1
ATOM 1450 O O . ARG A 1 183 ? -30.288 5.793 37.816 1.00 86.69 183 ARG A O 1
ATOM 1457 N N . GLY A 1 184 ? -30.667 7.848 36.989 1.00 77.56 184 GLY A N 1
ATOM 1458 C CA . GLY A 1 184 ? -30.557 8.548 38.274 1.00 77.56 184 GLY A CA 1
ATOM 1459 C C . GLY A 1 184 ? -29.149 8.529 38.881 1.00 77.56 184 GLY A C 1
ATOM 1460 O O . GLY A 1 184 ? -29.012 8.525 40.102 1.00 77.56 184 GLY A O 1
ATOM 1461 N N . VAL A 1 185 ? -28.098 8.481 38.052 1.00 77.25 185 VAL A N 1
ATOM 1462 C CA . VAL A 1 185 ? -26.705 8.487 38.533 1.00 77.25 185 VAL A CA 1
ATOM 1463 C C . VAL A 1 185 ? -26.366 9.862 39.120 1.00 77.25 185 VAL A C 1
ATOM 1465 O O . VAL A 1 185 ? -26.444 10.866 38.417 1.00 77.25 185 VAL A O 1
ATOM 1468 N N . ALA A 1 186 ? -25.991 9.901 40.402 1.00 62.53 186 ALA A N 1
ATOM 1469 C CA . ALA A 1 186 ? -25.831 11.145 41.163 1.00 62.53 186 ALA A CA 1
ATOM 1470 C C . ALA A 1 186 ? -24.605 11.989 40.760 1.00 62.53 186 ALA A C 1
ATOM 1472 O O . ALA A 1 186 ? -24.672 13.214 40.811 1.00 62.53 186 ALA A O 1
ATOM 1473 N N . SER A 1 187 ? -23.506 11.352 40.339 1.00 71.12 187 SER A N 1
ATOM 1474 C CA . SER A 1 187 ? -22.306 12.031 39.836 1.00 71.12 187 SER A CA 1
ATOM 1475 C C . SER A 1 187 ? -22.139 11.763 38.342 1.00 71.12 187 SER A C 1
ATOM 1477 O O . SER A 1 187 ? -21.899 10.632 37.917 1.00 71.12 187 SER A O 1
ATOM 1479 N N . ILE A 1 188 ? -22.304 12.808 37.529 1.00 73.69 188 ILE A N 1
ATOM 1480 C CA . ILE A 1 188 ? -22.115 12.759 36.074 1.00 73.69 188 ILE A CA 1
ATOM 1481 C C . ILE A 1 188 ? -20.811 13.498 35.745 1.00 73.69 188 ILE A C 1
ATOM 1483 O O . ILE A 1 188 ? -20.671 14.646 36.169 1.00 73.69 188 ILE A O 1
ATOM 1487 N N . PRO A 1 189 ? -19.870 12.907 34.979 1.00 78.62 189 PRO A N 1
ATOM 1488 C CA . PRO A 1 189 ? -18.618 13.568 34.608 1.00 78.62 189 PRO A CA 1
ATOM 1489 C C . PRO A 1 189 ? -18.847 14.927 33.936 1.00 78.62 189 PRO A C 1
ATOM 1491 O O . PRO A 1 189 ? -19.711 15.049 33.067 1.00 78.62 189 PRO A O 1
ATOM 1494 N N . LYS A 1 190 ? -18.014 15.928 34.253 1.00 75.00 190 LYS A N 1
ATOM 1495 C CA . LYS A 1 190 ? -18.106 17.299 33.697 1.00 75.00 190 LYS A CA 1
ATOM 1496 C C . LYS A 1 190 ? -18.170 17.334 32.161 1.00 75.00 190 LYS A C 1
ATOM 1498 O O . LYS A 1 190 ? -18.913 18.123 31.591 1.00 75.00 190 LYS A O 1
ATOM 1503 N N . GLY A 1 191 ? -17.469 16.419 31.483 1.00 76.00 191 GLY A N 1
ATOM 1504 C CA . GLY A 1 191 ? -17.516 16.274 30.019 1.00 76.00 191 GLY A CA 1
ATOM 1505 C C . GLY A 1 191 ? -18.865 15.806 29.445 1.00 76.00 191 GLY A C 1
ATOM 1506 O O . GLY A 1 191 ? -19.112 16.002 28.256 1.00 76.00 191 GLY A O 1
ATOM 1507 N N . LEU A 1 192 ? -19.749 15.227 30.267 1.00 79.69 192 LEU A N 1
ATOM 1508 C CA . LEU A 1 192 ? -21.124 14.859 29.902 1.00 79.69 192 LEU A CA 1
ATOM 1509 C C . LEU A 1 192 ? -22.173 15.874 30.391 1.00 79.69 192 LEU A C 1
ATOM 1511 O O . LEU A 1 192 ? -23.228 15.976 29.771 1.00 79.69 192 LEU A O 1
ATOM 1515 N N . GLN A 1 193 ? -21.888 16.649 31.446 1.00 76.69 193 GLN A N 1
ATOM 1516 C CA . GLN A 1 193 ? -22.812 17.654 32.006 1.00 76.69 193 GLN A CA 1
ATOM 1517 C C . GLN A 1 193 ? -23.269 18.683 30.955 1.00 76.69 193 GLN A C 1
ATOM 1519 O O . GLN A 1 193 ? -24.467 18.932 30.831 1.00 76.69 193 GLN A O 1
ATOM 1524 N N . GLN A 1 194 ? -22.351 19.154 30.100 1.00 81.88 194 GLN A N 1
ATOM 1525 C CA . GLN A 1 194 ? -22.638 20.082 28.990 1.00 81.88 194 GLN A CA 1
ATOM 1526 C C . GLN A 1 194 ? -23.784 19.630 28.056 1.00 81.88 194 GLN A C 1
ATOM 1528 O O . GLN A 1 194 ? -24.510 20.458 27.512 1.00 81.88 194 GLN A O 1
ATOM 1533 N N . TYR A 1 195 ? -23.982 18.318 27.877 1.00 81.38 195 TYR A N 1
ATOM 1534 C CA . TYR A 1 195 ? -25.048 17.766 27.030 1.00 81.38 195 TYR A CA 1
ATOM 1535 C C . TYR A 1 195 ? -26.412 17.743 27.732 1.00 81.38 195 TYR A C 1
ATOM 1537 O O . TYR A 1 195 ? -27.452 17.727 27.075 1.00 81.38 195 TYR A O 1
ATOM 1545 N N . ILE A 1 196 ? -26.415 17.740 29.066 1.00 76.00 196 ILE A N 1
ATOM 1546 C CA . ILE A 1 196 ? -27.626 17.756 29.888 1.00 76.00 196 ILE A CA 1
ATOM 1547 C C . ILE A 1 196 ? -28.148 19.187 30.011 1.00 76.00 196 ILE A C 1
ATOM 1549 O O . ILE A 1 196 ? -29.339 19.412 29.808 1.00 76.00 196 ILE A O 1
ATOM 1553 N N . GLU A 1 197 ? -27.251 20.141 30.259 1.00 73.94 197 GLU A N 1
ATOM 1554 C CA . GLU A 1 197 ? -27.554 21.576 30.319 1.00 73.94 197 GLU A CA 1
ATOM 1555 C C . GLU A 1 197 ? -28.095 22.094 28.975 1.00 73.94 197 GLU A C 1
ATOM 1557 O O . GLU A 1 197 ? -29.107 22.795 28.941 1.00 73.94 197 GLU A O 1
ATOM 1562 N N . ALA A 1 198 ? -27.501 21.672 27.849 1.00 66.62 198 ALA A N 1
ATOM 1563 C CA . ALA A 1 198 ? -27.996 22.008 26.510 1.00 66.62 198 ALA A CA 1
ATOM 1564 C C . ALA A 1 198 ? -29.452 21.550 26.281 1.00 66.62 198 ALA A C 1
ATOM 1566 O O . ALA A 1 198 ? -30.270 22.313 25.765 1.00 66.62 198 ALA A O 1
ATOM 1567 N N . SER A 1 199 ? -29.803 20.341 26.739 1.00 61.75 199 SER A N 1
ATOM 1568 C CA . SER A 1 199 ? -31.170 19.807 26.646 1.00 61.75 199 SER A CA 1
ATOM 1569 C C . SER A 1 199 ? -32.183 20.566 27.513 1.00 61.75 199 SER A C 1
ATOM 1571 O O . SER A 1 199 ? -33.380 20.511 27.229 1.00 61.75 199 SER A O 1
ATOM 1573 N N . GLU A 1 200 ? -31.741 21.237 28.578 1.00 60.84 200 GLU A N 1
ATOM 1574 C CA . GLU A 1 200 ? -32.605 22.050 29.443 1.00 60.84 200 GLU A CA 1
ATOM 1575 C C . GLU A 1 200 ? -32.764 23.479 28.898 1.00 60.84 200 GLU A C 1
ATOM 1577 O O . GLU A 1 200 ? -33.859 24.040 28.969 1.00 60.84 200 GLU A O 1
ATOM 1582 N N . GLY A 1 201 ? -31.726 24.025 28.253 1.00 51.88 201 GLY A N 1
ATOM 1583 C CA . GLY A 1 201 ? -31.776 25.316 27.558 1.00 51.88 201 GLY A CA 1
ATOM 1584 C C . GLY A 1 201 ? -32.761 25.348 26.381 1.00 51.88 201 GLY A C 1
ATOM 1585 O O . GLY A 1 201 ? -33.540 26.294 26.257 1.00 51.88 201 GLY A O 1
ATOM 1586 N N . GLU A 1 202 ? -32.802 24.300 25.552 1.00 50.59 202 GLU A N 1
ATOM 1587 C CA . GLU A 1 202 ? -33.795 24.193 24.465 1.00 50.59 202 GLU A CA 1
ATOM 1588 C C . GLU A 1 202 ? -35.227 24.019 25.005 1.00 50.59 202 GLU A C 1
ATOM 1590 O O . GLU A 1 202 ? -36.167 24.627 24.490 1.00 50.59 202 GLU A O 1
ATOM 1595 N N . GLY A 1 203 ? -35.392 23.272 26.104 1.00 42.34 203 GLY A N 1
ATOM 1596 C CA . GLY A 1 203 ? -36.679 23.101 26.788 1.00 42.34 203 GLY A CA 1
ATOM 1597 C C . GLY A 1 203 ? -37.223 24.373 27.454 1.00 42.34 203 GLY A C 1
ATOM 1598 O O . GLY A 1 203 ? -38.434 24.474 27.672 1.00 42.34 203 GLY A O 1
ATOM 1599 N N . ALA A 1 204 ? -36.358 25.346 27.758 1.00 38.31 204 ALA A N 1
ATOM 1600 C CA . ALA A 1 204 ? -36.753 26.682 28.198 1.00 38.31 204 ALA A CA 1
ATOM 1601 C C . ALA A 1 204 ? -37.155 27.576 27.011 1.00 38.31 204 ALA A C 1
ATOM 1603 O O . ALA A 1 204 ? -38.171 28.265 27.081 1.00 38.31 204 ALA A O 1
ATOM 1604 N N . ARG A 1 205 ? -36.415 27.517 25.894 1.00 40.66 205 ARG A N 1
ATOM 1605 C CA . ARG A 1 205 ? -36.684 28.337 24.699 1.00 40.66 205 ARG A CA 1
ATOM 1606 C C . ARG A 1 205 ? -38.010 27.975 24.024 1.00 40.66 205 ARG A C 1
ATOM 1608 O O . ARG A 1 205 ? -38.855 28.847 23.849 1.00 40.66 205 ARG A O 1
ATOM 1615 N N . GLY A 1 206 ? -38.267 26.680 23.814 1.00 34.47 206 GLY A N 1
ATOM 1616 C CA . GLY A 1 206 ? -39.535 26.177 23.258 1.00 34.47 206 GLY A CA 1
ATOM 1617 C C . GLY A 1 206 ? -40.765 26.327 24.173 1.00 34.47 206 GLY A C 1
ATOM 1618 O O . GLY A 1 206 ? -41.871 25.958 23.779 1.00 34.47 206 GLY A O 1
ATOM 1619 N N . LYS A 1 207 ? -40.590 26.847 25.398 1.00 35.97 207 LYS A N 1
ATOM 1620 C CA . LYS A 1 207 ? -41.679 27.292 26.288 1.00 35.97 207 LYS A CA 1
ATOM 1621 C C . LYS A 1 207 ? -41.851 28.813 26.327 1.00 35.97 207 LYS A C 1
ATOM 1623 O O . LYS A 1 207 ? -42.895 29.256 26.787 1.00 35.97 207 LYS A O 1
ATOM 1628 N N . SER A 1 208 ? -40.857 29.576 25.870 1.00 38.09 208 SER A N 1
ATOM 1629 C CA . SER A 1 208 ? -40.932 31.035 25.737 1.00 38.09 208 SER A CA 1
ATOM 1630 C C . SER A 1 208 ? -41.691 31.410 24.466 1.00 38.09 208 SER A C 1
ATOM 1632 O O . SER A 1 208 ? -42.706 32.088 24.539 1.00 38.09 208 SER A O 1
ATOM 1634 N N . GLU A 1 209 ? -41.272 30.865 23.320 1.00 38.31 209 GLU A N 1
ATOM 1635 C CA . GLU A 1 209 ? -41.872 31.169 22.007 1.00 38.31 209 GLU A CA 1
ATOM 1636 C C . GLU A 1 209 ? -43.367 30.790 21.976 1.00 38.31 209 GLU A C 1
ATOM 1638 O O . GLU A 1 209 ? -44.213 31.556 21.529 1.00 38.31 209 GLU A O 1
ATOM 1643 N N . ARG A 1 210 ? -43.729 29.662 22.602 1.00 30.89 210 ARG A N 1
ATOM 1644 C CA . ARG A 1 210 ? -45.121 29.188 22.693 1.00 30.89 210 ARG A CA 1
ATOM 1645 C C . ARG A 1 210 ? -45.998 29.927 23.718 1.00 30.89 210 ARG A C 1
ATOM 1647 O O . ARG A 1 210 ? -47.137 29.522 23.919 1.00 30.89 210 ARG A O 1
ATOM 1654 N N . ALA A 1 211 ? -45.459 30.925 24.414 1.00 37.00 211 ALA A N 1
ATOM 1655 C CA . ALA A 1 211 ? -46.214 31.815 25.296 1.00 37.00 211 ALA A CA 1
ATOM 1656 C C . ALA A 1 211 ? -46.372 33.222 24.693 1.00 37.00 211 ALA A C 1
ATOM 1658 O O . ALA A 1 211 ? -47.297 33.930 25.073 1.00 37.00 211 ALA A O 1
ATOM 1659 N N . GLU A 1 212 ? -45.507 33.604 23.749 1.00 38.62 212 GLU A N 1
ATOM 1660 C CA . GLU A 1 212 ? -45.569 34.887 23.038 1.00 38.62 212 GLU A CA 1
ATOM 1661 C C . GLU A 1 212 ? -46.577 34.824 21.865 1.00 38.62 212 GLU A C 1
ATOM 1663 O O . GLU A 1 212 ? -47.384 35.741 21.704 1.00 38.62 212 GLU A O 1
ATOM 1668 N N . ASP A 1 213 ? -46.646 33.695 21.141 1.00 35.97 213 ASP A N 1
ATOM 1669 C CA . ASP A 1 213 ? -47.600 33.479 20.030 1.00 35.97 213 ASP A CA 1
ATOM 1670 C C . ASP A 1 213 ? -49.093 33.558 20.445 1.00 35.97 213 ASP A C 1
ATOM 1672 O O . ASP A 1 213 ? -49.944 33.945 19.641 1.00 35.97 213 ASP A O 1
ATOM 1676 N N . ASP A 1 214 ? -49.432 33.195 21.690 1.00 36.75 214 ASP A N 1
ATOM 1677 C CA . ASP A 1 214 ? -50.818 33.203 22.201 1.00 36.75 214 ASP A CA 1
ATOM 1678 C C . ASP A 1 214 ? -51.273 34.598 22.699 1.00 36.75 214 ASP A C 1
ATOM 1680 O O . ASP A 1 214 ? -52.471 34.806 22.918 1.00 36.75 214 ASP A O 1
ATOM 1684 N N . GLU A 1 215 ? -50.358 35.567 22.868 1.00 37.00 215 GLU A N 1
ATOM 1685 C CA . GLU A 1 215 ? -50.676 36.923 23.357 1.00 37.00 215 GLU A CA 1
ATOM 1686 C C . GLU A 1 215 ? -50.749 37.971 22.222 1.00 37.00 215 GLU A C 1
ATOM 1688 O O . GLU A 1 215 ? -51.539 38.915 22.304 1.00 37.00 215 GLU A O 1
ATOM 1693 N N . GLU A 1 216 ? -50.017 37.780 21.114 1.00 34.72 216 GLU A N 1
ATOM 1694 C CA . GLU A 1 216 ? -50.033 38.704 19.961 1.00 34.72 216 GLU A CA 1
ATOM 1695 C C . GLU A 1 216 ? -51.280 38.533 19.059 1.00 34.72 216 GLU A C 1
ATOM 1697 O O . GLU A 1 216 ? -51.750 39.489 18.436 1.00 34.72 216 GLU A O 1
ATOM 1702 N N . ALA A 1 217 ? -51.914 37.354 19.063 1.00 31.72 217 ALA A N 1
ATOM 1703 C CA . ALA A 1 217 ? -53.110 37.057 18.261 1.00 31.72 217 ALA A CA 1
ATOM 1704 C C . ALA A 1 217 ? -54.403 37.783 18.710 1.00 31.72 217 ALA A C 1
ATOM 1706 O O . ALA A 1 217 ? -55.428 37.694 18.031 1.00 31.72 217 ALA A O 1
ATOM 1707 N N . ALA A 1 218 ? -54.384 38.491 19.846 1.00 31.67 218 ALA A N 1
ATOM 1708 C CA . ALA A 1 218 ? -55.561 39.139 20.436 1.00 31.67 218 ALA A CA 1
ATOM 1709 C C . ALA A 1 218 ? -55.654 40.660 20.189 1.00 31.67 218 ALA A C 1
ATOM 1711 O O . ALA A 1 218 ? -56.617 41.287 20.638 1.00 31.67 218 ALA A O 1
ATOM 1712 N N . ALA A 1 219 ? -54.674 41.274 19.509 1.00 33.94 219 ALA A N 1
ATOM 1713 C CA . ALA A 1 219 ? -54.535 42.732 19.476 1.00 33.94 219 ALA A CA 1
ATOM 1714 C C . ALA A 1 219 ? -54.090 43.317 18.118 1.00 33.94 219 ALA A C 1
ATOM 1716 O O . ALA A 1 219 ? -53.100 44.041 18.060 1.00 33.94 219 ALA A O 1
ATOM 1717 N N . THR A 1 220 ? -54.834 43.079 17.025 1.00 29.38 220 THR A N 1
ATOM 1718 C CA . THR A 1 220 ? -54.855 43.990 15.846 1.00 29.38 220 THR A CA 1
ATOM 1719 C C . THR A 1 220 ? -56.040 43.740 14.890 1.00 29.38 220 THR A C 1
ATOM 1721 O O . THR A 1 220 ? -55.884 43.280 13.763 1.00 29.38 220 THR A O 1
ATOM 1724 N N . GLU A 1 221 ? -57.251 44.133 15.296 1.00 25.66 221 GLU A N 1
ATOM 1725 C CA . GLU A 1 221 ? -58.281 44.575 14.338 1.00 25.66 221 GLU A CA 1
ATOM 1726 C C . GLU A 1 221 ? -58.321 46.112 14.359 1.00 25.66 221 GLU A C 1
ATOM 1728 O O . GLU A 1 221 ? -58.588 46.695 15.409 1.00 25.66 221 GLU A O 1
ATOM 1733 N N . GLY A 1 222 ? -58.044 46.786 13.233 1.00 24.94 222 GLY A N 1
ATOM 1734 C CA . GLY A 1 222 ? -58.096 48.256 13.198 1.00 24.94 222 GLY A CA 1
ATOM 1735 C C . GLY A 1 222 ? -57.367 48.951 12.045 1.00 24.94 222 GLY A C 1
ATOM 1736 O O . GLY A 1 222 ? -56.286 49.483 12.242 1.00 24.94 222 GLY A O 1
ATOM 1737 N N . GLU A 1 223 ? -58.029 48.989 10.888 1.00 24.61 223 GLU A N 1
ATOM 1738 C CA . GLU A 1 223 ? -58.033 50.067 9.877 1.00 24.61 223 GLU A CA 1
ATOM 1739 C C . GLU A 1 223 ? -56.742 50.690 9.280 1.00 24.61 223 GLU A C 1
ATOM 1741 O O . GLU A 1 223 ? -55.838 51.187 9.944 1.00 24.61 223 GLU A O 1
ATOM 1746 N N . SER A 1 224 ? -56.876 50.899 7.961 1.00 23.92 224 SER A N 1
ATOM 1747 C CA . SER A 1 224 ? -56.318 51.958 7.100 1.00 23.92 224 SER A CA 1
ATOM 1748 C C . SER A 1 224 ? -55.083 51.649 6.243 1.00 23.92 224 SER A C 1
ATOM 1750 O O . SER A 1 224 ? -54.189 50.922 6.651 1.00 23.92 224 SER A O 1
ATOM 1752 N N . ASP A 1 225 ? -54.872 52.263 5.076 1.00 23.03 225 ASP A N 1
ATOM 1753 C CA . ASP A 1 225 ? -55.683 52.646 3.897 1.00 23.03 225 ASP A CA 1
ATOM 1754 C C . ASP A 1 225 ? -54.709 53.426 2.974 1.00 23.03 225 ASP A C 1
ATOM 1756 O O . ASP A 1 225 ? -54.150 54.438 3.380 1.00 23.03 225 ASP A O 1
ATOM 1760 N N . VAL A 1 226 ? -54.520 52.953 1.735 1.00 24.75 226 VAL A N 1
ATOM 1761 C CA . VAL A 1 226 ? -54.235 53.746 0.509 1.00 24.75 226 VAL A CA 1
ATOM 1762 C C . VAL A 1 226 ? -52.969 54.649 0.357 1.00 24.75 226 VAL A C 1
ATOM 1764 O O . VAL A 1 226 ? -52.786 55.655 1.030 1.00 24.75 226 VAL A O 1
ATOM 1767 N N . ARG A 1 227 ? -52.257 54.404 -0.773 1.00 23.00 227 ARG A N 1
ATOM 1768 C CA . ARG A 1 227 ? -51.290 55.262 -1.538 1.00 23.00 227 ARG A CA 1
ATOM 1769 C C . ARG A 1 227 ? -49.935 55.616 -0.882 1.00 23.00 227 ARG A C 1
ATOM 1771 O O . ARG A 1 227 ? -49.852 55.831 0.312 1.00 23.00 227 ARG A O 1
ATOM 1778 N N . GLY A 1 228 ? -48.839 55.777 -1.638 1.00 22.97 228 GLY A N 1
ATOM 1779 C CA . GLY A 1 228 ? -48.598 55.593 -3.087 1.00 22.97 228 GLY A CA 1
ATOM 1780 C C . GLY A 1 228 ? -47.395 56.423 -3.593 1.00 22.97 228 GLY A C 1
ATOM 1781 O O . GLY A 1 228 ? -47.078 57.419 -2.955 1.00 22.97 228 GLY A O 1
ATOM 1782 N N . ASP A 1 229 ? -46.810 56.058 -4.753 1.00 24.00 229 ASP A N 1
ATOM 1783 C CA . ASP A 1 229 ? -45.774 56.809 -5.524 1.00 24.00 229 ASP A CA 1
ATOM 1784 C C . ASP A 1 229 ? -44.414 57.083 -4.797 1.00 24.00 229 ASP A C 1
ATOM 1786 O O . ASP A 1 229 ? -44.345 57.048 -3.576 1.00 24.00 229 ASP A O 1
ATOM 1790 N N . ARG A 1 230 ? -43.248 57.364 -5.421 1.00 24.67 230 ARG A N 1
ATOM 1791 C CA . ARG A 1 230 ? -42.678 57.176 -6.783 1.00 24.67 230 ARG A CA 1
ATOM 1792 C C . ARG A 1 230 ? -41.150 57.474 -6.754 1.00 24.67 230 ARG A C 1
ATOM 1794 O O . ARG A 1 230 ? -40.733 58.314 -5.975 1.00 24.67 230 ARG A O 1
ATOM 1801 N N . GLU A 1 231 ? -40.396 56.866 -7.684 1.00 25.14 231 GLU A N 1
ATOM 1802 C CA . GLU A 1 231 ? -39.233 57.392 -8.466 1.00 25.14 231 GLU A CA 1
ATOM 1803 C C . GLU A 1 231 ? -37.999 58.114 -7.828 1.00 25.14 231 GLU A C 1
ATOM 1805 O O . GLU A 1 231 ? -38.112 58.977 -6.969 1.00 25.14 231 GLU A O 1
ATOM 1810 N N . GLY A 1 232 ? -36.809 57.863 -8.419 1.00 24.06 232 GLY A N 1
ATOM 1811 C CA . GLY A 1 232 ? -35.569 58.683 -8.335 1.00 24.06 232 GLY A CA 1
ATOM 1812 C C . GLY A 1 232 ? -34.323 57.885 -7.885 1.00 24.06 232 GLY A C 1
ATOM 1813 O O . GLY A 1 232 ? -34.371 57.286 -6.820 1.00 24.06 232 GLY A O 1
ATOM 1814 N N . ARG A 1 233 ? -33.255 57.654 -8.681 1.00 24.42 233 ARG A N 1
ATOM 1815 C CA . ARG A 1 233 ? -32.227 58.573 -9.265 1.00 24.42 233 ARG A CA 1
ATOM 1816 C C . ARG A 1 233 ? -31.367 59.298 -8.208 1.00 24.42 233 ARG A C 1
ATOM 1818 O O . ARG A 1 233 ? -31.932 59.778 -7.238 1.00 24.42 233 ARG A O 1
ATOM 1825 N N . ASP A 1 234 ? -30.041 59.464 -8.326 1.00 23.64 234 ASP A N 1
ATOM 1826 C CA . ASP A 1 234 ? -29.043 59.100 -9.362 1.00 23.64 234 ASP A CA 1
ATOM 1827 C C . ASP A 1 234 ? -27.605 59.040 -8.751 1.00 23.64 234 ASP A C 1
ATOM 1829 O O . ASP A 1 234 ? -27.356 59.607 -7.694 1.00 23.64 234 ASP A O 1
ATOM 1833 N N . GLU A 1 235 ? -26.695 58.351 -9.455 1.00 24.33 235 GLU A N 1
ATOM 1834 C CA . GLU A 1 235 ? -25.246 58.603 -9.703 1.00 24.33 235 GLU A CA 1
ATOM 1835 C C . GLU A 1 235 ? -24.170 59.021 -8.639 1.00 24.33 235 GLU A C 1
ATOM 1837 O O . GLU A 1 235 ? -24.275 60.006 -7.920 1.00 24.33 235 GLU A O 1
ATOM 1842 N N . ALA A 1 236 ? -23.010 58.341 -8.781 1.00 22.31 236 ALA A N 1
ATOM 1843 C CA . ALA A 1 236 ? -21.613 58.849 -8.846 1.00 22.31 236 ALA A CA 1
ATOM 1844 C C . ALA A 1 236 ? -20.707 59.128 -7.602 1.00 22.31 236 ALA A C 1
ATOM 1846 O O . ALA A 1 236 ? -20.889 60.068 -6.841 1.00 22.31 236 ALA A O 1
ATOM 1847 N N . SER A 1 237 ? -19.599 58.357 -7.571 1.00 23.53 237 SER A N 1
ATOM 1848 C CA . SER A 1 237 ? -18.180 58.699 -7.262 1.00 23.53 237 SER A CA 1
ATOM 1849 C C . SER A 1 237 ? -17.755 59.449 -5.982 1.00 23.53 237 SER A C 1
ATOM 1851 O O . SER A 1 237 ? -18.070 60.620 -5.823 1.00 23.53 237 SER A O 1
ATOM 1853 N N . GLU A 1 238 ? -16.808 58.866 -5.222 1.00 23.66 238 GLU A N 1
ATOM 1854 C CA . GLU A 1 238 ? -15.385 59.302 -5.207 1.00 23.66 238 GLU A CA 1
ATOM 1855 C C . GLU A 1 238 ? -14.459 58.342 -4.412 1.00 23.66 238 GLU A C 1
ATOM 1857 O O . GLU A 1 238 ? -14.915 57.483 -3.658 1.00 23.66 238 GLU A O 1
ATOM 1862 N N . GLU A 1 239 ? -13.140 58.450 -4.624 1.00 22.95 239 GLU A N 1
ATOM 1863 C CA . GLU A 1 239 ? -12.100 57.600 -4.017 1.00 22.95 239 GLU A CA 1
ATOM 1864 C C . GLU A 1 239 ? -11.761 57.981 -2.562 1.00 22.95 239 GLU A C 1
ATOM 1866 O O . GLU A 1 239 ? -11.593 59.163 -2.255 1.00 22.95 239 GLU A O 1
ATOM 1871 N N . ARG A 1 240 ? -11.449 56.994 -1.697 1.00 22.59 240 ARG A N 1
ATOM 1872 C CA . ARG A 1 240 ? -10.419 57.189 -0.651 1.00 22.59 240 ARG A CA 1
ATOM 1873 C C . ARG A 1 240 ? -9.812 55.908 -0.058 1.00 22.59 240 ARG A C 1
ATOM 1875 O O . ARG A 1 240 ? -10.468 55.150 0.642 1.00 22.59 240 ARG A O 1
ATOM 1882 N N . VAL A 1 241 ? -8.511 55.761 -0.315 1.00 22.61 241 VAL A N 1
ATOM 1883 C CA . VAL A 1 241 ? -7.426 55.204 0.525 1.00 22.61 241 VAL A CA 1
ATOM 1884 C C . VAL A 1 241 ? -7.826 54.472 1.824 1.00 22.61 241 VAL A C 1
ATOM 1886 O O . VAL A 1 241 ? -8.302 55.095 2.771 1.00 22.61 241 VAL A O 1
ATOM 1889 N N . VAL A 1 242 ? -7.443 53.192 1.927 1.00 25.97 242 VAL A N 1
ATOM 1890 C CA . VAL A 1 242 ? -7.414 52.392 3.171 1.00 25.97 242 VAL A CA 1
ATOM 1891 C C . VAL A 1 242 ? -6.002 51.789 3.342 1.00 25.97 242 VAL A C 1
ATOM 1893 O O . VAL A 1 242 ? -5.437 51.336 2.344 1.00 25.97 242 VAL A O 1
ATOM 1896 N N . PRO A 1 243 ? -5.389 51.816 4.546 1.00 24.59 243 PRO A N 1
ATOM 1897 C CA . PRO A 1 243 ? -4.011 51.360 4.767 1.00 24.59 243 PRO A CA 1
ATOM 1898 C C . PRO A 1 243 ? -3.879 49.843 5.002 1.00 24.59 243 PRO A C 1
ATOM 1900 O O . PRO A 1 243 ? -4.854 49.147 5.273 1.00 24.59 243 PRO A O 1
ATOM 1903 N N . GLU A 1 244 ? -2.639 49.348 4.937 1.00 22.34 244 GLU A N 1
ATOM 1904 C CA . GLU A 1 244 ? -2.268 47.949 5.191 1.00 22.34 244 GLU A CA 1
ATOM 1905 C C . GLU A 1 244 ? -2.587 47.488 6.628 1.00 22.34 244 GLU A C 1
ATOM 1907 O O . GLU A 1 244 ? -2.102 48.081 7.595 1.00 22.34 244 GLU A O 1
ATOM 1912 N N . GLU A 1 245 ? -3.270 46.347 6.776 1.00 24.64 245 GLU A N 1
ATOM 1913 C CA . GLU A 1 245 ? -3.252 45.562 8.017 1.00 24.64 245 GLU A CA 1
ATOM 1914 C C . GLU A 1 245 ? -2.465 44.257 7.849 1.00 24.64 245 GLU A C 1
ATOM 1916 O O . GLU A 1 245 ? -2.553 43.548 6.845 1.00 24.64 245 GLU A O 1
ATOM 1921 N N . LYS A 1 246 ? -1.670 43.934 8.873 1.00 23.42 246 LYS A N 1
ATOM 1922 C CA . LYS A 1 246 ? -0.807 42.750 8.904 1.00 23.42 246 LYS A CA 1
ATOM 1923 C C . LYS A 1 246 ? -1.630 41.496 9.183 1.00 23.42 246 LYS A C 1
ATOM 1925 O O . LYS A 1 246 ? -2.119 41.318 10.299 1.00 23.42 246 LYS A O 1
ATOM 1930 N N . GLY A 1 247 ? -1.690 40.590 8.210 1.00 24.66 247 GLY A N 1
ATOM 1931 C CA . GLY A 1 247 ? -2.220 39.245 8.420 1.00 24.66 247 GLY A CA 1
ATOM 1932 C C . GLY A 1 247 ? -1.465 38.513 9.535 1.00 24.66 247 GLY A C 1
ATOM 1933 O O . GLY A 1 247 ? -0.238 38.416 9.506 1.00 24.66 247 GLY A O 1
ATOM 1934 N N . LYS A 1 248 ? -2.202 37.995 10.521 1.00 23.53 248 LYS A N 1
ATOM 1935 C CA . LYS A 1 248 ? -1.685 37.028 11.496 1.00 23.53 248 LYS A CA 1
ATOM 1936 C C . LYS A 1 248 ? -1.800 35.632 10.891 1.00 23.53 248 LYS A C 1
ATOM 1938 O O . LYS A 1 248 ? -2.911 35.168 10.648 1.00 23.53 248 LYS A O 1
ATOM 1943 N N . GLU A 1 249 ? -0.670 34.969 10.672 1.00 22.88 249 GLU A N 1
ATOM 1944 C CA . GLU A 1 249 ? -0.654 33.544 10.334 1.00 22.88 249 GLU A CA 1
ATOM 1945 C C . GLU A 1 249 ? -1.221 32.720 11.499 1.00 22.88 249 GLU A C 1
ATOM 1947 O O . GLU A 1 249 ? -0.897 32.958 12.666 1.00 22.88 249 GLU A O 1
ATOM 1952 N N . ALA A 1 250 ? -2.077 31.750 11.179 1.00 22.41 250 ALA A N 1
ATOM 1953 C CA . ALA A 1 250 ? -2.608 30.806 12.151 1.00 22.41 250 ALA A CA 1
ATOM 1954 C C . ALA A 1 250 ? -1.554 29.732 12.455 1.00 22.41 250 ALA A C 1
ATOM 1956 O O . ALA A 1 250 ? -1.146 28.980 11.573 1.00 22.41 250 ALA A O 1
ATOM 1957 N N . THR A 1 251 ? -1.119 29.650 13.710 1.00 23.12 251 THR A N 1
ATOM 1958 C CA . THR A 1 251 ? -0.215 28.596 14.181 1.00 23.12 251 THR A CA 1
ATOM 1959 C C . THR A 1 251 ? -0.967 27.279 14.349 1.00 23.12 251 THR A C 1
ATOM 1961 O O . THR A 1 251 ? -1.868 27.189 15.181 1.00 23.12 251 THR A O 1
ATOM 1964 N N . GLU A 1 252 ? -0.574 26.248 13.599 1.00 23.25 252 GLU A N 1
ATOM 1965 C CA . GLU A 1 252 ? -1.048 24.878 13.813 1.00 23.25 252 GLU A CA 1
ATOM 1966 C C . GLU A 1 252 ? -0.552 24.343 15.166 1.00 23.25 252 GLU A C 1
ATOM 1968 O O . GLU A 1 252 ? 0.649 24.164 15.380 1.00 23.25 252 GLU A O 1
ATOM 1973 N N . GLU A 1 253 ? -1.474 24.056 16.086 1.00 23.86 253 GLU A N 1
ATOM 1974 C CA . GLU A 1 253 ? -1.139 23.391 17.344 1.00 23.86 253 GLU A CA 1
ATOM 1975 C C . GLU A 1 253 ? -0.908 21.891 17.123 1.00 23.86 253 GLU A C 1
ATOM 1977 O O . GLU A 1 253 ? -1.811 21.130 16.767 1.00 23.86 253 GLU A O 1
ATOM 1982 N N . THR A 1 254 ? 0.323 21.444 17.367 1.00 23.34 254 THR A N 1
ATOM 1983 C CA . THR A 1 254 ? 0.692 20.027 17.316 1.00 23.34 254 THR A CA 1
ATOM 1984 C C . THR A 1 254 ? 0.371 19.334 18.638 1.00 23.34 254 THR A C 1
ATOM 1986 O O . THR A 1 254 ? 1.042 19.570 19.645 1.00 23.34 254 THR A O 1
ATOM 1989 N N . SER A 1 255 ? -0.606 18.427 18.632 1.00 22.97 255 SER A N 1
ATOM 1990 C CA . SER A 1 255 ? -0.954 17.591 19.786 1.00 22.97 255 SER A CA 1
ATOM 1991 C C . SER A 1 255 ? 0.144 16.561 20.087 1.00 22.97 255 SER A C 1
ATOM 1993 O O . SER A 1 255 ? 0.275 15.556 19.385 1.00 22.97 255 SER A O 1
ATOM 1995 N N . ALA A 1 256 ? 0.924 16.796 21.143 1.00 23.38 256 ALA A N 1
ATOM 1996 C CA . ALA A 1 256 ? 1.882 15.830 21.672 1.00 23.38 256 ALA A CA 1
ATOM 1997 C C . ALA A 1 256 ? 1.225 14.973 22.768 1.00 23.38 256 ALA A C 1
ATOM 1999 O O . ALA A 1 256 ? 0.978 15.453 23.873 1.00 23.38 256 ALA A O 1
ATOM 2000 N N . GLU A 1 257 ? 0.953 13.701 22.473 1.00 24.28 257 GLU A N 1
ATOM 2001 C CA . GLU A 1 257 ? 0.457 12.744 23.469 1.00 24.28 257 GLU A CA 1
ATOM 2002 C C . GLU A 1 257 ? 1.571 12.360 24.457 1.00 24.28 257 GLU A C 1
ATOM 2004 O O . GLU A 1 257 ? 2.649 11.901 24.067 1.00 24.28 257 GLU A O 1
ATOM 2009 N N . ALA A 1 258 ? 1.310 12.534 25.754 1.00 25.33 258 ALA A N 1
ATOM 2010 C CA . ALA A 1 258 ? 2.241 12.177 26.816 1.00 25.33 258 ALA A CA 1
ATOM 2011 C C . ALA A 1 258 ? 2.021 10.726 27.272 1.00 25.33 258 ALA A C 1
ATOM 2013 O O . ALA A 1 258 ? 1.016 10.403 27.898 1.00 25.33 258 ALA A O 1
ATOM 2014 N N . SER A 1 259 ? 3.003 9.860 27.015 1.00 22.98 259 SER A N 1
ATOM 2015 C CA . SER A 1 259 ? 3.090 8.524 27.613 1.00 22.98 259 SER A CA 1
ATOM 2016 C C . SER A 1 259 ? 4.236 8.494 28.621 1.00 22.98 259 SER A C 1
ATOM 2018 O O . SER A 1 259 ? 5.404 8.468 28.230 1.00 22.98 259 SER A O 1
ATOM 2020 N N . ALA A 1 260 ? 3.911 8.467 29.915 1.00 25.11 260 ALA A N 1
ATOM 2021 C CA . ALA A 1 260 ? 4.887 8.380 30.999 1.00 25.11 260 ALA A CA 1
ATOM 2022 C C . ALA A 1 260 ? 4.389 7.446 32.115 1.00 25.11 260 ALA A C 1
ATOM 2024 O O . ALA A 1 260 ? 3.789 7.879 33.093 1.00 25.11 260 ALA A O 1
ATOM 2025 N N . CYS A 1 261 ? 4.667 6.149 31.973 1.00 20.09 261 CYS A N 1
ATOM 2026 C CA . CYS A 1 261 ? 4.513 5.187 33.061 1.00 20.09 261 CYS A CA 1
ATOM 2027 C C . CYS A 1 261 ? 5.824 5.160 33.862 1.00 20.09 261 CYS A C 1
ATOM 2029 O O . CYS A 1 261 ? 6.857 4.758 33.322 1.00 20.09 261 CYS A O 1
ATOM 2031 N N . ALA A 1 262 ? 5.803 5.591 35.125 1.00 25.97 262 ALA A N 1
ATOM 2032 C CA . ALA A 1 262 ? 6.982 5.610 35.991 1.00 25.97 262 ALA A CA 1
ATOM 2033 C C . ALA A 1 262 ? 6.826 4.610 37.145 1.00 25.97 262 ALA A C 1
ATOM 2035 O O . ALA A 1 262 ? 5.931 4.739 37.975 1.00 25.97 262 ALA A O 1
ATOM 2036 N N . ALA A 1 263 ? 7.723 3.627 37.206 1.00 23.55 263 ALA A N 1
ATOM 2037 C CA . ALA A 1 263 ? 7.906 2.786 38.383 1.00 23.55 263 ALA A CA 1
ATOM 2038 C C . ALA A 1 263 ? 8.944 3.431 39.314 1.00 23.55 263 ALA A C 1
ATOM 2040 O O . ALA A 1 263 ? 9.998 3.866 38.847 1.00 23.55 263 ALA A O 1
ATOM 2041 N N . ALA A 1 264 ? 8.680 3.447 40.620 1.00 25.17 264 ALA A N 1
ATOM 2042 C CA . ALA A 1 264 ? 9.642 3.857 41.641 1.00 25.17 264 ALA A CA 1
ATOM 2043 C C . ALA A 1 264 ? 9.627 2.858 42.807 1.00 25.17 264 ALA A C 1
ATOM 2045 O O . ALA A 1 264 ? 8.569 2.393 43.228 1.00 25.17 264 ALA A O 1
ATOM 2046 N N . ALA A 1 265 ? 10.818 2.489 43.279 1.00 24.80 265 ALA A N 1
ATOM 2047 C CA . ALA A 1 265 ? 11.017 1.451 44.285 1.00 24.80 265 ALA A CA 1
ATOM 2048 C C . ALA A 1 265 ? 10.942 1.997 45.720 1.00 24.80 265 ALA A C 1
ATOM 2050 O O . ALA A 1 265 ? 11.152 3.184 45.963 1.00 24.80 265 ALA A O 1
ATOM 2051 N N . ALA A 1 266 ? 10.686 1.103 46.674 1.00 23.94 266 ALA A N 1
ATOM 2052 C CA . ALA A 1 266 ? 10.670 1.421 48.096 1.00 23.94 266 ALA A CA 1
ATOM 2053 C C . ALA A 1 266 ? 12.083 1.444 48.706 1.00 23.94 266 ALA A C 1
ATOM 2055 O O . ALA A 1 266 ? 12.877 0.532 48.472 1.00 23.94 266 ALA A O 1
ATOM 2056 N N . THR A 1 267 ? 12.338 2.414 49.585 1.00 24.84 267 THR A N 1
ATOM 2057 C CA . THR A 1 267 ? 13.408 2.370 50.594 1.00 24.84 267 THR A CA 1
ATOM 2058 C C . THR A 1 267 ? 12.899 2.951 51.909 1.00 24.84 267 THR A C 1
ATOM 2060 O O . THR A 1 267 ? 12.394 4.070 51.948 1.00 24.84 267 THR A O 1
ATOM 2063 N N . THR A 1 268 ? 13.029 2.173 52.978 1.00 25.33 268 THR A N 1
ATOM 2064 C CA . THR A 1 268 ? 12.746 2.547 54.370 1.00 25.33 268 THR A CA 1
ATOM 2065 C C . THR A 1 268 ? 13.873 3.372 54.979 1.00 25.33 268 THR A C 1
ATOM 2067 O O . THR A 1 268 ? 15.026 2.980 54.835 1.00 25.33 268 THR A O 1
ATOM 2070 N N . GLU A 1 269 ? 13.543 4.374 55.795 1.00 25.88 269 GLU A N 1
ATOM 2071 C CA . GLU A 1 269 ? 14.367 4.768 56.948 1.00 25.88 269 GLU A CA 1
ATOM 2072 C C . GLU A 1 269 ? 13.504 5.445 58.029 1.00 25.88 269 GLU A C 1
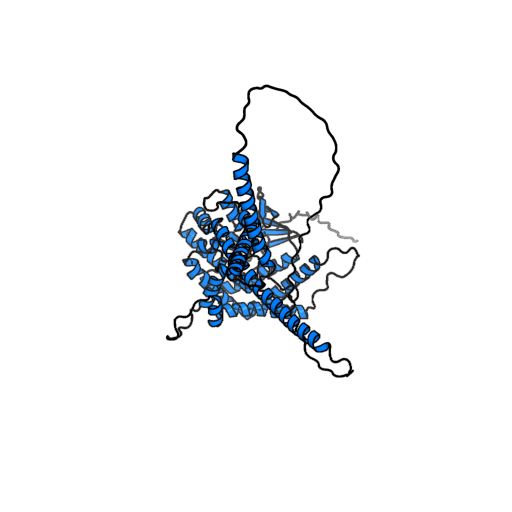ATOM 2074 O O . GLU A 1 269 ? 12.331 5.742 57.791 1.00 25.88 269 GLU A O 1
ATOM 2079 N N . ALA A 1 270 ? 14.027 5.564 59.253 1.00 24.12 270 ALA A N 1
ATOM 2080 C CA . ALA A 1 270 ? 13.208 5.639 60.465 1.00 24.12 270 ALA A CA 1
ATOM 2081 C C . ALA A 1 270 ? 13.528 6.824 61.392 1.00 24.12 270 ALA A C 1
ATOM 2083 O O . ALA A 1 270 ? 14.685 7.179 61.576 1.00 24.12 270 ALA A O 1
ATOM 2084 N N . GLY A 1 271 ? 12.487 7.292 62.094 1.00 24.03 271 GLY A N 1
ATOM 2085 C CA . GLY A 1 271 ? 12.589 7.867 63.440 1.00 24.03 271 GLY A CA 1
ATOM 2086 C C . GLY A 1 271 ? 12.803 9.380 63.558 1.00 24.03 271 GLY A C 1
ATOM 2087 O O . GLY A 1 271 ? 13.899 9.874 63.350 1.00 24.03 271 GLY A O 1
ATOM 2088 N N . GLU A 1 272 ? 11.794 10.085 64.080 1.00 25.73 272 GLU A N 1
ATOM 2089 C CA . GLU A 1 272 ? 11.890 10.687 65.422 1.00 25.73 272 GLU A CA 1
ATOM 2090 C C . GLU A 1 272 ? 10.502 11.085 65.960 1.00 25.73 272 GLU A C 1
ATOM 2092 O O . GLU A 1 272 ? 9.573 11.367 65.203 1.00 25.73 272 GLU A O 1
ATOM 2097 N N . VAL A 1 273 ? 10.340 11.062 67.287 1.00 27.39 273 VAL A N 1
ATOM 2098 C CA . VAL A 1 273 ? 9.056 11.281 67.975 1.00 27.39 273 VAL A CA 1
ATOM 2099 C C . VAL A 1 273 ? 9.038 12.649 68.652 1.00 27.39 273 VAL A C 1
ATOM 2101 O O . VAL A 1 273 ? 9.896 12.937 69.484 1.00 27.39 273 VAL A O 1
ATOM 2104 N N . LYS A 1 274 ? 7.987 13.443 68.409 1.00 27.22 274 LYS A N 1
ATOM 2105 C CA . LYS A 1 274 ? 7.551 14.495 69.342 1.00 27.22 274 LYS A CA 1
ATOM 2106 C C . LYS A 1 274 ? 6.057 14.392 69.627 1.00 27.22 274 LYS A C 1
ATOM 2108 O O . LYS A 1 274 ? 5.229 14.343 68.723 1.00 27.22 274 LYS A O 1
ATOM 2113 N N . ILE A 1 275 ? 5.751 14.347 70.919 1.00 32.06 275 ILE A N 1
ATOM 2114 C CA . ILE A 1 275 ? 4.411 14.253 71.496 1.00 32.06 275 ILE A CA 1
ATOM 2115 C C . ILE A 1 275 ? 3.928 15.673 71.810 1.00 32.06 275 ILE A C 1
ATOM 2117 O O . ILE A 1 275 ? 4.707 16.454 72.354 1.00 32.06 275 ILE A O 1
ATOM 2121 N N . ASN A 1 276 ? 2.675 15.987 71.463 1.00 25.42 276 ASN A N 1
ATOM 2122 C CA . ASN A 1 276 ? 1.691 16.760 72.248 1.00 25.42 276 ASN A CA 1
ATOM 2123 C C . ASN A 1 276 ? 0.480 17.129 71.365 1.00 25.42 276 ASN A C 1
ATOM 2125 O O . ASN A 1 276 ? 0.620 17.267 70.151 1.00 25.42 276 ASN A O 1
ATOM 2129 N N . GLY A 1 277 ? -0.697 17.299 71.979 1.00 28.06 277 GLY A N 1
ATOM 2130 C CA . GLY A 1 277 ? -1.924 17.750 71.301 1.00 28.06 277 GLY A CA 1
ATOM 2131 C C . GLY A 1 277 ? -2.790 16.613 70.751 1.00 28.06 277 GLY A C 1
ATOM 2132 O O . GLY A 1 277 ? -2.814 16.358 69.548 1.00 28.06 277 GLY A O 1
ATOM 2133 N N . SER A 1 278 ? -3.504 15.924 71.640 1.00 36.72 278 SER A N 1
ATOM 2134 C CA . SER A 1 278 ? -4.520 14.926 71.300 1.00 36.72 278 SER A CA 1
ATOM 2135 C C . SER A 1 278 ? -5.915 15.463 71.623 1.00 36.72 278 SER A C 1
ATOM 2137 O O . SER A 1 278 ? -6.338 15.322 72.762 1.00 36.72 278 SER A O 1
ATOM 2139 N N . GLU A 1 279 ? -6.599 16.055 70.637 1.00 35.94 279 GLU A N 1
ATOM 2140 C CA . GLU A 1 279 ? -8.078 16.052 70.549 1.00 35.94 279 GLU A CA 1
ATOM 2141 C C . GLU A 1 279 ? -8.610 16.508 69.169 1.00 35.94 279 GLU A C 1
ATOM 2143 O O . GLU A 1 279 ? -9.603 15.960 68.712 1.00 35.94 279 GLU A O 1
ATOM 2148 N N . GLU A 1 280 ? -7.895 17.348 68.404 1.00 37.53 280 GLU A N 1
ATOM 2149 C CA . GLU A 1 280 ? -8.302 17.737 67.024 1.00 37.53 280 GLU A CA 1
ATOM 2150 C C . GLU A 1 280 ? -7.923 16.714 65.923 1.00 37.53 280 GLU A C 1
ATOM 2152 O O . GLU A 1 280 ? -8.273 16.859 64.754 1.00 37.53 280 GLU A O 1
ATOM 2157 N N . LYS A 1 281 ? -7.183 15.649 66.264 1.00 36.06 281 LYS A N 1
ATOM 2158 C CA . LYS A 1 281 ? -6.594 14.720 65.275 1.00 36.06 281 LYS A CA 1
ATOM 2159 C C . LYS A 1 281 ? -7.548 13.671 64.697 1.00 36.06 281 LYS A C 1
ATOM 2161 O O . LYS A 1 281 ? -7.178 13.013 63.723 1.00 36.06 281 LYS A O 1
ATOM 2166 N N . LEU A 1 282 ? -8.727 13.481 65.288 1.00 37.38 282 LEU A N 1
ATOM 2167 C CA . LEU A 1 282 ? -9.709 12.505 64.801 1.00 37.38 282 LEU A CA 1
ATOM 2168 C C . LEU A 1 282 ? -10.459 13.036 63.569 1.00 37.38 282 LEU A C 1
ATOM 2170 O O . LEU A 1 282 ? -10.546 12.317 62.577 1.00 37.38 282 LEU A O 1
ATOM 2174 N N . ASP A 1 283 ? -10.848 14.313 63.560 1.00 40.81 283 ASP A N 1
ATOM 2175 C CA . ASP A 1 283 ? -11.477 14.931 62.385 1.00 40.81 283 ASP A CA 1
ATOM 2176 C C . ASP A 1 283 ? -10.487 15.084 61.222 1.00 40.81 283 ASP A C 1
ATOM 2178 O O . ASP A 1 283 ? -10.799 14.706 60.098 1.00 40.81 283 ASP A O 1
ATOM 2182 N N . GLU A 1 284 ? -9.245 15.527 61.463 1.00 42.72 284 GLU A N 1
ATOM 2183 C CA . GLU A 1 284 ? -8.241 15.615 60.387 1.00 42.72 284 GLU A CA 1
ATOM 2184 C C . GLU A 1 284 ? -7.922 14.263 59.728 1.00 42.72 284 GLU A C 1
ATOM 2186 O O . GLU A 1 284 ? -7.511 14.233 58.565 1.00 42.72 284 GLU A O 1
ATOM 2191 N N . THR A 1 285 ? -8.035 13.152 60.463 1.00 47.44 285 THR A N 1
ATOM 2192 C CA . THR A 1 285 ? -7.758 11.813 59.920 1.00 47.44 285 THR A CA 1
ATOM 2193 C C . THR A 1 285 ? -8.970 11.214 59.220 1.00 47.44 285 THR A C 1
ATOM 2195 O O . THR A 1 285 ? -8.776 10.577 58.186 1.00 47.44 285 THR A O 1
ATOM 2198 N N . HIS A 1 286 ? -10.189 11.496 59.689 1.00 45.34 286 HIS A N 1
ATOM 2199 C CA . HIS A 1 286 ? -11.416 11.218 58.941 1.00 45.34 286 HIS A CA 1
ATOM 2200 C C . HIS A 1 286 ? -11.474 12.020 57.638 1.00 45.34 286 HIS A C 1
ATOM 2202 O O . HIS A 1 286 ? -11.535 11.415 56.576 1.00 45.34 286 HIS A O 1
ATOM 2208 N N . VAL A 1 287 ? -11.289 13.342 57.679 1.00 51.22 287 VAL A N 1
ATOM 2209 C CA . VAL A 1 287 ? -11.295 14.201 56.479 1.00 51.22 287 VAL A CA 1
ATOM 2210 C C . VAL A 1 287 ? -10.187 13.815 55.489 1.00 51.22 287 VAL A C 1
ATOM 2212 O O . VAL A 1 287 ? -10.391 13.893 54.282 1.00 51.22 287 VAL A O 1
ATOM 2215 N N . LYS A 1 288 ? -9.013 13.351 55.949 1.00 46.78 288 LYS A N 1
ATOM 2216 C CA . LYS A 1 288 ? -7.956 12.822 55.056 1.00 46.78 288 LYS A CA 1
ATOM 2217 C C . LYS A 1 288 ? -8.250 11.419 54.514 1.00 46.78 288 LYS A C 1
ATOM 2219 O O . LYS A 1 288 ? -7.676 11.069 53.487 1.00 46.78 288 LYS A O 1
ATOM 2224 N N . ALA A 1 289 ? -9.078 10.618 55.183 1.00 48.62 289 ALA A N 1
ATOM 2225 C CA . ALA A 1 289 ? -9.538 9.328 54.671 1.00 48.62 289 ALA A CA 1
ATOM 2226 C C . ALA A 1 289 ? -10.668 9.530 53.653 1.00 48.62 289 ALA A C 1
ATOM 2228 O O . ALA A 1 289 ? -10.523 9.109 52.513 1.00 48.62 289 ALA A O 1
ATOM 2229 N N . GLU A 1 290 ? -11.704 10.284 54.025 1.00 53.06 290 GLU A N 1
ATOM 2230 C CA . GLU A 1 290 ? -12.831 10.673 53.169 1.00 53.06 290 GLU A CA 1
ATOM 2231 C C . GLU A 1 290 ? -12.336 11.344 51.889 1.00 53.06 290 GLU A C 1
ATOM 2233 O O . GLU A 1 290 ? -12.636 10.865 50.804 1.00 53.06 290 GLU A O 1
ATOM 2238 N N . LYS A 1 291 ? -11.454 12.345 51.991 1.00 55.16 291 LYS A N 1
ATOM 2239 C CA . LYS A 1 291 ? -10.876 13.001 50.812 1.00 55.16 291 LYS A CA 1
ATOM 2240 C C . LYS A 1 291 ? -10.043 12.063 49.934 1.00 55.16 291 LYS A C 1
ATOM 2242 O O . LYS A 1 291 ? -10.022 12.218 48.723 1.00 55.16 291 LYS A O 1
ATOM 2247 N N . LYS A 1 292 ? -9.363 11.076 50.524 1.00 54.03 292 LYS A N 1
ATOM 2248 C CA . LYS A 1 292 ? -8.588 10.075 49.774 1.00 54.03 292 LYS A CA 1
ATOM 2249 C C . LYS A 1 292 ? -9.491 9.038 49.096 1.00 54.03 292 LYS A C 1
ATOM 2251 O O . LYS A 1 292 ? -9.084 8.448 48.094 1.00 54.03 292 LYS A O 1
ATOM 2256 N N . ASP A 1 293 ? -10.677 8.793 49.637 1.00 60.38 293 ASP A N 1
ATOM 2257 C CA . ASP A 1 293 ? -11.686 7.931 49.029 1.00 60.38 293 ASP A CA 1
ATOM 2258 C C . ASP A 1 293 ? -12.486 8.694 47.951 1.00 60.38 293 ASP A C 1
ATOM 2260 O O . ASP A 1 293 ? -12.697 8.136 46.876 1.00 60.38 293 ASP A O 1
ATOM 2264 N N . GLU A 1 294 ? -12.780 9.988 48.148 1.00 62.06 294 GLU A N 1
ATOM 2265 C CA . GLU A 1 294 ? -13.281 10.915 47.114 1.00 62.06 294 GLU A CA 1
ATOM 2266 C C . GLU A 1 294 ? -12.294 11.040 45.939 1.00 62.06 294 GLU A C 1
ATOM 2268 O O . GLU A 1 294 ? -12.683 10.814 44.795 1.00 62.06 294 GLU A O 1
ATOM 2273 N N . ASP A 1 295 ? -11.004 11.304 46.201 1.00 64.94 295 ASP A N 1
ATOM 2274 C CA . ASP A 1 295 ? -9.953 11.387 45.169 1.00 64.94 295 ASP A CA 1
ATOM 2275 C C . ASP A 1 295 ? -9.863 10.075 44.345 1.00 64.94 295 ASP A C 1
ATOM 2277 O O . ASP A 1 295 ? -9.633 10.102 43.133 1.00 64.94 295 ASP A O 1
ATOM 2281 N N . GLN A 1 296 ? -10.077 8.911 44.980 1.00 67.56 296 GLN A N 1
ATOM 2282 C CA . GLN A 1 296 ? -10.122 7.603 44.304 1.00 67.56 296 GLN A CA 1
ATOM 2283 C C . GLN A 1 296 ? -11.426 7.365 43.527 1.00 67.56 296 GLN A C 1
ATOM 2285 O O . GLN A 1 296 ? -11.411 6.662 42.510 1.00 67.56 296 GLN A O 1
ATOM 2290 N N . GLU A 1 297 ? -12.559 7.888 43.993 1.00 68.31 297 GLU A N 1
ATOM 2291 C CA . GLU A 1 297 ? -13.828 7.811 43.271 1.00 68.31 297 GLU A CA 1
ATOM 2292 C C . GLU A 1 297 ? -13.797 8.710 42.027 1.00 68.31 297 GLU A C 1
ATOM 2294 O O . GLU A 1 297 ? -14.127 8.239 40.937 1.00 68.31 297 GLU A O 1
ATOM 2299 N N . ASP A 1 298 ? -13.266 9.930 42.137 1.00 72.38 298 ASP A N 1
ATOM 2300 C CA . ASP A 1 298 ? -13.037 10.839 41.007 1.00 72.38 298 ASP A CA 1
ATOM 2301 C C . ASP A 1 298 ? -12.056 10.253 39.972 1.00 72.38 298 ASP A C 1
ATOM 2303 O O . ASP A 1 298 ? -12.296 10.359 38.761 1.00 72.38 298 ASP A O 1
ATOM 2307 N N . GLU A 1 299 ? -10.987 9.566 40.401 1.00 80.44 299 GLU A N 1
ATOM 2308 C CA . GLU A 1 299 ? -10.081 8.852 39.485 1.00 80.44 299 GLU A CA 1
ATOM 2309 C C . GLU A 1 299 ? -10.811 7.719 38.738 1.00 80.44 299 GLU A C 1
ATOM 2311 O O . GLU A 1 299 ? -10.672 7.584 37.517 1.00 80.44 299 GLU A O 1
ATOM 2316 N N . ARG A 1 300 ? -11.662 6.943 39.428 1.00 81.44 300 ARG A N 1
ATOM 2317 C CA . ARG A 1 300 ? -12.480 5.877 38.814 1.00 81.44 300 ARG A CA 1
ATOM 2318 C C . ARG A 1 300 ? -13.526 6.423 37.846 1.00 81.44 300 ARG A C 1
ATOM 2320 O O . ARG A 1 300 ? -13.684 5.870 36.758 1.00 81.44 300 ARG A O 1
ATOM 2327 N N . VAL A 1 301 ? -14.219 7.501 38.210 1.00 79.81 301 VAL A N 1
ATOM 2328 C CA . VAL A 1 301 ? -15.206 8.184 37.357 1.00 79.81 301 VAL A CA 1
ATOM 2329 C C . VAL A 1 301 ? -14.523 8.770 36.117 1.00 79.81 301 VAL A C 1
ATOM 2331 O O . VAL A 1 301 ? -15.054 8.658 35.009 1.00 79.81 301 VAL A O 1
ATOM 2334 N N . THR A 1 302 ? -13.312 9.311 36.268 1.00 82.25 302 THR A N 1
ATOM 2335 C CA . THR A 1 302 ? -12.491 9.815 35.156 1.00 82.25 302 THR A CA 1
ATOM 2336 C C . THR A 1 302 ? -12.018 8.687 34.237 1.00 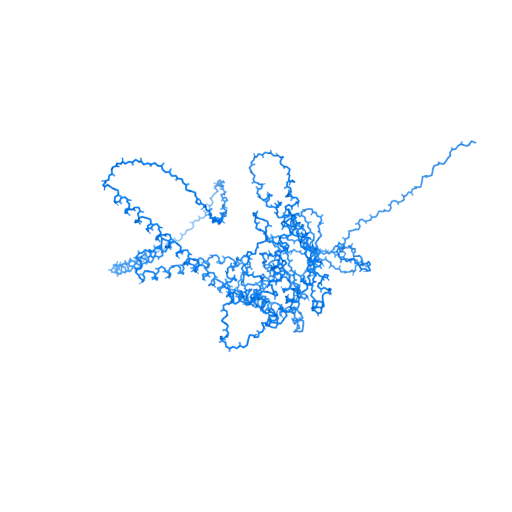82.25 302 THR A C 1
ATOM 2338 O O . THR A 1 302 ? -12.138 8.804 33.016 1.00 82.25 302 THR A O 1
ATOM 2341 N N . ALA A 1 303 ? -11.536 7.568 34.787 1.00 85.19 303 ALA A N 1
ATOM 2342 C CA . ALA A 1 303 ? -11.150 6.390 34.007 1.00 85.19 303 ALA A CA 1
ATOM 2343 C C . ALA A 1 303 ? -12.343 5.813 33.223 1.00 85.19 303 ALA A C 1
ATOM 2345 O O . ALA A 1 303 ? -12.245 5.600 32.014 1.00 85.19 303 ALA A O 1
ATOM 2346 N N . TRP A 1 304 ? -13.497 5.663 33.881 1.00 87.56 304 TRP A N 1
ATOM 2347 C CA . TRP A 1 304 ? -14.743 5.229 33.248 1.00 87.56 304 TRP A CA 1
ATOM 2348 C C . TRP A 1 304 ? -15.192 6.182 32.131 1.00 87.56 304 TRP A C 1
ATOM 2350 O O . TRP A 1 304 ? -15.551 5.730 31.042 1.00 87.56 304 TRP A O 1
ATOM 2360 N N . TYR A 1 305 ? -15.129 7.499 32.358 1.00 86.19 305 TYR A N 1
ATOM 2361 C CA . TYR A 1 305 ? -15.446 8.492 31.331 1.00 86.19 305 TYR A CA 1
ATOM 2362 C C . TYR A 1 305 ? -14.506 8.378 30.125 1.00 86.19 305 TYR A C 1
ATOM 2364 O O . TYR A 1 305 ? -14.977 8.414 28.990 1.00 86.19 305 TYR A O 1
ATOM 2372 N N . ASN A 1 306 ? -13.204 8.179 30.348 1.00 88.44 306 ASN A N 1
ATOM 2373 C CA . ASN A 1 306 ? -12.231 7.987 29.273 1.00 88.44 306 ASN A CA 1
ATOM 2374 C C . ASN A 1 306 ? -12.522 6.720 28.450 1.00 88.44 306 ASN A C 1
ATOM 2376 O O . ASN A 1 306 ? -12.458 6.772 27.220 1.00 88.44 306 ASN A O 1
ATOM 2380 N N . ASP A 1 307 ? -12.902 5.611 29.091 1.00 88.88 307 ASP A N 1
ATOM 2381 C CA . ASP A 1 307 ? -13.297 4.379 28.397 1.00 88.88 307 ASP A CA 1
ATOM 2382 C C . ASP A 1 307 ? -14.597 4.554 27.594 1.00 88.88 307 ASP A C 1
ATOM 2384 O O . ASP A 1 307 ? -14.667 4.146 26.430 1.00 88.88 307 ASP A O 1
ATOM 2388 N N . VAL A 1 308 ? -15.611 5.221 28.159 1.00 89.00 308 VAL A N 1
ATOM 2389 C CA . VAL A 1 308 ? -16.866 5.541 27.454 1.00 89.00 308 VAL A CA 1
ATOM 2390 C C . VAL A 1 308 ? -16.617 6.479 26.278 1.00 89.00 308 VAL A C 1
ATOM 2392 O O . 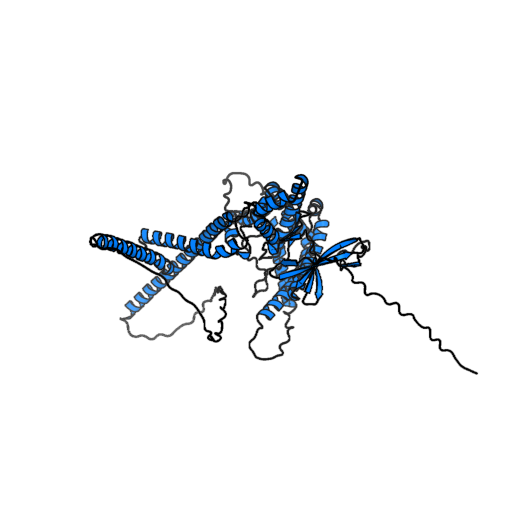VAL A 1 308 ? -17.115 6.227 25.181 1.00 89.00 308 VAL A O 1
ATOM 2395 N N . TYR A 1 309 ? -15.825 7.532 26.474 1.00 90.50 309 TYR A N 1
ATOM 2396 C CA . TYR A 1 309 ? -15.455 8.481 25.429 1.00 90.50 309 TYR A CA 1
ATOM 2397 C C . TYR A 1 309 ? -14.698 7.777 24.296 1.00 90.50 309 TYR A C 1
ATOM 2399 O O . TYR A 1 309 ? -15.049 7.941 23.129 1.00 90.50 309 TYR A O 1
ATOM 2407 N N . ARG A 1 310 ? -13.739 6.903 24.625 1.00 90.38 310 ARG A N 1
ATOM 2408 C CA . ARG A 1 310 ? -12.999 6.084 23.655 1.00 90.38 310 ARG A CA 1
ATOM 2409 C C . ARG A 1 310 ? -13.900 5.105 22.898 1.00 90.38 310 ARG A C 1
ATOM 2411 O O . ARG A 1 310 ? -13.721 4.931 21.694 1.00 90.38 310 ARG A O 1
ATOM 2418 N N . ALA A 1 311 ? -14.878 4.489 23.564 1.00 92.06 311 ALA A N 1
ATOM 2419 C CA . ALA A 1 311 ? -15.872 3.643 22.905 1.00 92.06 311 ALA A CA 1
ATOM 2420 C C . ALA A 1 311 ? -16.743 4.455 21.929 1.00 92.06 311 ALA A C 1
ATOM 2422 O O . ALA A 1 311 ? -16.908 4.050 20.778 1.00 92.06 311 ALA A O 1
ATOM 2423 N N . CYS A 1 312 ? -17.214 5.638 22.344 1.00 93.62 312 CYS A N 1
ATOM 2424 C CA . CYS A 1 312 ? -17.974 6.550 21.485 1.00 93.62 312 CYS A CA 1
ATOM 2425 C C . CYS A 1 312 ? -17.135 7.060 20.302 1.00 93.62 312 CYS A C 1
ATOM 2427 O O . CYS A 1 312 ? -17.659 7.168 19.202 1.00 93.62 312 CYS A O 1
ATOM 2429 N N . GLN A 1 313 ? -15.832 7.312 20.478 1.00 93.06 313 GLN A N 1
ATOM 2430 C CA . GLN A 1 313 ? -14.924 7.662 19.377 1.00 93.06 313 GLN A CA 1
ATOM 2431 C C . GLN A 1 313 ? -14.792 6.537 18.345 1.00 93.06 313 GLN A C 1
ATOM 2433 O O . GLN A 1 313 ? -14.834 6.806 17.147 1.00 93.06 313 GLN A O 1
ATOM 2438 N N . ILE A 1 314 ? -14.638 5.284 18.791 1.00 92.62 314 ILE A N 1
ATOM 2439 C CA . ILE A 1 314 ? -14.538 4.126 17.888 1.00 92.62 314 ILE A CA 1
ATOM 2440 C C . ILE A 1 314 ? -15.854 3.935 17.125 1.00 92.62 314 ILE A C 1
ATOM 2442 O O . ILE A 1 314 ? -15.824 3.708 15.917 1.00 92.62 314 ILE A O 1
ATOM 2446 N N . GLN A 1 315 ? -17.000 4.070 17.798 1.00 94.75 315 GLN A N 1
ATOM 2447 C CA . GLN A 1 315 ? -18.310 3.981 17.154 1.00 94.75 315 GLN A CA 1
ATOM 2448 C C . GLN A 1 315 ? -18.549 5.149 16.178 1.00 94.75 315 GLN A C 1
ATOM 2450 O O . GLN A 1 315 ? -18.904 4.904 15.031 1.00 94.75 315 GLN A O 1
ATOM 2455 N N . ALA A 1 316 ? -18.257 6.396 16.562 1.00 95.69 316 ALA A N 1
ATOM 2456 C CA . ALA A 1 316 ? -18.379 7.565 15.686 1.00 95.69 316 ALA A CA 1
ATOM 2457 C C . ALA A 1 316 ? -17.493 7.464 14.433 1.00 95.69 316 ALA A C 1
ATOM 2459 O O . ALA A 1 316 ? -17.902 7.869 13.345 1.00 95.69 316 ALA A O 1
ATOM 2460 N N . ALA A 1 317 ? -16.287 6.902 14.563 1.00 95.25 317 ALA A N 1
ATOM 2461 C CA . ALA A 1 317 ? -15.414 6.618 13.427 1.00 95.25 317 ALA A CA 1
ATOM 2462 C C . ALA A 1 317 ? -15.999 5.524 12.516 1.00 95.25 317 ALA A C 1
ATOM 2464 O O . ALA A 1 317 ? -15.929 5.640 11.295 1.00 95.25 317 ALA A O 1
ATOM 2465 N N . GLN A 1 318 ? -16.605 4.480 13.092 1.00 95.62 318 GLN A N 1
ATOM 2466 C CA . GLN A 1 318 ? -17.277 3.411 12.347 1.00 95.62 318 GLN A CA 1
ATOM 2467 C C . GLN A 1 318 ? -18.532 3.886 11.606 1.00 95.62 318 GLN A C 1
ATOM 2469 O O . GLN A 1 318 ? -18.747 3.447 10.481 1.00 95.62 318 GLN A O 1
ATOM 2474 N N . GLU A 1 319 ? -19.329 4.766 12.208 1.00 96.19 319 GLU A N 1
ATOM 2475 C CA . GLU A 1 319 ? -20.501 5.396 11.582 1.00 96.19 319 GLU A CA 1
ATOM 2476 C C . GLU A 1 319 ? -20.057 6.356 10.469 1.00 96.19 319 GLU A C 1
ATOM 2478 O O . GLU A 1 319 ? -20.495 6.220 9.332 1.00 96.19 319 GLU A O 1
ATOM 2483 N N . THR A 1 320 ? -19.059 7.213 10.733 1.00 95.94 320 THR A N 1
ATOM 2484 C CA . THR A 1 320 ? -18.445 8.063 9.692 1.00 95.94 320 THR A CA 1
ATOM 2485 C C . THR A 1 320 ? -17.914 7.236 8.517 1.00 95.94 320 THR A C 1
ATOM 2487 O O . THR A 1 320 ? -18.034 7.640 7.365 1.00 95.94 320 THR A O 1
ATOM 2490 N N . PHE A 1 321 ? -17.297 6.081 8.779 1.00 95.94 321 PHE A N 1
ATOM 2491 C CA . PHE A 1 321 ? -16.784 5.214 7.719 1.00 95.94 321 PHE A CA 1
ATOM 2492 C C . PHE A 1 321 ? -17.899 4.657 6.823 1.00 95.94 321 PHE A C 1
ATOM 2494 O O . PHE A 1 321 ? -17.657 4.506 5.626 1.00 95.94 321 PHE A O 1
ATOM 2501 N N . ASP A 1 322 ? -19.090 4.381 7.367 1.00 95.56 322 ASP A N 1
ATOM 2502 C CA . ASP A 1 322 ? -20.247 3.975 6.562 1.00 95.56 322 ASP A CA 1
ATOM 2503 C C . ASP A 1 322 ? -20.718 5.134 5.676 1.00 95.56 322 ASP A C 1
ATOM 2505 O O . ASP A 1 322 ? -20.768 4.958 4.462 1.00 95.56 322 ASP A O 1
ATOM 2509 N N . ASP A 1 323 ? -20.928 6.333 6.239 1.00 93.81 323 ASP A N 1
ATOM 2510 C CA . ASP A 1 323 ? -21.333 7.530 5.479 1.00 93.81 323 ASP A CA 1
ATOM 2511 C C . ASP A 1 323 ? -20.368 7.810 4.308 1.00 93.81 323 ASP A C 1
ATOM 2513 O O . ASP A 1 323 ? -20.767 8.026 3.163 1.00 93.81 323 ASP A O 1
ATOM 2517 N N . LEU A 1 324 ? -19.054 7.758 4.568 1.00 92.56 324 LEU A N 1
ATOM 2518 C CA . LEU A 1 324 ? -18.025 7.946 3.538 1.00 92.56 324 LEU A CA 1
ATOM 2519 C C . LEU A 1 324 ? -17.992 6.791 2.519 1.00 92.56 324 LEU A C 1
ATOM 2521 O O . LEU A 1 324 ? -17.553 6.980 1.380 1.00 92.56 324 LEU A O 1
ATOM 2525 N N . CYS A 1 325 ? -18.464 5.603 2.902 1.00 92.31 325 CYS A N 1
ATOM 2526 C CA . CYS A 1 325 ? -18.678 4.484 1.992 1.00 92.31 325 CYS A CA 1
ATOM 2527 C C . CYS A 1 325 ? -19.970 4.597 1.166 1.00 92.31 325 CYS A C 1
ATOM 2529 O O . CYS A 1 325 ? -20.065 3.903 0.154 1.00 92.31 325 CYS A O 1
ATOM 2531 N N . GLU A 1 326 ? -20.920 5.459 1.526 1.00 90.06 326 GLU A N 1
ATOM 2532 C CA . GLU A 1 326 ? -22.073 5.793 0.678 1.00 90.06 326 GLU A CA 1
ATOM 2533 C C . GLU A 1 326 ? -21.715 6.858 -0.376 1.00 90.06 326 GLU A C 1
ATOM 2535 O O . GLU A 1 326 ? -22.153 6.761 -1.521 1.00 90.06 326 GLU A O 1
ATOM 2540 N N . LEU A 1 327 ? -20.854 7.829 -0.035 1.00 88.44 327 LEU A N 1
ATOM 2541 C CA . LEU A 1 327 ? -20.426 8.904 -0.954 1.00 88.44 327 LEU A CA 1
ATOM 2542 C C . LEU A 1 327 ? -19.601 8.415 -2.159 1.00 88.44 327 LEU A C 1
ATOM 2544 O O . LEU A 1 327 ? -19.674 8.985 -3.249 1.00 88.44 327 LEU A O 1
ATOM 2548 N N . VAL A 1 328 ? -18.783 7.382 -1.958 1.00 89.12 328 VAL A N 1
ATOM 2549 C CA . VAL A 1 328 ? -17.930 6.771 -2.991 1.00 89.12 328 VAL A CA 1
ATOM 2550 C C . VAL A 1 328 ? -18.453 5.361 -3.261 1.00 89.12 328 VAL A C 1
ATOM 2552 O O . VAL A 1 328 ? -18.826 4.668 -2.320 1.00 89.12 328 VAL A O 1
ATOM 2555 N N . SER A 1 329 ? -18.447 4.863 -4.499 1.00 90.25 329 SER A N 1
ATOM 2556 C CA . SER A 1 329 ? -18.799 3.454 -4.741 1.00 90.25 329 SER A CA 1
ATOM 2557 C C . SER A 1 329 ? -17.667 2.493 -4.332 1.00 90.25 329 SER A C 1
ATOM 2559 O O . SER A 1 329 ? -16.486 2.847 -4.331 1.00 90.25 329 SER A O 1
ATOM 2561 N N . SER A 1 330 ? -18.003 1.237 -4.024 1.00 92.25 330 SER A N 1
ATOM 2562 C CA . SER A 1 330 ? -17.023 0.143 -3.919 1.00 92.25 330 SER A CA 1
ATOM 2563 C C . SER A 1 330 ? -16.534 -0.371 -5.277 1.00 92.25 330 SER A C 1
ATOM 2565 O O . SER A 1 330 ? -15.627 -1.197 -5.323 1.00 92.25 330 SER A O 1
ATOM 2567 N N . ASP A 1 331 ? -17.153 0.071 -6.374 1.00 92.06 331 ASP A N 1
ATOM 2568 C CA . ASP A 1 331 ? -16.941 -0.469 -7.716 1.00 92.06 331 ASP A CA 1
ATOM 2569 C C . ASP A 1 331 ? -16.185 0.467 -8.668 1.00 92.06 331 ASP A C 1
ATOM 2571 O O . ASP A 1 331 ? -16.022 0.120 -9.837 1.00 92.06 331 ASP A O 1
ATOM 2575 N N . VAL A 1 332 ? -15.668 1.605 -8.190 1.00 92.12 332 VAL A N 1
ATOM 2576 C CA . VAL A 1 332 ? -14.944 2.601 -9.005 1.00 92.12 332 VAL A CA 1
ATOM 2577 C C . VAL A 1 332 ? -13.808 1.939 -9.790 1.00 92.12 332 VAL A C 1
ATOM 2579 O O . VAL A 1 332 ? -13.791 1.988 -11.019 1.00 92.12 332 VAL A O 1
ATOM 2582 N N . LEU A 1 333 ? -12.903 1.226 -9.105 1.00 93.88 333 LEU A N 1
ATOM 2583 C CA . LEU A 1 333 ? -11.797 0.519 -9.769 1.00 93.88 333 LEU A CA 1
ATOM 2584 C C . LEU A 1 333 ? -12.279 -0.652 -10.640 1.00 93.88 333 LEU A C 1
ATOM 2586 O O . LEU A 1 333 ? -11.687 -0.934 -11.683 1.00 93.88 333 LEU A O 1
ATOM 2590 N N . ARG A 1 334 ? -13.349 -1.345 -10.229 1.00 93.31 334 ARG A N 1
ATOM 2591 C CA . ARG A 1 334 ? -13.893 -2.502 -10.954 1.00 93.31 334 ARG A CA 1
ATOM 2592 C C . ARG A 1 334 ? -14.494 -2.091 -12.298 1.00 93.31 334 ARG A C 1
ATOM 2594 O O . ARG A 1 334 ? -14.299 -2.809 -13.278 1.00 93.31 334 ARG A O 1
ATOM 2601 N N . LEU A 1 335 ? -15.225 -0.979 -12.325 1.00 92.19 335 LEU A N 1
ATOM 2602 C CA . LEU A 1 335 ? -15.923 -0.459 -13.500 1.00 92.19 335 LEU A CA 1
ATOM 2603 C C . LEU A 1 335 ? -14.981 0.331 -14.412 1.00 92.19 335 LEU A C 1
ATOM 2605 O O . LEU A 1 335 ? -15.024 0.122 -15.618 1.00 92.19 335 LEU A O 1
ATOM 2609 N N . PHE A 1 336 ? -14.051 1.117 -13.858 1.00 92.69 336 PHE A N 1
ATOM 2610 C CA . PHE A 1 336 ? -12.993 1.769 -14.639 1.00 92.69 336 PHE A CA 1
ATOM 2611 C C . PHE A 1 336 ? -12.193 0.756 -15.477 1.00 92.69 336 PHE A C 1
ATOM 2613 O O . PHE A 1 336 ? -12.095 0.890 -16.694 1.00 92.69 336 PHE A O 1
ATOM 2620 N N . VAL A 1 337 ? -11.701 -0.323 -14.854 1.00 94.00 337 VAL A N 1
ATOM 2621 C CA . VAL A 1 337 ? -10.951 -1.376 -15.565 1.00 94.00 337 VAL A CA 1
ATOM 2622 C C . VAL A 1 337 ? -11.840 -2.163 -16.541 1.00 94.00 337 VAL A C 1
ATOM 2624 O O . VAL A 1 337 ? -11.358 -2.594 -17.585 1.00 94.00 337 VAL A O 1
ATOM 2627 N N . ALA A 1 338 ? -13.128 -2.350 -16.235 1.00 92.25 338 ALA A N 1
ATOM 2628 C CA . ALA A 1 338 ? -14.062 -3.025 -17.142 1.00 92.25 338 ALA A CA 1
ATOM 2629 C C . ALA A 1 338 ? -14.418 -2.184 -18.382 1.00 92.25 338 ALA A C 1
ATOM 2631 O O . ALA A 1 338 ? -14.657 -2.758 -19.437 1.00 92.25 338 ALA A O 1
ATOM 2632 N N . ASN A 1 339 ? -14.425 -0.853 -18.269 1.00 91.50 339 ASN A N 1
ATOM 2633 C CA . ASN A 1 339 ? -14.646 0.061 -19.394 1.00 91.50 339 ASN A CA 1
ATOM 2634 C C . ASN A 1 339 ? -13.375 0.265 -20.239 1.00 91.50 339 ASN A C 1
ATOM 2636 O O . ASN A 1 339 ? -13.468 0.531 -21.433 1.00 91.50 339 ASN A O 1
ATOM 2640 N N . LEU A 1 340 ? -12.194 0.137 -19.623 1.00 91.50 340 LEU A N 1
ATOM 2641 C CA . LEU A 1 340 ? -10.894 0.233 -20.291 1.00 91.50 340 LEU A CA 1
ATOM 2642 C C . LEU A 1 340 ? -10.597 -0.971 -21.202 1.00 91.50 340 LEU A C 1
ATOM 2644 O O . LEU A 1 340 ? -10.001 -0.804 -22.265 1.00 91.50 340 LEU A O 1
ATOM 2648 N N . LEU A 1 341 ? -10.946 -2.187 -20.767 1.00 93.19 341 LEU A N 1
ATOM 2649 C CA . LEU A 1 341 ? -10.542 -3.428 -21.433 1.00 93.19 341 LEU A CA 1
ATOM 2650 C C . LEU A 1 341 ? -11.666 -3.977 -22.330 1.00 93.19 341 LEU A C 1
ATOM 2652 O O . LEU A 1 341 ? -12.754 -4.252 -21.827 1.00 93.19 341 LEU A O 1
ATOM 2656 N N . PRO A 1 342 ? -11.419 -4.224 -23.631 1.00 89.94 342 PRO A N 1
ATOM 2657 C CA . PRO A 1 342 ? -12.458 -4.673 -24.561 1.00 89.94 342 PRO A CA 1
ATOM 2658 C C . PRO A 1 342 ? -12.907 -6.123 -24.327 1.00 89.94 342 PRO A C 1
ATOM 2660 O O . PRO A 1 342 ? -14.023 -6.490 -24.693 1.00 89.94 342 PRO A O 1
ATOM 2663 N N . ASN A 1 343 ? -12.044 -6.962 -23.740 1.00 93.12 343 ASN A N 1
ATOM 2664 C CA . ASN A 1 343 ? -12.219 -8.412 -23.683 1.00 93.12 343 ASN A CA 1
ATOM 2665 C C . ASN A 1 343 ? -12.206 -8.954 -22.244 1.00 93.12 343 ASN A C 1
ATOM 2667 O O . ASN A 1 343 ? -11.361 -8.593 -21.422 1.00 93.12 343 ASN A O 1
ATOM 2671 N N . ASN A 1 344 ? -13.085 -9.921 -21.954 1.00 92.94 344 ASN A N 1
ATOM 2672 C CA . ASN A 1 344 ? -13.135 -10.587 -20.644 1.00 92.94 344 ASN A CA 1
ATOM 2673 C C . ASN A 1 344 ? -11.862 -11.397 -20.322 1.00 92.94 344 ASN A C 1
ATOM 2675 O O . ASN A 1 344 ? -11.485 -11.502 -19.153 1.00 92.94 344 ASN A O 1
ATOM 2679 N N . ASP A 1 345 ? -11.175 -11.929 -21.336 1.00 94.44 345 ASP A N 1
ATOM 2680 C CA . ASP A 1 345 ? -9.910 -12.654 -21.158 1.00 94.44 345 ASP A CA 1
ATOM 2681 C C . ASP A 1 345 ? -8.780 -11.717 -20.701 1.00 94.44 345 ASP A C 1
ATOM 2683 O O . ASP A 1 345 ? -8.026 -12.039 -19.778 1.00 94.44 345 ASP A O 1
ATOM 2687 N N . GLU A 1 346 ? -8.708 -10.516 -21.283 1.00 94.00 346 GLU A N 1
ATOM 2688 C CA . GLU A 1 346 ? -7.785 -9.458 -20.858 1.00 94.00 346 GLU A CA 1
ATOM 2689 C C . GLU A 1 346 ? -8.107 -8.998 -19.435 1.00 94.00 346 GLU A C 1
ATOM 2691 O O . GLU A 1 346 ? -7.205 -8.927 -18.602 1.00 94.00 346 GLU A O 1
ATOM 2696 N N . LEU A 1 347 ? -9.389 -8.796 -19.109 1.00 94.19 347 LEU A N 1
ATOM 2697 C CA . LEU A 1 347 ? -9.841 -8.477 -17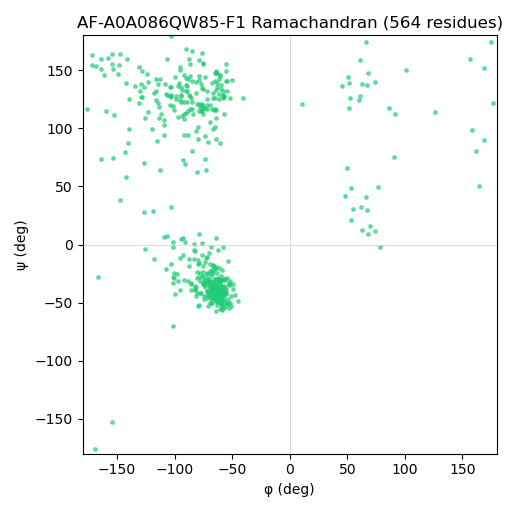.752 1.00 94.19 347 LEU A CA 1
ATOM 2698 C C . LEU A 1 347 ? -9.434 -9.555 -16.731 1.00 94.19 347 LEU A C 1
ATOM 2700 O O . LEU A 1 347 ? -9.007 -9.226 -15.621 1.00 94.19 347 LEU A O 1
ATOM 2704 N N . PHE A 1 348 ? -9.513 -10.841 -17.086 1.00 94.06 348 PHE A N 1
ATOM 2705 C CA . PHE A 1 348 ? -9.055 -11.933 -16.222 1.00 94.06 348 PHE A CA 1
ATOM 2706 C C . PHE A 1 348 ? -7.532 -11.904 -16.009 1.00 94.06 348 PHE A C 1
ATOM 2708 O O . PHE A 1 348 ? -7.062 -12.031 -14.871 1.00 94.06 348 PHE A O 1
ATOM 2715 N N . VAL A 1 349 ? -6.749 -11.694 -17.074 1.00 94.62 349 VAL A N 1
ATOM 2716 C CA . VAL A 1 349 ? -5.284 -11.561 -16.984 1.00 94.62 349 VAL A CA 1
ATOM 2717 C C . VAL A 1 349 ? -4.897 -10.332 -16.156 1.00 94.62 349 VAL A C 1
ATOM 2719 O O . VAL A 1 349 ? -4.073 -10.457 -15.246 1.00 94.62 349 VAL A O 1
ATOM 2722 N N . PHE A 1 350 ? -5.535 -9.186 -16.398 1.00 96.44 350 PHE A N 1
ATOM 2723 C CA . PHE A 1 350 ? -5.340 -7.938 -15.662 1.00 96.44 350 PHE A CA 1
ATOM 2724 C C . PHE A 1 350 ? -5.616 -8.136 -14.170 1.00 96.44 350 PHE A C 1
ATOM 2726 O O . PHE A 1 350 ? -4.731 -7.906 -13.347 1.00 96.44 350 PHE A O 1
ATOM 2733 N N . ARG A 1 351 ? -6.799 -8.654 -13.797 1.00 95.94 351 ARG A N 1
ATOM 2734 C CA . ARG A 1 351 ? -7.157 -8.918 -12.389 1.00 95.94 351 ARG A CA 1
ATOM 2735 C C . ARG A 1 351 ? -6.185 -9.881 -11.716 1.00 95.94 351 ARG A C 1
ATOM 2737 O O . ARG A 1 351 ? -5.834 -9.689 -10.549 1.00 95.94 351 ARG A O 1
ATOM 2744 N N . LYS A 1 352 ? -5.691 -10.892 -12.438 1.00 95.81 352 LYS A N 1
ATOM 2745 C CA . LYS A 1 352 ? -4.663 -11.811 -11.933 1.00 95.81 352 LYS A CA 1
ATOM 2746 C C . LYS A 1 352 ? -3.340 -11.084 -11.656 1.00 95.81 352 LYS A C 1
ATOM 2748 O O . LYS A 1 352 ? -2.788 -11.266 -10.572 1.00 95.81 352 LYS A O 1
ATOM 2753 N N . ARG A 1 353 ? -2.846 -10.248 -12.579 1.00 96.31 353 ARG A N 1
ATOM 2754 C CA . ARG A 1 353 ? -1.619 -9.441 -12.397 1.00 96.31 353 ARG A CA 1
ATOM 2755 C C . ARG A 1 353 ? -1.760 -8.400 -11.284 1.00 96.31 353 ARG A C 1
ATOM 2757 O O . ARG A 1 353 ? -0.853 -8.266 -10.456 1.00 96.31 353 ARG A O 1
ATOM 2764 N N . PHE A 1 354 ? -2.920 -7.757 -11.199 1.00 97.50 354 PHE A N 1
ATOM 2765 C CA . PHE A 1 354 ? -3.280 -6.824 -10.135 1.00 97.50 354 PHE A CA 1
ATOM 2766 C C . PHE A 1 354 ? -3.222 -7.513 -8.771 1.00 97.50 354 PHE A C 1
ATOM 2768 O O . PHE A 1 354 ? -2.439 -7.127 -7.908 1.00 97.50 354 PHE A O 1
ATOM 2775 N N . THR A 1 355 ? -3.935 -8.631 -8.614 1.00 97.75 355 THR A N 1
ATOM 2776 C CA . THR A 1 355 ? -3.951 -9.402 -7.360 1.00 97.75 355 THR A CA 1
ATOM 2777 C C . THR A 1 355 ? -2.553 -9.889 -6.955 1.00 97.75 355 THR A C 1
ATOM 2779 O O . THR A 1 355 ? -2.203 -9.866 -5.775 1.00 97.75 355 THR A O 1
ATOM 2782 N N . GLN A 1 356 ? -1.727 -10.313 -7.921 1.00 97.38 356 GLN A N 1
ATOM 2783 C CA . GLN A 1 356 ? -0.341 -10.721 -7.665 1.00 97.38 356 GLN A CA 1
ATOM 2784 C C . GLN A 1 356 ? 0.520 -9.568 -7.137 1.00 97.38 356 GLN A C 1
ATOM 2786 O O . GLN A 1 356 ? 1.215 -9.730 -6.136 1.00 97.38 356 GLN A O 1
ATOM 2791 N N . SER A 1 357 ? 0.471 -8.408 -7.788 1.00 96.88 357 SER A N 1
ATOM 2792 C CA . SER A 1 357 ? 1.275 -7.245 -7.399 1.00 96.88 357 SER A CA 1
ATOM 2793 C C . SER A 1 357 ? 0.800 -6.625 -6.078 1.00 96.88 357 SER A C 1
ATOM 2795 O O . SER A 1 357 ? 1.633 -6.366 -5.210 1.00 96.88 357 SER A O 1
ATOM 2797 N N . VAL A 1 358 ? -0.516 -6.508 -5.856 1.00 96.94 358 VAL A N 1
ATOM 2798 C CA . VAL A 1 358 ? -1.099 -6.099 -4.562 1.00 96.94 358 VAL A CA 1
ATOM 2799 C C . VAL A 1 358 ? -0.678 -7.047 -3.434 1.00 96.94 358 VAL A C 1
ATOM 2801 O O . VAL A 1 358 ? -0.279 -6.578 -2.374 1.00 96.94 358 VAL A O 1
ATOM 2804 N N . GLY A 1 359 ? -0.684 -8.367 -3.654 1.00 96.12 359 GLY A N 1
ATOM 2805 C CA . GLY A 1 359 ? -0.244 -9.339 -2.646 1.00 96.12 359 GLY A CA 1
ATOM 2806 C C . GLY A 1 359 ? 1.243 -9.247 -2.287 1.00 96.12 359 GLY A C 1
ATOM 2807 O O . GLY A 1 359 ? 1.603 -9.378 -1.117 1.00 96.12 359 GLY A O 1
ATOM 2808 N N . LEU A 1 360 ? 2.109 -8.991 -3.274 1.00 96.88 360 LEU A N 1
ATOM 2809 C CA . LEU A 1 360 ? 3.545 -8.799 -3.048 1.00 96.88 360 LEU A CA 1
ATOM 2810 C C . LEU A 1 360 ? 3.834 -7.504 -2.277 1.00 96.88 360 LEU A C 1
ATOM 2812 O O . LEU A 1 360 ? 4.546 -7.545 -1.274 1.00 96.88 360 LEU A O 1
ATOM 2816 N N . PHE A 1 361 ? 3.273 -6.370 -2.714 1.00 96.12 361 PHE A N 1
ATOM 2817 C CA . PHE A 1 361 ? 3.467 -5.081 -2.041 1.00 96.12 361 PHE A CA 1
ATOM 2818 C C . PHE A 1 361 ? 2.775 -5.022 -0.673 1.00 96.12 361 PHE A C 1
ATOM 2820 O O . PHE A 1 361 ? 3.352 -4.494 0.270 1.00 96.12 361 PHE A O 1
ATOM 2827 N N . GLY A 1 362 ? 1.593 -5.626 -0.517 1.00 94.19 362 GLY A N 1
ATOM 2828 C CA . GLY A 1 362 ? 0.912 -5.719 0.775 1.00 94.19 362 GLY A CA 1
ATOM 2829 C C . GLY A 1 362 ? 1.758 -6.447 1.821 1.00 94.19 362 GLY A C 1
ATOM 2830 O O . GLY A 1 362 ? 1.993 -5.912 2.903 1.00 94.19 362 GLY A O 1
ATOM 2831 N N . LEU A 1 363 ? 2.315 -7.616 1.476 1.00 94.31 363 LEU A N 1
ATOM 2832 C CA . LEU A 1 363 ? 3.228 -8.310 2.386 1.00 94.31 363 LEU A CA 1
ATOM 2833 C C . LEU A 1 363 ? 4.525 -7.520 2.625 1.00 94.31 363 LEU A C 1
ATOM 2835 O O . LEU A 1 363 ? 4.994 -7.476 3.759 1.00 94.31 363 LEU A O 1
ATOM 2839 N N . LEU A 1 364 ? 5.104 -6.903 1.587 1.00 94.88 364 LEU A N 1
ATOM 2840 C CA . LEU A 1 364 ? 6.317 -6.086 1.710 1.00 94.88 364 LEU A CA 1
ATOM 2841 C C . LEU A 1 364 ? 6.131 -4.949 2.726 1.00 94.88 364 LEU A C 1
ATOM 2843 O O . LEU A 1 364 ? 6.980 -4.760 3.597 1.00 94.88 364 LEU A O 1
ATOM 2847 N N . ASN A 1 365 ? 5.014 -4.228 2.628 1.00 93.19 365 ASN A N 1
ATOM 2848 C CA . ASN A 1 365 ? 4.720 -3.093 3.496 1.00 93.19 365 ASN A CA 1
ATOM 2849 C C . ASN A 1 365 ? 4.514 -3.548 4.940 1.00 93.19 365 ASN A C 1
ATOM 2851 O O . ASN A 1 365 ? 5.071 -2.936 5.850 1.00 93.19 365 ASN A O 1
ATOM 2855 N N . TYR A 1 366 ? 3.816 -4.673 5.136 1.00 91.38 366 TYR A N 1
ATOM 2856 C CA . TYR A 1 366 ? 3.661 -5.292 6.449 1.00 91.38 366 TYR A CA 1
ATOM 2857 C C . TYR A 1 366 ? 5.014 -5.655 7.079 1.00 91.38 366 TYR A C 1
ATOM 2859 O O . TYR A 1 366 ? 5.297 -5.247 8.202 1.00 91.38 366 TYR A O 1
ATOM 2867 N N . ILE A 1 367 ? 5.885 -6.388 6.370 1.00 92.38 367 ILE A N 1
ATOM 2868 C CA . ILE A 1 367 ? 7.145 -6.882 6.959 1.00 92.38 367 ILE A CA 1
ATOM 2869 C C . ILE A 1 367 ? 8.196 -5.782 7.154 1.00 92.38 367 ILE A C 1
ATOM 2871 O O . ILE A 1 367 ? 8.990 -5.882 8.086 1.00 92.38 367 ILE A O 1
ATOM 2875 N N . LEU A 1 368 ? 8.212 -4.743 6.309 1.00 91.56 368 LEU A N 1
ATOM 2876 C CA . LEU A 1 368 ? 9.133 -3.602 6.425 1.00 91.56 368 LEU A CA 1
ATOM 2877 C C . LEU A 1 368 ? 8.566 -2.438 7.257 1.00 91.56 368 LEU A C 1
ATOM 2879 O O . LEU A 1 368 ? 9.241 -1.421 7.400 1.00 91.56 368 LEU A O 1
ATOM 2883 N N . SER A 1 369 ? 7.361 -2.581 7.815 1.00 90.62 369 SER A N 1
ATOM 2884 C CA . SER A 1 369 ? 6.653 -1.539 8.566 1.00 90.62 369 SER A CA 1
ATOM 2885 C C . SER A 1 369 ? 6.529 -0.215 7.797 1.00 90.62 369 SER A C 1
ATOM 2887 O O . SER A 1 369 ? 6.880 0.853 8.296 1.00 90.62 369 SER A O 1
ATOM 2889 N N . MET A 1 370 ? 6.088 -0.288 6.539 1.00 89.94 370 MET A N 1
ATOM 2890 C CA . MET A 1 370 ? 5.868 0.880 5.678 1.00 89.94 370 MET A CA 1
ATOM 2891 C C . MET A 1 370 ? 4.422 1.359 5.809 1.00 89.94 370 MET A C 1
ATOM 2893 O O . MET A 1 370 ? 3.503 0.668 5.372 1.00 89.94 370 MET A O 1
ATOM 2897 N N . ALA A 1 371 ? 4.241 2.543 6.393 1.00 84.00 371 ALA A N 1
ATOM 2898 C CA . ALA A 1 371 ? 2.939 3.160 6.636 1.00 84.00 371 ALA A CA 1
ATOM 2899 C C . ALA A 1 371 ? 2.617 4.292 5.641 1.00 84.00 371 ALA A C 1
ATOM 2901 O O . ALA A 1 371 ? 3.435 4.655 4.791 1.00 84.00 371 ALA A O 1
ATOM 2902 N N . ASP A 1 372 ? 1.437 4.900 5.798 1.00 83.69 372 ASP A N 1
ATOM 2903 C CA . ASP A 1 372 ? 0.984 6.086 5.053 1.00 83.69 372 ASP A CA 1
ATOM 2904 C C . ASP A 1 372 ? 0.882 5.840 3.532 1.00 83.69 372 ASP A C 1
ATOM 2906 O O . ASP A 1 372 ? 1.104 6.727 2.706 1.00 83.69 372 ASP A O 1
ATOM 2910 N N . ILE A 1 373 ? 0.549 4.609 3.136 1.00 89.69 373 ILE A N 1
ATOM 2911 C CA . ILE A 1 373 ? 0.354 4.238 1.730 1.00 89.69 373 ILE A CA 1
ATOM 2912 C C . ILE A 1 373 ? -1.043 4.684 1.277 1.00 89.69 373 ILE A C 1
ATOM 2914 O O . ILE A 1 373 ? -2.029 3.962 1.404 1.00 89.69 373 ILE A O 1
ATOM 2918 N N . ASN A 1 374 ? -1.113 5.904 0.753 1.00 90.62 374 ASN A N 1
ATOM 2919 C CA . ASN A 1 374 ? -2.319 6.525 0.210 1.00 90.62 374 ASN A CA 1
ATOM 2920 C C . ASN A 1 374 ? -2.493 6.239 -1.307 1.00 90.62 374 ASN A C 1
ATOM 2922 O O . ASN A 1 374 ? -1.558 5.755 -1.958 1.00 90.62 374 ASN A O 1
ATOM 2926 N N . PRO A 1 375 ? -3.664 6.537 -1.907 1.00 93.00 375 PRO A N 1
ATOM 2927 C CA . PRO A 1 375 ? -3.929 6.285 -3.330 1.00 93.00 375 PRO A CA 1
ATOM 2928 C C . PRO A 1 375 ? -2.955 6.951 -4.312 1.00 93.00 375 PRO A C 1
ATOM 2930 O O . PRO A 1 375 ? -2.686 6.389 -5.373 1.00 93.00 375 PRO A O 1
ATOM 2933 N N . SER A 1 376 ? -2.378 8.108 -3.970 1.00 91.12 376 SER A N 1
ATOM 2934 C CA . SER A 1 376 ? -1.407 8.806 -4.828 1.00 91.12 376 SER A CA 1
ATOM 2935 C C . SER A 1 376 ? -0.015 8.156 -4.842 1.00 91.12 376 SER A C 1
ATOM 2937 O O . SER A 1 376 ? 0.747 8.366 -5.785 1.00 91.12 376 SER A O 1
ATOM 2939 N N . LYS A 1 377 ? 0.315 7.308 -3.857 1.00 91.62 377 LYS A N 1
ATOM 2940 C CA . LYS A 1 377 ? 1.551 6.502 -3.841 1.00 91.62 377 LYS A CA 1
ATOM 2941 C C . LYS A 1 377 ? 1.417 5.153 -4.553 1.00 91.62 377 LYS A C 1
ATOM 2943 O O . LYS A 1 377 ? 2.435 4.508 -4.795 1.00 91.62 377 LYS A O 1
ATOM 2948 N N . ILE A 1 378 ? 0.209 4.703 -4.899 1.00 94.94 378 ILE A N 1
ATOM 2949 C CA . ILE A 1 378 ? -0.019 3.424 -5.591 1.00 94.94 378 ILE A CA 1
ATOM 2950 C C . ILE A 1 378 ? -0.237 3.691 -7.082 1.00 94.94 378 ILE A C 1
ATOM 2952 O O . ILE A 1 378 ? -1.233 4.306 -7.445 1.00 94.94 378 ILE A O 1
ATOM 2956 N N . ARG A 1 379 ? 0.664 3.202 -7.944 1.00 94.50 379 ARG A N 1
ATOM 2957 C CA . ARG A 1 379 ? 0.560 3.289 -9.410 1.00 94.50 379 ARG A CA 1
ATOM 2958 C C . ARG A 1 379 ? 0.118 1.965 -10.031 1.00 94.50 379 ARG A C 1
ATOM 2960 O O . ARG A 1 379 ? 0.680 0.920 -9.705 1.00 94.50 379 ARG A O 1
ATOM 2967 N N . LEU A 1 380 ? -0.820 2.027 -10.969 1.00 96.31 380 LEU A N 1
ATOM 2968 C CA . LEU A 1 380 ? -1.373 0.921 -11.745 1.00 96.31 380 LEU A CA 1
ATOM 2969 C C . LEU A 1 380 ? -1.039 1.109 -13.230 1.00 96.31 380 LEU A C 1
ATOM 2971 O O . LEU A 1 380 ? -1.361 2.138 -13.819 1.00 96.31 380 LEU A O 1
ATOM 2975 N N . SER A 1 381 ? -0.392 0.113 -13.839 1.00 95.44 381 SER A N 1
ATOM 2976 C CA . SER A 1 381 ? -0.218 0.063 -15.293 1.00 95.44 381 SER A CA 1
ATOM 2977 C C . SER A 1 381 ? -1.520 -0.396 -15.952 1.00 95.44 381 SER A C 1
ATOM 2979 O O . SER A 1 381 ? -1.943 -1.537 -15.760 1.00 95.44 381 SER A O 1
ATOM 2981 N N . LEU A 1 382 ? -2.128 0.489 -16.740 1.00 94.00 382 LEU A N 1
ATOM 2982 C CA . LEU A 1 382 ? -3.381 0.261 -17.464 1.00 94.00 382 LEU A CA 1
ATOM 2983 C C . LEU A 1 382 ? -3.255 -0.824 -18.548 1.00 94.00 382 LEU A C 1
ATOM 2985 O O . LEU A 1 382 ? -4.206 -1.549 -18.807 1.00 94.00 382 LEU A O 1
ATOM 2989 N N . GLU A 1 383 ? -2.067 -0.990 -19.130 1.00 91.62 383 GLU A N 1
ATOM 2990 C CA . GLU A 1 383 ? -1.795 -2.018 -20.148 1.00 91.62 383 GLU A CA 1
ATOM 2991 C C . GLU A 1 383 ? -1.589 -3.423 -19.556 1.00 91.62 383 GLU A C 1
ATOM 2993 O O . GLU A 1 383 ? -1.884 -4.425 -20.202 1.00 91.62 383 GLU A O 1
ATOM 2998 N N . THR A 1 384 ? -1.040 -3.527 -18.338 1.00 92.12 384 THR A N 1
ATOM 2999 C CA . THR A 1 384 ? -0.553 -4.815 -17.795 1.00 92.12 384 THR A CA 1
ATOM 3000 C C . THR A 1 384 ? -1.266 -5.281 -16.526 1.00 92.12 384 THR A C 1
ATOM 3002 O O . THR A 1 384 ? -1.072 -6.421 -16.093 1.00 92.12 384 THR A O 1
ATOM 3005 N N . GLY A 1 385 ? -2.051 -4.409 -15.888 1.00 94.38 385 GLY A N 1
ATOM 3006 C CA . GLY A 1 385 ? -2.658 -4.642 -14.576 1.00 94.38 385 GLY A CA 1
ATOM 3007 C C . GLY A 1 385 ? -1.659 -4.696 -13.421 1.00 94.38 385 GLY A C 1
ATOM 3008 O O . GLY A 1 385 ? -2.019 -5.085 -12.314 1.00 94.38 385 GLY A O 1
ATOM 3009 N N . VAL A 1 386 ? -0.391 -4.349 -13.650 1.00 95.62 386 VAL A N 1
ATOM 3010 C CA . VAL A 1 386 ? 0.659 -4.459 -12.635 1.00 95.62 386 VAL A CA 1
ATOM 3011 C C . VAL A 1 386 ? 0.696 -3.210 -11.754 1.00 95.62 386 VAL A C 1
ATOM 3013 O O . VAL A 1 386 ? 0.834 -2.087 -12.241 1.00 95.62 386 VAL A O 1
ATOM 3016 N N . VAL A 1 387 ? 0.618 -3.422 -10.439 1.00 96.25 387 VAL A N 1
ATOM 3017 C CA . VAL A 1 387 ? 0.765 -2.386 -9.412 1.00 96.25 387 VAL A CA 1
ATOM 3018 C C . VAL A 1 387 ? 2.235 -2.181 -9.048 1.00 96.25 387 VAL A C 1
ATOM 3020 O O . VAL A 1 387 ? 3.031 -3.118 -8.986 1.00 96.25 387 VAL A O 1
ATOM 3023 N N . SER A 1 388 ? 2.582 -0.933 -8.757 1.00 93.56 388 SER A N 1
ATOM 3024 C CA . SER A 1 388 ? 3.846 -0.513 -8.156 1.00 93.56 388 SER A CA 1
ATOM 3025 C C . SER A 1 388 ? 3.601 0.609 -7.151 1.00 93.56 388 SER A C 1
ATOM 3027 O O . SER A 1 388 ? 2.569 1.273 -7.208 1.00 93.56 388 SER A O 1
ATOM 3029 N N . GLN A 1 389 ? 4.528 0.826 -6.222 1.00 92.56 389 GLN A N 1
ATOM 3030 C CA . GLN A 1 389 ? 4.373 1.840 -5.178 1.00 92.56 389 GLN A CA 1
ATOM 3031 C C . GLN A 1 389 ? 5.542 2.829 -5.173 1.00 92.56 389 GLN A C 1
ATOM 3033 O O . GLN A 1 389 ? 6.677 2.476 -5.498 1.00 92.56 389 GLN A O 1
ATOM 3038 N N . LEU A 1 390 ? 5.234 4.077 -4.828 1.00 87.31 390 LEU A N 1
ATOM 3039 C CA . LEU A 1 390 ? 6.158 5.200 -4.691 1.00 87.31 390 LEU A CA 1
ATOM 3040 C C . LEU A 1 390 ? 6.376 5.546 -3.213 1.00 87.31 390 LEU A C 1
ATOM 3042 O O . LEU A 1 390 ? 5.548 5.224 -2.365 1.00 87.31 390 LEU A O 1
ATOM 3046 N N . GLU A 1 391 ? 7.474 6.245 -2.915 1.00 82.19 391 GLU A N 1
ATOM 3047 C CA . GLU A 1 391 ? 7.747 6.833 -1.593 1.00 82.19 391 GLU A CA 1
ATOM 3048 C C . GLU A 1 391 ? 7.706 5.852 -0.409 1.00 82.19 391 GLU A C 1
ATOM 3050 O O . GLU A 1 391 ? 7.413 6.231 0.726 1.00 82.19 391 GLU A O 1
ATOM 3055 N N . LEU A 1 392 ? 8.057 4.594 -0.676 1.00 82.44 392 LEU A N 1
ATOM 3056 C CA . LEU A 1 392 ? 8.142 3.519 0.304 1.00 82.44 392 LEU A CA 1
ATOM 3057 C C . LEU A 1 392 ? 9.234 3.800 1.348 1.00 82.44 392 LEU A C 1
ATOM 3059 O O . LEU A 1 392 ? 10.430 3.735 1.053 1.00 82.44 392 LEU A O 1
ATOM 3063 N N . LYS A 1 393 ? 8.809 4.103 2.578 1.00 84.69 393 LYS A N 1
ATOM 3064 C CA . LYS A 1 393 ? 9.669 4.456 3.717 1.00 84.69 393 LYS A CA 1
ATOM 3065 C C . LYS A 1 393 ? 9.255 3.625 4.942 1.00 84.69 393 LYS A C 1
ATOM 3067 O O . LYS A 1 393 ? 8.093 3.710 5.340 1.00 84.69 393 LYS A O 1
ATOM 3072 N N . PRO A 1 394 ? 10.160 2.834 5.542 1.00 89.88 394 PRO A N 1
ATOM 3073 C CA . PRO A 1 394 ? 9.920 2.189 6.831 1.00 89.88 394 PRO A CA 1
ATOM 3074 C C . PRO A 1 394 ? 9.660 3.199 7.956 1.00 89.88 394 PRO A C 1
ATOM 3076 O O . PRO A 1 394 ? 10.253 4.281 7.999 1.00 89.88 394 PRO A O 1
ATOM 3079 N N . CYS A 1 395 ? 8.805 2.827 8.904 1.00 88.25 395 CYS A N 1
ATOM 3080 C CA . CYS A 1 395 ? 8.522 3.616 10.096 1.00 88.25 395 CYS A CA 1
ATOM 3081 C C . CYS A 1 395 ? 9.441 3.223 11.255 1.00 88.25 395 CYS A C 1
ATOM 3083 O O . CYS A 1 395 ? 9.454 2.076 11.706 1.00 88.25 395 CYS A O 1
ATOM 3085 N N . TYR A 1 396 ? 10.177 4.209 11.774 1.00 88.75 396 TYR A N 1
ATOM 3086 C CA . TYR A 1 396 ? 11.024 4.065 12.954 1.00 88.75 396 TYR A CA 1
ATOM 3087 C C . TYR A 1 396 ? 10.509 4.922 14.102 1.00 88.75 396 TYR A C 1
ATOM 3089 O O . TYR A 1 396 ? 10.192 6.102 13.937 1.00 88.75 396 TYR A O 1
ATOM 3097 N N . ASN A 1 397 ? 10.536 4.346 15.298 1.00 87.44 397 ASN A N 1
ATOM 3098 C CA . ASN A 1 397 ? 10.314 5.069 16.532 1.00 87.44 397 ASN A CA 1
ATOM 3099 C C . ASN A 1 397 ? 11.393 6.157 16.706 1.00 87.44 397 ASN A C 1
ATOM 3101 O O . ASN A 1 397 ? 12.595 5.877 16.683 1.00 87.44 397 ASN A O 1
ATOM 3105 N N . GLY A 1 398 ? 10.965 7.405 16.903 1.00 81.38 398 GLY A N 1
ATOM 3106 C CA . GLY A 1 398 ? 11.850 8.573 16.866 1.00 81.38 398 GLY A CA 1
ATOM 3107 C C . GLY A 1 398 ? 12.937 8.631 17.948 1.00 81.38 398 GLY A C 1
ATOM 3108 O O . GLY A 1 398 ? 13.918 9.350 17.760 1.00 81.38 398 GLY A O 1
ATOM 3109 N N . SER A 1 399 ? 12.769 7.885 19.044 1.00 82.56 399 SER A N 1
ATOM 3110 C CA . SER A 1 399 ? 13.692 7.851 20.187 1.00 82.56 399 SER A CA 1
ATOM 3111 C C . SER A 1 399 ? 14.617 6.634 20.143 1.00 82.56 399 SER A C 1
ATOM 3113 O O . SER A 1 399 ? 15.811 6.753 20.400 1.00 82.56 399 SER A O 1
ATOM 3115 N N . THR A 1 400 ? 14.069 5.460 19.809 1.00 84.19 400 THR A N 1
ATOM 3116 C CA . THR A 1 400 ? 14.803 4.180 19.838 1.00 84.19 400 THR A CA 1
ATOM 3117 C C . THR A 1 400 ? 15.396 3.774 18.490 1.00 84.19 400 THR A C 1
ATOM 3119 O O . THR A 1 400 ? 16.164 2.818 18.441 1.00 84.19 400 THR A O 1
ATOM 3122 N N . LEU A 1 401 ? 15.020 4.450 17.394 1.00 86.38 401 LEU A N 1
ATOM 3123 C CA . LEU A 1 401 ? 15.352 4.077 16.009 1.00 86.38 401 LEU A CA 1
ATOM 3124 C C . LEU A 1 401 ? 14.979 2.622 15.663 1.00 86.38 401 LEU A C 1
ATOM 3126 O O . LEU A 1 401 ? 15.512 2.027 14.724 1.00 86.38 401 LEU A O 1
ATOM 3130 N N . SER A 1 402 ? 14.055 2.031 16.423 1.00 88.81 402 SER A N 1
ATOM 3131 C CA . SER A 1 402 ? 13.567 0.678 16.188 1.00 88.81 402 SER A CA 1
ATOM 3132 C C . SER A 1 402 ? 12.324 0.703 15.299 1.00 88.81 402 SER A C 1
ATOM 3134 O O . SER A 1 402 ? 11.545 1.653 15.368 1.00 88.81 402 SER A O 1
ATOM 3136 N N . LEU A 1 403 ? 12.151 -0.313 14.447 1.00 88.94 403 LEU A N 1
ATOM 3137 C CA . LEU A 1 403 ? 10.981 -0.419 13.567 1.00 88.94 403 LEU A CA 1
ATOM 3138 C C . LEU A 1 403 ? 9.700 -0.465 14.398 1.00 88.94 403 LEU A C 1
ATOM 3140 O O . LEU A 1 403 ? 9.640 -1.209 15.388 1.00 88.94 403 LEU A O 1
ATOM 3144 N N . ASP A 1 404 ? 8.723 0.331 13.976 1.00 84.50 404 ASP A N 1
ATOM 3145 C CA . ASP A 1 404 ? 7.497 0.626 14.710 1.00 84.50 404 ASP A CA 1
ATOM 3146 C C . ASP A 1 404 ? 6.277 0.261 13.853 1.00 84.50 404 ASP A C 1
ATOM 3148 O O . ASP A 1 404 ? 6.065 0.834 12.780 1.00 84.50 404 ASP A O 1
ATOM 3152 N N . PHE A 1 405 ? 5.511 -0.737 14.298 1.00 81.50 405 PHE A N 1
ATOM 3153 C CA . PHE A 1 405 ? 4.361 -1.306 13.582 1.00 81.50 405 PHE A CA 1
ATOM 3154 C C . PHE A 1 405 ? 3.083 -0.568 14.000 1.00 81.50 405 PHE A C 1
ATOM 3156 O O . PHE A 1 405 ? 2.247 -1.099 14.726 1.00 81.50 405 PHE A O 1
ATOM 3163 N N . VAL A 1 406 ? 2.988 0.698 13.581 1.00 71.44 406 VAL A N 1
ATOM 3164 C CA . VAL A 1 406 ? 1.963 1.653 14.044 1.00 71.44 406 VAL A CA 1
ATOM 3165 C C . VAL A 1 406 ? 0.598 1.455 13.365 1.00 71.44 406 VAL A C 1
ATOM 3167 O O . VAL A 1 406 ? -0.433 1.790 13.951 1.00 71.44 406 VAL A O 1
ATOM 3170 N N . GLU A 1 407 ? 0.553 0.940 12.130 1.00 79.56 407 GLU A N 1
ATOM 3171 C CA . GLU A 1 407 ? -0.720 0.765 11.414 1.00 79.56 407 GLU A CA 1
ATOM 3172 C C . GLU A 1 407 ? -1.553 -0.385 12.000 1.00 79.56 407 GLU A C 1
ATOM 3174 O O . GLU A 1 407 ? -1.070 -1.496 12.207 1.00 79.56 407 GLU A O 1
ATOM 3179 N N . ARG A 1 408 ? -2.845 -0.115 12.242 1.00 79.81 408 ARG A N 1
ATOM 3180 C CA . ARG A 1 408 ? -3.810 -1.111 12.748 1.00 79.81 408 ARG A CA 1
ATOM 3181 C C . ARG A 1 408 ? -4.183 -2.153 11.694 1.00 79.81 408 ARG A C 1
ATOM 3183 O O . ARG A 1 408 ? -4.533 -3.281 12.026 1.00 79.81 408 ARG A O 1
ATOM 3190 N N . VAL A 1 409 ? -4.132 -1.746 10.430 1.00 87.38 409 VAL A N 1
ATOM 3191 C CA . VAL A 1 409 ? -4.395 -2.569 9.252 1.00 87.38 409 VAL A CA 1
ATOM 3192 C C . VAL A 1 409 ? -3.042 -3.109 8.764 1.00 87.38 409 VAL A C 1
ATOM 3194 O O . VAL A 1 409 ? -2.132 -2.308 8.568 1.00 87.38 409 VAL A O 1
ATOM 3197 N N . PRO A 1 410 ? -2.859 -4.427 8.549 1.00 87.31 410 PRO A N 1
ATOM 3198 C CA . PRO A 1 410 ? -1.554 -4.987 8.185 1.00 87.31 410 PRO A CA 1
ATOM 3199 C C . PRO A 1 410 ? -1.078 -4.548 6.793 1.00 87.31 410 PRO A C 1
ATOM 3201 O O . PRO A 1 410 ? 0.124 -4.448 6.566 1.00 87.31 410 PRO A O 1
ATOM 3204 N N . PHE A 1 411 ? -2.002 -4.309 5.858 1.00 91.00 411 PHE A N 1
ATOM 3205 C CA . PHE A 1 411 ? -1.741 -3.697 4.555 1.00 91.00 411 PHE A CA 1
ATOM 3206 C C . PHE A 1 411 ? -3.041 -3.221 3.899 1.00 91.00 411 PHE A C 1
ATOM 3208 O O . PHE A 1 411 ? -4.127 -3.703 4.216 1.00 91.00 411 PHE A O 1
ATOM 3215 N N . ARG A 1 412 ? -2.928 -2.296 2.939 1.00 94.06 412 ARG A N 1
ATOM 3216 C CA . ARG A 1 412 ? -4.064 -1.701 2.221 1.00 94.06 412 ARG A CA 1
ATOM 3217 C C . ARG A 1 412 ? -4.799 -2.726 1.344 1.00 94.06 412 ARG A C 1
ATOM 3219 O O . ARG A 1 412 ? -4.381 -3.000 0.220 1.00 94.06 412 ARG A O 1
ATOM 3226 N N . LEU A 1 413 ? -5.912 -3.254 1.854 1.00 94.94 413 LEU A N 1
ATOM 3227 C CA . LEU A 1 413 ? -6.902 -4.045 1.118 1.00 94.94 413 LEU A CA 1
ATOM 3228 C C . LEU A 1 413 ? -8.287 -3.416 1.327 1.00 94.94 413 LEU A C 1
ATOM 3230 O O . LEU A 1 413 ? -9.126 -3.926 2.062 1.00 94.94 413 LEU A O 1
ATOM 3234 N N . THR A 1 414 ? -8.481 -2.244 0.731 1.00 95.56 414 THR A N 1
ATOM 3235 C CA . THR A 1 414 ? -9.739 -1.491 0.777 1.00 95.56 414 THR A CA 1
ATOM 3236 C C . THR A 1 414 ? -10.789 -2.096 -0.157 1.00 95.56 414 THR A C 1
ATOM 3238 O O . THR A 1 414 ? -10.470 -2.885 -1.051 1.00 95.56 414 THR A O 1
ATOM 3241 N N . ARG A 1 415 ? -12.058 -1.710 0.013 1.00 94.88 415 ARG A N 1
ATOM 3242 C CA . ARG A 1 415 ? -13.184 -2.313 -0.720 1.00 94.88 415 ARG A CA 1
ATOM 3243 C C . ARG A 1 415 ? -13.118 -2.156 -2.247 1.00 94.88 415 ARG A C 1
ATOM 3245 O O . ARG A 1 415 ? -13.563 -3.067 -2.935 1.00 94.88 415 ARG A O 1
ATOM 3252 N N . ASN A 1 416 ? -12.532 -1.082 -2.801 1.00 95.19 416 ASN A N 1
ATOM 3253 C CA . ASN A 1 416 ? -12.376 -0.976 -4.262 1.00 95.19 416 ASN A CA 1
ATOM 3254 C C . ASN A 1 416 ? -11.278 -1.911 -4.785 1.00 95.19 416 ASN A C 1
ATOM 3256 O O . ASN A 1 416 ? -11.424 -2.511 -5.852 1.00 95.19 416 ASN A O 1
ATOM 3260 N N . ILE A 1 417 ? -10.194 -2.077 -4.019 1.00 96.81 417 ILE A N 1
ATOM 3261 C CA . ILE A 1 417 ? -9.144 -3.056 -4.318 1.00 96.81 417 ILE A CA 1
ATOM 3262 C C . ILE A 1 417 ? -9.736 -4.474 -4.243 1.00 96.81 417 ILE A C 1
ATOM 3264 O O . ILE A 1 417 ? -9.526 -5.271 -5.156 1.00 96.81 417 ILE A O 1
ATOM 3268 N N . GLU A 1 418 ? -10.523 -4.782 -3.209 1.00 95.69 418 GLU A N 1
ATOM 3269 C CA . GLU A 1 418 ? -11.186 -6.081 -3.051 1.00 95.69 418 GLU A CA 1
ATOM 3270 C C . GLU A 1 418 ? -12.244 -6.349 -4.138 1.00 95.69 418 GLU A C 1
ATOM 3272 O O . GLU A 1 418 ? -12.270 -7.454 -4.682 1.00 95.69 418 GLU A O 1
ATOM 3277 N N . SER A 1 419 ? -13.041 -5.350 -4.537 1.00 96.00 419 SER A N 1
ATOM 3278 C CA . SER A 1 419 ? -14.016 -5.470 -5.635 1.00 96.00 419 SER A CA 1
ATOM 3279 C C . SER A 1 419 ? -13.347 -5.771 -6.986 1.00 96.00 419 SER A C 1
ATOM 3281 O O . SER A 1 419 ? -13.781 -6.668 -7.716 1.00 96.00 419 SER A O 1
ATOM 3283 N N . LEU A 1 420 ? -12.234 -5.096 -7.308 1.00 96.19 420 LEU A N 1
ATOM 3284 C CA . LEU A 1 420 ? -11.468 -5.372 -8.530 1.00 96.19 420 LEU A CA 1
ATOM 3285 C C . LEU A 1 420 ? -10.796 -6.761 -8.498 1.00 96.19 420 LEU A C 1
ATOM 3287 O O . LEU A 1 420 ? -10.760 -7.450 -9.520 1.00 96.19 420 LEU A O 1
ATOM 3291 N N . ILE A 1 421 ? -10.287 -7.192 -7.339 1.00 96.19 421 ILE A N 1
ATOM 3292 C CA . ILE A 1 421 ? -9.705 -8.531 -7.126 1.00 96.19 421 ILE A CA 1
ATOM 3293 C C . ILE A 1 421 ? -10.778 -9.634 -7.245 1.00 96.19 421 ILE A C 1
ATOM 3295 O O . ILE A 1 421 ? -10.525 -10.698 -7.823 1.00 96.19 421 ILE A O 1
ATOM 3299 N N . GLY A 1 422 ? -11.976 -9.381 -6.714 1.00 94.62 422 GLY A N 1
ATOM 3300 C CA . GLY A 1 422 ? -13.105 -10.308 -6.672 1.00 94.62 422 GLY A CA 1
ATOM 3301 C C . GLY A 1 422 ? -12.874 -11.547 -5.787 1.00 94.62 422 GLY A C 1
ATOM 3302 O O . GLY A 1 422 ? -11.764 -11.798 -5.308 1.00 94.62 422 GLY A O 1
ATOM 3303 N N . PRO A 1 423 ? -13.899 -12.397 -5.591 1.00 93.19 423 PRO A N 1
ATOM 3304 C CA . PRO A 1 423 ? -13.814 -13.559 -4.698 1.00 93.19 423 PRO A CA 1
ATOM 3305 C C . PRO A 1 423 ? -12.730 -14.567 -5.122 1.00 93.19 423 PRO A C 1
ATOM 3307 O O . PRO A 1 423 ? -12.012 -15.105 -4.278 1.00 93.19 423 PRO A O 1
ATOM 3310 N N . PHE A 1 424 ? -12.545 -14.771 -6.432 1.00 92.06 424 PHE A N 1
ATOM 3311 C CA . PHE A 1 424 ? -11.493 -15.635 -6.983 1.00 92.06 424 PHE A CA 1
ATOM 3312 C C . PHE A 1 424 ? -10.082 -15.151 -6.613 1.00 92.06 424 PHE A C 1
ATOM 3314 O O . PHE A 1 424 ? -9.233 -15.939 -6.185 1.00 92.06 424 PHE A O 1
ATOM 3321 N N . GLY A 1 425 ? -9.826 -13.846 -6.743 1.00 92.62 425 GLY A N 1
ATOM 3322 C CA . GLY A 1 425 ? -8.555 -13.265 -6.341 1.00 92.62 425 GLY A CA 1
ATOM 3323 C C . GLY A 1 425 ? -8.376 -13.296 -4.820 1.00 92.62 425 GLY A C 1
ATOM 3324 O O . GLY A 1 425 ? -7.318 -13.701 -4.344 1.00 92.62 425 GLY A O 1
ATOM 3325 N N . ARG A 1 426 ? -9.426 -12.960 -4.062 1.00 92.94 426 ARG A N 1
ATOM 3326 C CA . ARG A 1 426 ? -9.424 -12.815 -2.598 1.00 92.94 426 ARG A CA 1
ATOM 3327 C C . ARG A 1 426 ? -9.210 -14.124 -1.833 1.00 92.94 426 ARG A C 1
ATOM 3329 O O . ARG A 1 426 ? -8.556 -14.105 -0.788 1.00 92.94 426 ARG A O 1
ATOM 3336 N N . LEU A 1 427 ? -9.754 -15.236 -2.333 1.00 90.88 427 LEU A N 1
ATOM 3337 C CA . LEU A 1 427 ? -9.653 -16.563 -1.708 1.00 90.88 427 LEU A CA 1
ATOM 3338 C C . LEU A 1 427 ? -8.589 -17.460 -2.362 1.00 90.88 427 LEU A C 1
ATOM 3340 O O . LEU A 1 427 ? -8.014 -18.312 -1.691 1.00 90.88 427 LEU A O 1
ATOM 3344 N N . GLY A 1 428 ? -8.309 -17.275 -3.656 1.00 92.69 428 GLY A N 1
ATOM 3345 C CA . GLY A 1 428 ? -7.377 -18.114 -4.414 1.00 92.69 428 GLY A CA 1
ATOM 3346 C C . GLY A 1 428 ? -6.006 -17.473 -4.622 1.00 92.69 428 GLY A C 1
ATOM 3347 O O . GLY A 1 428 ? -4.997 -17.927 -4.076 1.00 92.69 428 GLY A O 1
ATOM 3348 N N . VAL A 1 429 ? -5.950 -16.425 -5.448 1.00 95.12 429 VAL A N 1
ATOM 3349 C CA . VAL A 1 429 ? -4.673 -15.851 -5.912 1.00 95.12 429 VAL A CA 1
ATOM 3350 C C . VAL A 1 429 ? -3.924 -15.156 -4.775 1.00 95.12 429 VAL A C 1
ATOM 3352 O O . VAL A 1 429 ? -2.752 -15.455 -4.552 1.00 95.12 429 VAL A O 1
ATOM 3355 N N . LEU A 1 430 ? -4.589 -14.269 -4.034 1.00 95.12 430 LEU A N 1
ATOM 3356 C CA . LEU A 1 430 ? -3.980 -13.413 -3.017 1.00 95.12 430 LEU A CA 1
ATOM 3357 C C . LEU A 1 430 ? -3.353 -14.220 -1.861 1.00 95.12 430 LEU A C 1
ATOM 3359 O O . LEU A 1 430 ? -2.165 -14.008 -1.594 1.00 95.12 430 LEU A O 1
ATOM 3363 N N . PRO A 1 431 ? -4.032 -15.218 -1.248 1.00 94.12 431 PRO A N 1
ATOM 3364 C CA . PRO A 1 431 ? -3.402 -16.050 -0.225 1.00 94.12 431 PRO A CA 1
ATOM 3365 C C . PRO A 1 431 ? -2.249 -16.890 -0.785 1.00 94.12 431 PRO A C 1
ATOM 3367 O O . PRO A 1 431 ? -1.215 -17.024 -0.133 1.00 94.12 431 PRO A O 1
ATOM 3370 N N . SER A 1 432 ? -2.381 -17.421 -2.010 1.00 93.88 432 SER A N 1
ATOM 3371 C CA . SER A 1 432 ? -1.328 -18.233 -2.638 1.00 93.88 432 SER A CA 1
ATOM 3372 C C . SER A 1 432 ? -0.064 -17.420 -2.938 1.00 93.88 432 SER A C 1
ATOM 3374 O O . SER A 1 432 ? 1.049 -17.920 -2.764 1.00 93.88 432 SER A O 1
ATOM 3376 N N . VAL A 1 433 ? -0.224 -16.162 -3.361 1.00 96.12 433 VAL A N 1
ATOM 3377 C CA . VAL A 1 433 ? 0.875 -15.219 -3.609 1.00 96.12 433 VAL A CA 1
ATOM 3378 C C . VAL A 1 433 ? 1.607 -14.913 -2.310 1.00 96.12 433 VAL A C 1
ATOM 3380 O O . VAL A 1 433 ? 2.796 -15.219 -2.223 1.00 96.12 433 VAL A O 1
ATOM 3383 N N . ILE A 1 434 ? 0.895 -14.408 -1.294 1.00 95.25 434 ILE A N 1
ATOM 3384 C CA . ILE A 1 434 ? 1.468 -14.051 0.013 1.00 95.25 434 ILE A CA 1
ATOM 3385 C C . ILE A 1 434 ? 2.186 -15.261 0.625 1.00 95.25 434 ILE A C 1
ATOM 3387 O O . ILE A 1 434 ? 3.360 -15.168 0.978 1.00 95.25 434 ILE A O 1
ATOM 3391 N N . PHE A 1 435 ? 1.534 -16.427 0.661 1.00 93.38 435 PHE A N 1
ATOM 3392 C CA . PHE A 1 435 ? 2.115 -17.646 1.224 1.00 93.38 435 PHE A CA 1
ATOM 3393 C C . PHE A 1 435 ? 3.374 -18.118 0.473 1.00 93.38 435 PHE A C 1
ATOM 3395 O O . PHE A 1 435 ? 4.396 -18.427 1.092 1.00 93.38 435 PHE A O 1
ATOM 3402 N N . SER A 1 436 ? 3.349 -18.129 -0.867 1.00 95.00 436 SER A N 1
ATOM 3403 C CA . SER A 1 436 ? 4.532 -18.500 -1.662 1.00 95.00 436 SER A CA 1
ATOM 3404 C C . SER A 1 436 ? 5.692 -17.509 -1.490 1.00 95.00 436 SER A C 1
ATOM 3406 O O . SER A 1 436 ? 6.855 -17.920 -1.491 1.00 95.00 436 SER A O 1
ATOM 3408 N N . PHE A 1 437 ? 5.387 -16.225 -1.278 1.00 96.75 437 PHE A N 1
ATOM 3409 C CA . PHE A 1 437 ? 6.377 -15.181 -1.037 1.00 96.75 437 PHE A CA 1
ATOM 3410 C C . PHE A 1 437 ? 7.020 -15.315 0.356 1.00 96.75 437 PHE A C 1
ATOM 3412 O O . PHE A 1 437 ? 8.249 -15.344 0.436 1.00 96.75 437 PHE A O 1
ATOM 3419 N N . VAL A 1 438 ? 6.236 -15.531 1.425 1.00 95.00 438 VAL A N 1
ATOM 3420 C CA . VAL A 1 438 ? 6.753 -15.850 2.779 1.00 95.00 438 VAL A CA 1
ATOM 3421 C C . VAL A 1 438 ? 7.733 -17.025 2.722 1.00 95.00 438 VAL A C 1
ATOM 3423 O O . VAL A 1 438 ? 8.871 -16.913 3.185 1.00 95.00 438 VAL A O 1
ATOM 3426 N N . ARG A 1 439 ? 7.340 -18.132 2.078 1.00 93.94 439 ARG A N 1
ATOM 3427 C CA . ARG A 1 439 ? 8.193 -19.327 1.963 1.00 93.94 439 ARG A CA 1
ATOM 3428 C C . ARG A 1 439 ? 9.478 -19.075 1.180 1.00 93.94 439 ARG A C 1
ATOM 3430 O O . ARG A 1 439 ? 10.523 -19.603 1.558 1.00 93.94 439 ARG A O 1
ATOM 3437 N N . CYS A 1 440 ? 9.435 -18.242 0.139 1.00 96.31 440 CYS A N 1
ATOM 3438 C CA . CYS A 1 440 ? 10.632 -17.810 -0.582 1.00 96.31 440 CYS A CA 1
ATOM 3439 C C . CYS A 1 440 ? 11.593 -17.023 0.324 1.00 96.31 440 CYS A C 1
ATOM 3441 O O . CYS A 1 440 ? 12.787 -17.329 0.368 1.00 96.31 440 CYS A O 1
ATOM 3443 N N . LEU A 1 441 ? 11.078 -16.040 1.073 1.00 95.75 441 LEU A N 1
ATOM 3444 C CA . LEU A 1 441 ? 11.877 -15.219 1.989 1.00 95.75 441 LEU A CA 1
ATOM 3445 C C . LEU A 1 441 ? 12.534 -16.075 3.084 1.00 95.75 441 LEU A C 1
ATOM 3447 O O . LEU A 1 441 ? 13.739 -15.960 3.306 1.00 95.75 441 LEU A O 1
ATOM 3451 N N . ARG A 1 442 ? 11.788 -17.006 3.699 1.00 94.06 442 ARG A N 1
ATOM 3452 C CA . ARG A 1 442 ? 12.341 -17.941 4.698 1.00 94.06 442 ARG A CA 1
ATOM 3453 C C . ARG A 1 442 ? 13.361 -18.912 4.106 1.00 94.06 442 ARG A C 1
ATOM 3455 O O . ARG A 1 442 ? 14.393 -19.163 4.729 1.00 94.06 442 ARG A O 1
ATOM 3462 N N . ARG A 1 443 ? 13.129 -19.434 2.893 1.00 95.50 443 ARG A N 1
ATOM 3463 C CA . ARG A 1 443 ? 14.045 -20.387 2.233 1.00 95.50 443 ARG A CA 1
ATOM 3464 C C . ARG A 1 443 ? 15.446 -19.812 2.009 1.00 95.50 443 ARG A C 1
ATOM 3466 O O . ARG A 1 443 ? 16.405 -20.591 1.969 1.00 95.50 443 ARG A O 1
ATOM 3473 N N . TYR A 1 444 ? 15.549 -18.489 1.878 1.00 95.88 444 TYR A N 1
ATOM 3474 C CA . TYR A 1 444 ? 16.790 -17.737 1.679 1.00 95.88 444 TYR A CA 1
ATOM 3475 C C . TYR A 1 444 ? 17.077 -16.732 2.809 1.00 95.88 444 TYR A C 1
ATOM 3477 O O . TYR A 1 444 ? 17.746 -15.721 2.574 1.00 95.88 444 TYR A O 1
ATOM 3485 N N . LYS A 1 445 ? 16.611 -17.018 4.036 1.00 94.94 445 LYS A N 1
ATOM 3486 C CA . LYS A 1 445 ? 16.706 -16.112 5.194 1.00 94.94 445 LYS A CA 1
ATOM 3487 C C . LYS A 1 445 ? 18.105 -15.535 5.437 1.00 94.94 445 LYS A C 1
ATOM 3489 O O . LYS A 1 445 ? 18.208 -14.386 5.836 1.00 94.94 445 LYS A O 1
ATOM 3494 N N . ASP A 1 446 ? 19.177 -16.278 5.157 1.00 94.06 446 ASP A N 1
ATOM 3495 C CA . ASP A 1 446 ? 20.556 -15.841 5.433 1.00 94.06 446 ASP A CA 1
ATOM 3496 C C . ASP A 1 446 ? 21.031 -14.761 4.438 1.00 94.06 446 ASP A C 1
ATOM 3498 O O . ASP A 1 446 ? 21.731 -13.812 4.801 1.00 94.06 446 ASP A O 1
ATOM 3502 N N . HIS A 1 447 ? 20.588 -14.867 3.179 1.00 94.06 447 HIS A N 1
ATOM 3503 C CA . HIS A 1 447 ? 20.828 -13.852 2.147 1.00 94.06 447 HIS A CA 1
ATOM 3504 C C . HIS A 1 447 ? 19.975 -12.609 2.427 1.00 94.06 447 HIS A C 1
ATOM 3506 O O . HIS A 1 447 ? 20.469 -11.484 2.361 1.00 94.06 447 HIS A O 1
ATOM 3512 N N . LEU A 1 448 ? 18.705 -12.825 2.789 1.00 95.25 448 LEU A N 1
ATOM 3513 C CA . LEU A 1 448 ? 17.772 -11.763 3.153 1.00 95.25 448 LEU A CA 1
ATOM 3514 C C . LEU A 1 448 ? 18.246 -10.995 4.394 1.00 95.25 448 LEU A C 1
ATOM 3516 O O . LEU A 1 448 ? 18.289 -9.776 4.353 1.00 95.25 448 LEU A O 1
ATOM 3520 N N . SER A 1 449 ? 18.663 -11.688 5.455 1.00 95.44 449 SER A N 1
ATOM 3521 C CA . SER A 1 449 ? 19.206 -11.103 6.690 1.00 95.44 449 SER A CA 1
ATOM 3522 C C . SER A 1 449 ? 20.372 -10.160 6.389 1.00 95.44 449 SER A C 1
ATOM 3524 O O . SER A 1 449 ? 20.353 -8.991 6.769 1.00 95.44 449 SER A O 1
ATOM 3526 N N . SER A 1 450 ? 21.337 -10.639 5.597 1.00 94.62 450 SER A N 1
ATOM 3527 C CA . SER A 1 450 ? 22.513 -9.861 5.192 1.00 94.62 450 SER A CA 1
ATOM 3528 C C . SER A 1 450 ? 22.133 -8.587 4.421 1.00 94.62 450 SER A C 1
ATOM 3530 O O . SER A 1 450 ? 22.696 -7.518 4.663 1.00 94.62 450 SER A O 1
ATOM 3532 N N . ALA A 1 451 ? 21.151 -8.678 3.518 1.00 95.19 451 ALA A N 1
ATOM 3533 C CA . ALA A 1 451 ? 20.640 -7.541 2.755 1.00 95.19 451 ALA A CA 1
ATOM 3534 C C . ALA A 1 451 ? 19.805 -6.565 3.601 1.00 95.19 451 ALA A C 1
ATOM 3536 O O . ALA A 1 451 ? 19.955 -5.352 3.455 1.00 95.19 451 ALA A O 1
ATOM 3537 N N . LEU A 1 452 ? 18.971 -7.077 4.511 1.00 95.62 452 LEU A N 1
ATOM 3538 C CA . LEU A 1 452 ? 18.169 -6.282 5.440 1.00 95.62 452 LEU A CA 1
ATOM 3539 C C . LEU A 1 452 ? 19.055 -5.485 6.399 1.00 95.62 452 LEU A C 1
ATOM 3541 O O . LEU A 1 452 ? 18.817 -4.295 6.562 1.00 95.62 452 LEU A O 1
ATOM 3545 N N . CYS A 1 453 ? 20.114 -6.078 6.962 1.00 93.81 453 CYS A N 1
ATOM 3546 C CA . CYS A 1 453 ? 21.062 -5.343 7.806 1.00 93.81 453 CYS A CA 1
ATOM 3547 C C . CYS A 1 453 ? 21.690 -4.151 7.062 1.00 93.81 453 CYS A C 1
ATOM 3549 O O . CYS A 1 453 ? 21.809 -3.067 7.628 1.00 93.81 453 CYS A O 1
ATOM 3551 N N . LEU A 1 454 ? 22.053 -4.315 5.782 1.00 92.44 454 LEU A N 1
ATOM 3552 C CA . LEU A 1 454 ? 22.594 -3.223 4.962 1.00 92.44 454 LEU A CA 1
ATOM 3553 C C . LEU A 1 454 ? 21.539 -2.158 4.623 1.00 92.44 454 LEU A C 1
ATOM 3555 O O . LEU A 1 454 ? 21.824 -0.969 4.760 1.00 92.44 454 LEU A O 1
ATOM 3559 N N . PHE A 1 455 ? 20.337 -2.576 4.215 1.00 94.12 455 PHE A N 1
ATOM 3560 C CA . PHE A 1 455 ? 19.212 -1.683 3.921 1.00 94.12 455 PHE A CA 1
ATOM 3561 C C . PHE A 1 455 ? 18.840 -0.837 5.148 1.00 94.12 455 PHE A C 1
ATOM 3563 O O . PHE A 1 455 ? 18.910 0.389 5.098 1.00 94.12 455 PHE A O 1
ATOM 3570 N N . VAL A 1 456 ? 18.538 -1.495 6.269 1.00 93.62 456 VAL A N 1
ATOM 3571 C CA . VAL A 1 456 ? 18.096 -0.862 7.517 1.00 93.62 456 VAL A CA 1
ATOM 3572 C C . VAL A 1 456 ? 19.176 0.054 8.099 1.00 93.62 456 VAL A C 1
ATOM 3574 O O . VAL A 1 456 ? 18.861 1.138 8.580 1.00 93.62 456 VAL A O 1
ATOM 3577 N N . ARG A 1 457 ? 20.461 -0.324 8.040 1.00 91.25 457 ARG A N 1
ATOM 3578 C CA . ARG A 1 457 ? 21.557 0.544 8.506 1.00 91.25 457 ARG A CA 1
ATOM 3579 C C . ARG A 1 457 ? 21.618 1.856 7.723 1.00 91.25 457 ARG A C 1
ATOM 3581 O O . ARG A 1 457 ? 21.756 2.925 8.324 1.00 91.25 457 ARG A O 1
ATOM 3588 N N . ASP A 1 458 ? 21.554 1.780 6.396 1.00 89.62 458 ASP A N 1
ATOM 3589 C CA . ASP A 1 458 ? 21.628 2.960 5.532 1.00 89.62 458 ASP A CA 1
ATOM 3590 C C . ASP A 1 458 ? 20.364 3.837 5.684 1.00 89.62 458 ASP A C 1
ATOM 3592 O O . ASP A 1 458 ? 20.468 5.065 5.683 1.00 89.62 458 ASP A O 1
ATOM 3596 N N . ASP A 1 459 ? 19.201 3.221 5.911 1.00 90.38 459 ASP A N 1
ATOM 3597 C CA . ASP A 1 459 ? 17.911 3.895 6.090 1.00 90.38 459 ASP A CA 1
ATOM 3598 C C . ASP A 1 459 ? 17.759 4.579 7.466 1.00 90.38 459 ASP A C 1
ATOM 3600 O O . ASP A 1 459 ? 17.471 5.775 7.528 1.00 90.38 459 ASP A O 1
ATOM 3604 N N . ILE A 1 460 ? 18.098 3.903 8.576 1.00 89.81 460 ILE A N 1
ATOM 3605 C CA . ILE A 1 460 ? 18.193 4.528 9.916 1.00 89.81 460 ILE A CA 1
ATOM 3606 C C . ILE A 1 460 ? 19.148 5.728 9.885 1.00 89.81 460 ILE A C 1
ATOM 3608 O O . ILE A 1 460 ? 18.888 6.763 10.506 1.00 89.81 460 ILE A O 1
ATOM 3612 N N . THR A 1 461 ? 20.257 5.606 9.147 1.00 88.19 461 THR A N 1
ATOM 3613 C CA . THR A 1 461 ? 21.215 6.703 8.979 1.00 88.19 461 THR A CA 1
ATOM 3614 C C . THR A 1 461 ? 20.572 7.888 8.251 1.00 88.19 461 THR A C 1
ATOM 3616 O O . THR A 1 461 ? 20.743 9.026 8.689 1.00 88.19 461 THR A O 1
ATOM 3619 N N . ALA A 1 462 ? 19.800 7.654 7.184 1.00 86.25 462 ALA A N 1
ATOM 3620 C CA . ALA A 1 462 ? 19.065 8.709 6.486 1.00 86.25 462 ALA A CA 1
ATOM 3621 C C . ALA A 1 462 ? 18.008 9.372 7.393 1.00 86.25 462 ALA A C 1
ATOM 3623 O O . ALA A 1 462 ? 18.005 10.600 7.526 1.00 86.25 462 ALA A O 1
ATOM 3624 N N . PHE A 1 463 ? 17.190 8.570 8.082 1.00 85.94 463 PHE A N 1
ATOM 3625 C CA . PHE A 1 463 ? 16.143 9.020 9.005 1.00 85.94 463 PHE A CA 1
ATOM 3626 C C . PHE A 1 463 ? 16.693 9.874 10.159 1.00 85.94 463 PHE A C 1
ATOM 3628 O O . PHE A 1 463 ? 16.175 10.957 10.443 1.00 85.94 463 PHE A O 1
ATOM 3635 N N . HIS A 1 464 ? 17.789 9.450 10.798 1.00 84.31 464 HIS A N 1
ATOM 3636 C CA . HIS A 1 464 ? 18.392 10.206 11.899 1.00 84.31 464 HIS A CA 1
ATOM 3637 C C . HIS A 1 464 ? 18.931 11.574 11.455 1.00 84.31 464 HIS A C 1
ATOM 3639 O O . HIS A 1 464 ? 18.748 12.572 12.159 1.00 84.31 464 HIS A O 1
ATOM 3645 N N . ILE A 1 465 ? 19.582 11.645 10.287 1.00 83.12 465 ILE A N 1
ATOM 3646 C CA . ILE A 1 465 ? 20.069 12.923 9.747 1.00 83.12 465 ILE A CA 1
ATOM 3647 C C . ILE A 1 465 ? 18.871 13.810 9.367 1.00 83.12 465 ILE A C 1
ATOM 3649 O O . ILE A 1 465 ? 18.908 15.011 9.627 1.00 83.12 465 ILE A O 1
ATOM 3653 N N . GLN A 1 466 ? 17.787 13.244 8.821 1.00 82.69 466 GLN A N 1
ATOM 3654 C CA . GLN A 1 466 ? 16.565 13.994 8.511 1.00 82.69 466 GLN A CA 1
ATOM 3655 C C . GLN A 1 466 ? 15.955 14.626 9.768 1.00 82.69 466 GLN A C 1
ATOM 3657 O O . GLN A 1 466 ? 15.708 15.833 9.784 1.00 82.69 466 GLN A O 1
ATOM 3662 N N . ARG A 1 467 ? 15.788 13.845 10.845 1.00 81.38 467 ARG A N 1
ATOM 3663 C CA . ARG A 1 467 ? 15.262 14.344 12.124 1.00 81.38 467 ARG A CA 1
ATOM 3664 C C . ARG A 1 467 ? 16.123 15.481 12.687 1.00 81.38 467 ARG A C 1
ATOM 3666 O O . ARG A 1 467 ? 15.578 16.496 13.116 1.00 81.38 467 ARG A O 1
ATOM 3673 N N . LYS A 1 468 ? 17.456 15.345 12.644 1.00 77.12 468 LYS A N 1
ATOM 3674 C CA . LYS A 1 468 ? 18.391 16.400 13.078 1.00 77.12 468 LYS A CA 1
ATOM 3675 C C . LYS A 1 468 ? 18.219 17.700 12.287 1.00 77.12 468 LYS A C 1
ATOM 3677 O O . LYS A 1 468 ? 18.184 18.753 12.910 1.00 77.12 468 LYS A O 1
ATOM 3682 N N . LEU A 1 469 ? 18.069 17.628 10.959 1.00 75.62 469 LEU A N 1
ATOM 3683 C CA . LEU A 1 469 ? 17.840 18.816 10.122 1.00 75.62 469 LEU A CA 1
ATOM 3684 C C . LEU A 1 469 ? 16.492 19.492 10.418 1.00 75.62 469 LEU A C 1
ATOM 3686 O O . LEU A 1 469 ? 16.421 20.716 10.461 1.00 75.62 469 LEU A O 1
ATOM 3690 N N . GLN A 1 470 ? 15.435 18.710 10.661 1.00 70.56 470 GLN A N 1
ATOM 3691 C CA . GLN A 1 470 ? 14.116 19.245 11.023 1.00 70.56 470 GLN A CA 1
ATOM 3692 C C . GLN A 1 470 ? 14.116 19.943 12.392 1.00 70.56 470 GLN A C 1
ATOM 3694 O O . GLN A 1 470 ? 13.413 20.928 12.571 1.00 70.56 470 GLN A O 1
ATOM 3699 N N . HIS A 1 471 ? 14.917 19.465 13.350 1.00 67.12 471 HIS A N 1
ATOM 3700 C CA . HIS A 1 471 ? 15.057 20.093 14.672 1.00 67.12 471 HIS A CA 1
ATOM 3701 C C . HIS A 1 471 ? 16.067 21.266 14.685 1.00 67.12 471 HIS A C 1
ATOM 3703 O O . HIS A 1 471 ? 16.286 21.866 15.735 1.00 67.12 471 HIS A O 1
ATOM 3709 N N . SER A 1 472 ? 16.701 21.607 13.552 1.00 58.47 472 SER A N 1
ATOM 3710 C CA . SER A 1 472 ? 17.719 22.665 13.458 1.00 58.47 472 SER A CA 1
ATOM 3711 C C . SER A 1 472 ? 17.260 23.879 12.635 1.00 58.47 472 SER A C 1
ATOM 3713 O O . SER A 1 472 ? 17.848 24.188 11.597 1.00 58.47 472 SER A O 1
ATOM 3715 N N . ALA A 1 473 ? 16.233 24.591 13.109 1.00 52.69 473 ALA A N 1
ATOM 3716 C CA . ALA A 1 473 ? 15.810 25.904 12.602 1.00 52.69 473 ALA A CA 1
ATOM 3717 C C . ALA A 1 473 ? 15.089 26.713 13.710 1.00 52.69 473 ALA A C 1
ATOM 3719 O O . ALA A 1 473 ? 14.479 26.114 14.590 1.00 52.69 473 ALA A O 1
ATOM 3720 N N . PRO A 1 474 ? 15.140 28.057 13.708 1.00 50.00 474 PRO A N 1
ATOM 3721 C CA . PRO A 1 474 ? 16.374 28.826 13.785 1.00 50.00 474 PRO A CA 1
ATOM 3722 C C . PRO A 1 474 ? 16.383 29.732 15.034 1.00 50.00 474 PRO A C 1
ATOM 3724 O O . PRO A 1 474 ? 15.861 30.844 15.013 1.00 50.00 474 PRO A O 1
ATOM 3727 N N . SER A 1 475 ? 17.056 29.317 16.113 1.00 47.00 475 SER A N 1
ATOM 3728 C CA . SER A 1 475 ? 17.474 30.272 17.153 1.00 47.00 475 SER A CA 1
ATOM 3729 C C . SER A 1 475 ? 18.753 30.975 16.694 1.00 47.00 475 SER A C 1
ATOM 3731 O O . SER A 1 475 ? 19.751 30.321 16.386 1.00 47.00 475 SER A O 1
ATOM 3733 N N . GLY A 1 476 ? 18.712 32.305 16.587 1.00 46.34 476 GLY A N 1
ATOM 3734 C CA . GLY A 1 476 ? 19.716 33.125 15.899 1.00 46.34 476 GLY A CA 1
ATOM 3735 C C . GLY A 1 476 ? 21.066 33.271 16.610 1.00 46.34 476 GLY A C 1
ATOM 3736 O O . GLY A 1 476 ? 21.450 34.384 16.967 1.00 46.34 476 GLY A O 1
ATOM 3737 N N . LYS A 1 477 ? 21.824 32.181 16.785 1.00 40.72 477 LYS A N 1
ATOM 3738 C CA . LYS A 1 477 ? 23.248 32.219 17.171 1.00 40.72 477 LYS A CA 1
ATOM 3739 C C . LYS A 1 477 ? 24.094 31.353 16.240 1.00 40.72 477 LYS A C 1
ATOM 3741 O O . LYS A 1 477 ? 23.742 30.228 15.901 1.00 40.72 477 LYS A O 1
ATOM 3746 N N . GLY A 1 478 ? 25.197 31.927 15.768 1.00 39.16 478 GLY A N 1
ATOM 3747 C CA . GLY A 1 478 ? 25.924 31.415 14.612 1.00 39.16 478 GLY A CA 1
ATOM 3748 C C . GLY A 1 478 ? 26.940 30.303 14.894 1.00 39.16 478 GLY A C 1
ATOM 3749 O O . GLY A 1 478 ? 27.773 30.430 15.783 1.00 39.16 478 GLY A O 1
ATOM 3750 N N . ARG A 1 479 ? 26.952 29.346 13.955 1.00 44.88 479 ARG A N 1
ATOM 3751 C CA . ARG A 1 479 ? 28.108 28.610 13.398 1.00 44.88 479 ARG A CA 1
ATOM 3752 C C . ARG A 1 479 ? 28.826 27.515 14.214 1.00 44.88 479 ARG A C 1
ATOM 3754 O O . ARG A 1 479 ? 29.211 27.664 15.362 1.00 44.88 479 ARG A O 1
ATOM 3761 N N . ASN A 1 480 ? 29.152 26.464 13.450 1.00 37.69 480 ASN A N 1
ATOM 3762 C CA . ASN A 1 480 ? 30.242 25.497 13.637 1.00 37.69 480 ASN A CA 1
ATOM 3763 C C . ASN A 1 480 ? 30.082 24.393 14.703 1.00 37.69 480 ASN A C 1
ATOM 3765 O O . ASN A 1 480 ? 31.027 24.071 15.415 1.00 37.69 480 ASN A O 1
ATOM 3769 N N . SER A 1 481 ? 28.946 23.688 14.687 1.00 41.88 481 SER A N 1
ATOM 3770 C CA . SER A 1 481 ? 28.940 22.250 15.019 1.00 41.88 481 SER A CA 1
ATOM 3771 C C . SER A 1 481 ? 29.044 21.438 13.719 1.00 41.88 481 SER A C 1
ATOM 3773 O O . SER A 1 481 ? 28.266 21.706 12.799 1.00 41.88 481 SER A O 1
ATOM 3775 N N . PRO A 1 482 ? 29.973 20.472 13.575 1.00 42.88 482 PRO A N 1
ATOM 3776 C CA . PRO A 1 482 ? 30.070 19.683 12.353 1.00 42.88 482 PRO A CA 1
ATOM 3777 C C . PRO A 1 482 ? 28.833 18.791 12.187 1.00 42.88 482 PRO A C 1
ATOM 3779 O O . PRO A 1 482 ? 28.484 18.013 13.072 1.00 42.88 482 PRO A O 1
ATOM 3782 N N . ILE A 1 483 ? 28.224 18.840 10.999 1.00 48.91 483 ILE A N 1
ATOM 3783 C CA . ILE A 1 483 ? 27.018 18.078 10.604 1.00 48.91 483 ILE A CA 1
ATOM 3784 C C . ILE A 1 483 ? 27.247 16.540 10.634 1.00 48.91 483 ILE A C 1
ATOM 3786 O O . ILE A 1 483 ? 26.318 15.750 10.495 1.00 48.91 483 ILE A O 1
ATOM 3790 N N . HIS A 1 484 ? 28.482 16.100 10.899 1.00 45.72 484 HIS A N 1
ATOM 3791 C CA . HIS A 1 484 ? 28.940 14.710 10.913 1.00 45.72 484 HIS A CA 1
ATOM 3792 C C . HIS A 1 484 ? 29.121 14.077 12.309 1.00 45.72 484 HIS A C 1
ATOM 3794 O O . HIS A 1 484 ? 29.925 13.160 12.462 1.00 45.72 484 HIS A O 1
ATOM 3800 N N . GLN A 1 485 ? 28.318 14.447 13.315 1.00 51.38 485 GLN A N 1
ATOM 3801 C CA . GLN A 1 485 ? 28.043 13.507 14.419 1.00 51.38 485 GLN A CA 1
ATOM 3802 C C . GLN A 1 485 ? 27.094 12.396 13.938 1.00 51.38 485 GLN A C 1
ATOM 3804 O O . GLN A 1 485 ? 25.895 12.378 14.240 1.00 51.38 485 GLN A O 1
ATOM 3809 N N . ILE A 1 486 ? 27.670 11.500 13.134 1.00 59.62 486 ILE A N 1
ATOM 3810 C CA . ILE A 1 486 ? 27.127 10.199 12.736 1.00 59.62 486 ILE A CA 1
ATOM 3811 C C . ILE A 1 486 ? 26.947 9.371 14.019 1.00 59.62 486 ILE A C 1
ATOM 3813 O O . ILE A 1 486 ? 27.780 9.462 14.923 1.00 59.62 486 ILE A O 1
ATOM 3817 N N . LEU A 1 487 ? 25.878 8.572 14.124 1.00 66.50 487 LEU A N 1
ATOM 3818 C CA . LEU A 1 487 ? 25.746 7.636 15.247 1.00 66.50 487 LEU A CA 1
ATOM 3819 C C . LEU A 1 487 ? 26.986 6.722 15.322 1.00 66.50 487 LEU A C 1
ATOM 3821 O O . LEU A 1 487 ? 27.457 6.277 14.273 1.00 66.50 487 LEU A O 1
ATOM 3825 N N . PRO A 1 488 ? 27.499 6.389 16.522 1.00 69.69 488 PRO A N 1
ATOM 3826 C CA . PRO A 1 488 ? 28.641 5.491 16.657 1.00 69.69 488 PRO A CA 1
ATOM 3827 C C . PRO A 1 488 ? 28.417 4.184 15.886 1.00 69.69 488 PRO A C 1
ATOM 3829 O O . PRO A 1 488 ? 27.417 3.496 16.098 1.00 69.69 488 PRO A O 1
ATOM 3832 N N . THR A 1 489 ? 29.357 3.820 15.007 1.00 68.62 489 THR A N 1
ATOM 3833 C CA . THR A 1 489 ? 29.211 2.713 14.038 1.00 68.62 489 THR A CA 1
ATOM 3834 C C . THR A 1 489 ? 28.805 1.385 14.683 1.00 68.62 489 THR A C 1
ATOM 3836 O O . THR A 1 489 ? 28.057 0.609 14.093 1.00 68.62 489 THR A O 1
ATOM 3839 N N . ARG A 1 490 ? 29.261 1.137 15.918 1.00 66.88 490 ARG A N 1
ATOM 3840 C CA . ARG A 1 490 ? 28.888 -0.037 16.715 1.00 66.88 490 ARG A CA 1
ATOM 3841 C C . ARG A 1 490 ? 27.396 -0.056 17.071 1.00 66.88 490 ARG A C 1
ATOM 3843 O O . ARG A 1 490 ? 26.738 -1.059 16.828 1.00 66.88 490 ARG A O 1
ATOM 3850 N N . SER A 1 491 ? 26.863 1.066 17.556 1.00 81.81 491 SER A N 1
ATOM 3851 C CA . SER A 1 491 ? 25.439 1.214 17.875 1.00 81.81 491 SER A CA 1
ATOM 3852 C C . SER A 1 491 ? 24.574 1.078 16.617 1.00 81.81 491 SER A C 1
ATOM 3854 O O . SER A 1 491 ? 23.586 0.350 16.635 1.00 81.81 491 SER A O 1
ATOM 3856 N N . LEU A 1 492 ? 24.982 1.686 15.491 1.00 84.88 492 LEU A N 1
ATOM 3857 C CA . LEU A 1 492 ? 24.295 1.511 14.201 1.00 84.88 492 LEU A CA 1
ATOM 3858 C C . LEU A 1 492 ? 24.215 0.044 13.771 1.00 84.88 492 LEU A C 1
ATOM 3860 O O . LEU A 1 492 ? 23.160 -0.393 13.314 1.00 84.88 492 LEU A O 1
ATOM 3864 N N . LYS A 1 493 ? 25.310 -0.713 13.924 1.00 88.44 493 LYS A N 1
ATOM 3865 C CA . LYS A 1 493 ? 25.330 -2.145 13.619 1.00 88.44 493 LYS A CA 1
ATOM 3866 C C . LYS A 1 493 ? 24.312 -2.891 14.486 1.00 88.44 493 LYS A C 1
ATOM 3868 O O . LYS A 1 493 ? 23.413 -3.520 13.934 1.00 88.44 493 LYS A O 1
ATOM 3873 N N . GLU A 1 494 ? 24.411 -2.749 15.806 1.00 90.31 494 GLU A N 1
ATOM 3874 C CA . GLU A 1 494 ? 23.547 -3.425 16.785 1.00 90.31 494 GLU A CA 1
ATOM 3875 C C . GLU A 1 494 ? 22.051 -3.104 16.547 1.00 90.31 494 GLU A C 1
ATOM 3877 O O . GLU A 1 494 ? 21.222 -4.014 16.515 1.00 90.31 494 GLU A O 1
ATOM 3882 N N . MET A 1 495 ? 21.698 -1.843 16.258 1.00 90.19 495 MET A N 1
ATOM 3883 C CA . MET A 1 495 ? 20.321 -1.452 15.902 1.00 90.19 495 MET A CA 1
ATOM 3884 C C . MET A 1 495 ? 19.864 -2.009 14.548 1.00 90.19 495 MET A C 1
ATOM 3886 O O . MET A 1 495 ? 18.715 -2.436 14.419 1.00 90.19 495 MET A O 1
ATOM 3890 N N . SER A 1 496 ? 20.739 -2.031 13.535 1.00 92.69 496 SER A N 1
ATOM 3891 C CA . SER A 1 496 ? 20.398 -2.584 12.218 1.00 92.69 496 SER A CA 1
ATOM 3892 C C . SER A 1 496 ? 20.154 -4.095 12.265 1.00 92.69 496 SER A C 1
ATOM 3894 O O . SER A 1 496 ? 19.191 -4.570 11.666 1.00 92.69 496 SER A O 1
ATOM 3896 N N . GLU A 1 497 ? 20.951 -4.832 13.044 1.00 94.25 497 GLU A N 1
ATOM 3897 C CA . GLU A 1 497 ? 20.791 -6.274 13.262 1.00 94.25 497 GLU A CA 1
ATOM 3898 C C . GLU A 1 497 ? 19.521 -6.575 14.073 1.00 94.25 497 GLU A C 1
ATOM 3900 O O . GLU A 1 497 ? 18.757 -7.471 13.709 1.00 94.25 497 GLU A O 1
ATOM 3905 N N . ALA A 1 498 ? 19.227 -5.787 15.115 1.00 94.31 498 ALA A N 1
ATOM 3906 C CA . ALA A 1 498 ? 17.997 -5.924 15.898 1.00 94.31 498 ALA A CA 1
ATOM 3907 C C . ALA A 1 498 ? 16.729 -5.676 15.058 1.00 94.31 498 ALA A C 1
ATOM 3909 O O . ALA A 1 498 ? 15.767 -6.440 15.138 1.00 94.31 498 ALA A O 1
ATOM 3910 N N . ASN A 1 499 ? 16.725 -4.643 14.212 1.00 94.62 499 ASN A N 1
ATOM 3911 C CA . ASN A 1 499 ? 15.598 -4.346 13.327 1.00 94.62 499 ASN A CA 1
ATOM 3912 C C . ASN A 1 499 ? 15.466 -5.363 12.181 1.00 94.62 499 ASN A C 1
ATOM 3914 O O . ASN A 1 499 ? 14.354 -5.806 11.899 1.00 94.62 499 ASN A O 1
ATOM 3918 N N . ALA A 1 500 ? 16.569 -5.817 11.575 1.00 95.19 500 ALA A N 1
ATOM 3919 C CA . ALA A 1 500 ? 16.534 -6.920 10.611 1.00 95.19 500 ALA A CA 1
ATOM 3920 C C . ALA A 1 500 ? 15.967 -8.206 11.245 1.00 95.19 500 ALA A C 1
ATOM 3922 O O . ALA A 1 500 ? 15.152 -8.892 10.626 1.00 95.19 500 ALA A O 1
ATOM 3923 N N . LYS A 1 501 ? 16.307 -8.490 12.512 1.00 95.12 501 LYS A N 1
ATOM 3924 C CA . LYS A 1 501 ? 15.711 -9.589 13.284 1.00 95.12 501 LYS A CA 1
ATOM 3925 C C . LYS A 1 501 ? 14.202 -9.405 13.488 1.00 95.12 501 LYS A C 1
ATOM 3927 O O . LYS A 1 501 ? 13.473 -10.361 13.246 1.00 95.12 501 LYS A O 1
ATOM 3932 N N . LYS A 1 502 ? 13.712 -8.200 13.831 1.00 93.19 502 LYS A N 1
ATOM 3933 C CA . LYS A 1 502 ? 12.258 -7.920 13.918 1.00 93.19 502 LYS A CA 1
ATOM 3934 C C . LYS A 1 502 ? 11.522 -8.254 12.609 1.00 93.19 502 LYS A C 1
ATOM 3936 O O . LYS A 1 502 ? 10.444 -8.843 12.669 1.00 93.19 502 LYS A O 1
ATOM 3941 N N . ILE A 1 503 ? 12.099 -7.902 11.452 1.00 93.69 503 ILE A N 1
ATOM 3942 C CA . ILE A 1 503 ? 11.535 -8.199 10.118 1.00 93.69 503 ILE A CA 1
ATOM 3943 C C . ILE A 1 503 ? 11.492 -9.714 9.876 1.00 93.69 503 ILE A C 1
ATOM 3945 O O . ILE A 1 503 ? 10.469 -10.249 9.455 1.00 93.69 503 ILE A O 1
ATOM 3949 N N . LEU A 1 504 ? 12.587 -10.425 10.165 1.00 93.81 504 LEU A N 1
ATOM 3950 C CA . LEU A 1 504 ? 12.653 -11.879 9.999 1.00 93.81 504 LEU A CA 1
ATOM 3951 C C . LEU A 1 504 ? 11.645 -12.594 10.908 1.00 93.81 504 LEU A C 1
ATOM 3953 O O . LEU A 1 504 ? 10.891 -13.429 10.423 1.00 93.81 504 LEU A O 1
ATOM 3957 N N . GLU A 1 505 ? 11.553 -12.213 12.182 1.00 91.38 505 GLU A N 1
ATOM 3958 C CA . GLU A 1 505 ? 10.536 -12.738 13.100 1.00 91.38 505 GLU A CA 1
ATOM 3959 C C . GLU A 1 505 ? 9.107 -12.437 12.620 1.00 91.38 505 GLU A C 1
ATOM 3961 O O . GLU A 1 505 ? 8.226 -13.280 12.777 1.00 91.38 505 GLU A O 1
ATOM 3966 N N . ALA A 1 506 ? 8.856 -11.267 12.017 1.00 88.62 506 ALA A N 1
ATOM 3967 C CA . ALA A 1 506 ? 7.558 -10.961 11.418 1.00 88.62 506 ALA A CA 1
ATOM 3968 C C . ALA A 1 506 ? 7.231 -11.928 10.270 1.00 88.62 506 ALA A C 1
ATOM 3970 O O . ALA A 1 506 ? 6.133 -12.473 10.247 1.00 88.62 506 ALA A O 1
ATOM 3971 N N . ILE A 1 507 ? 8.190 -12.224 9.383 1.00 91.19 507 ILE A N 1
ATOM 3972 C CA . ILE A 1 507 ? 8.028 -13.226 8.314 1.00 91.19 507 ILE A CA 1
ATOM 3973 C C . ILE A 1 507 ? 7.737 -14.622 8.898 1.00 91.19 507 ILE A C 1
ATOM 3975 O O . ILE A 1 507 ? 6.899 -15.344 8.361 1.00 91.19 507 ILE A O 1
ATOM 3979 N N . GLU A 1 508 ? 8.392 -15.014 9.997 1.00 88.69 508 GLU A N 1
ATOM 3980 C CA . GLU A 1 508 ? 8.154 -16.319 10.633 1.00 88.69 508 GLU A CA 1
ATOM 3981 C C . GLU A 1 508 ? 6.764 -16.419 11.278 1.00 88.69 508 GLU A C 1
ATOM 3983 O O . GLU A 1 508 ? 6.073 -17.418 11.069 1.00 88.69 508 GLU A O 1
ATOM 3988 N N . ARG A 1 509 ? 6.300 -15.368 11.973 1.00 84.38 509 ARG A N 1
ATOM 3989 C CA . ARG A 1 509 ? 4.954 -15.319 12.584 1.00 84.38 509 ARG A CA 1
ATOM 3990 C C . ARG A 1 509 ? 3.824 -15.553 11.572 1.00 84.38 509 ARG A C 1
ATOM 3992 O O . ARG A 1 509 ? 2.801 -16.113 11.945 1.00 84.38 509 ARG A O 1
ATOM 3999 N N . ILE A 1 510 ? 4.002 -15.174 10.304 1.00 83.88 510 ILE A N 1
ATOM 4000 C CA . ILE A 1 510 ? 2.978 -15.338 9.253 1.00 83.88 510 ILE A CA 1
ATOM 4001 C C . ILE A 1 510 ? 2.791 -16.808 8.842 1.00 83.88 510 ILE A C 1
ATOM 4003 O O . ILE A 1 510 ? 1.722 -17.172 8.362 1.00 83.88 510 ILE A O 1
ATOM 4007 N N . GLU A 1 511 ? 3.798 -17.665 9.025 1.00 73.44 511 GLU A N 1
ATOM 4008 C CA . GLU A 1 511 ? 3.689 -19.100 8.718 1.00 73.44 511 GLU A CA 1
ATOM 4009 C C . GLU A 1 511 ? 3.465 -19.948 9.980 1.00 73.44 511 GLU A C 1
ATOM 4011 O O . GLU A 1 511 ? 2.751 -20.944 9.911 1.00 73.44 511 GLU A O 1
ATOM 4016 N N . SER A 1 512 ? 4.030 -19.558 11.132 1.00 65.94 512 SER A N 1
ATOM 4017 C CA . SER A 1 512 ? 4.080 -20.400 12.340 1.00 65.94 512 SER A CA 1
ATOM 4018 C C . SER A 1 512 ? 3.530 -19.762 13.624 1.00 65.94 512 SER A C 1
ATOM 4020 O O . SER A 1 512 ? 4.000 -20.099 14.713 1.00 65.94 512 SER A O 1
ATOM 4022 N N . ALA A 1 513 ? 2.577 -18.830 13.545 1.00 54.59 513 ALA A N 1
ATOM 4023 C CA . ALA A 1 513 ? 1.851 -18.405 14.744 1.00 54.59 513 ALA A CA 1
ATOM 4024 C C . ALA A 1 513 ? 1.028 -19.575 15.341 1.00 54.59 513 ALA A C 1
ATOM 4026 O O . ALA A 1 513 ? 0.585 -20.460 14.609 1.00 54.59 513 ALA A O 1
ATOM 4027 N N . PRO A 1 514 ? 0.818 -19.621 16.668 1.00 49.31 514 PRO A N 1
ATOM 4028 C CA . PRO A 1 514 ? -0.143 -20.539 17.270 1.00 49.31 514 PRO A CA 1
ATOM 4029 C C . PRO A 1 514 ? -1.574 -20.026 17.037 1.00 49.31 514 PRO A C 1
ATOM 4031 O O . PRO A 1 514 ? -1.850 -18.851 17.292 1.00 49.31 514 PRO A O 1
ATOM 4034 N N . ALA A 1 515 ? -2.488 -20.908 16.617 1.00 46.03 515 ALA A N 1
ATOM 4035 C CA . ALA A 1 515 ? -3.876 -20.570 16.259 1.00 46.03 515 ALA A CA 1
ATOM 4036 C C . ALA A 1 515 ? -4.604 -19.711 17.320 1.00 46.03 515 ALA A C 1
ATOM 4038 O O . ALA A 1 515 ? -5.246 -18.717 16.981 1.00 46.03 515 ALA A O 1
ATOM 4039 N N . ALA A 1 516 ? -4.368 -19.990 18.607 1.00 41.56 516 ALA A N 1
ATOM 4040 C CA . ALA A 1 516 ? -4.912 -19.242 19.746 1.00 41.56 516 ALA A CA 1
ATOM 4041 C C . ALA A 1 516 ? -4.636 -17.720 19.728 1.00 41.56 516 ALA A C 1
ATOM 4043 O O . ALA A 1 516 ? -5.417 -16.934 20.267 1.00 41.56 516 ALA A O 1
ATOM 4044 N N . ALA A 1 517 ? -3.534 -17.268 19.115 1.00 43.88 517 ALA A N 1
ATOM 4045 C CA . ALA A 1 517 ? -3.238 -15.838 18.983 1.00 43.88 517 ALA A CA 1
ATOM 4046 C C . ALA A 1 517 ? -4.087 -15.164 17.890 1.00 43.88 517 ALA A C 1
ATOM 4048 O O . ALA A 1 517 ? -4.379 -13.971 17.977 1.00 43.88 517 ALA A O 1
ATOM 4049 N N . ALA A 1 518 ? -4.494 -15.927 16.875 1.00 42.16 518 ALA A N 1
ATOM 4050 C CA . ALA A 1 518 ? -5.324 -15.451 15.782 1.00 42.16 518 ALA A CA 1
ATOM 4051 C C . ALA A 1 518 ? -6.823 -15.504 16.103 1.00 42.16 518 ALA A C 1
ATOM 4053 O O . ALA A 1 518 ? -7.538 -14.556 15.784 1.00 42.16 518 ALA A O 1
ATOM 4054 N N . GLU A 1 519 ? -7.280 -16.556 16.787 1.00 47.72 519 GLU A N 1
ATOM 4055 C CA . GLU A 1 519 ? -8.648 -16.687 17.319 1.00 47.72 519 GLU A CA 1
ATOM 4056 C C . GLU A 1 519 ? -9.044 -15.447 18.140 1.00 47.72 519 GLU A C 1
ATOM 4058 O O . GLU A 1 519 ? -10.101 -14.847 17.931 1.00 47.72 519 GLU A O 1
ATOM 4063 N N . LYS A 1 520 ? -8.126 -14.974 18.994 1.00 43.50 520 LYS A N 1
ATOM 4064 C CA . LYS A 1 520 ? -8.309 -13.772 19.821 1.00 43.50 520 LYS A CA 1
ATOM 4065 C C . LYS A 1 520 ? -8.383 -12.458 19.021 1.00 43.50 520 LYS A C 1
ATOM 4067 O O . LYS A 1 520 ? -8.865 -11.462 19.551 1.00 43.50 520 LYS A O 1
ATOM 4072 N N . ALA A 1 521 ? -7.920 -12.438 17.768 1.00 38.50 521 ALA A N 1
ATOM 4073 C CA . ALA A 1 521 ? -7.965 -11.271 16.876 1.00 38.50 521 ALA A CA 1
ATOM 4074 C C . ALA A 1 521 ? -9.157 -11.298 15.894 1.00 38.50 521 ALA A C 1
ATOM 4076 O O . ALA A 1 521 ? -9.614 -10.247 15.426 1.00 38.50 521 ALA A O 1
ATOM 4077 N N . THR A 1 522 ? -9.675 -12.486 15.568 1.00 43.31 522 THR A N 1
ATOM 4078 C CA . THR A 1 522 ? -10.821 -12.648 14.660 1.00 43.31 522 THR A CA 1
ATOM 4079 C C . THR A 1 522 ? -12.161 -12.669 15.387 1.00 43.31 522 THR A C 1
ATOM 4081 O O . THR A 1 522 ? -13.133 -12.193 14.808 1.00 43.31 522 THR A O 1
ATOM 4084 N N . GLY A 1 523 ? -12.218 -13.149 16.636 1.00 36.88 523 GLY A N 1
ATOM 4085 C CA . GLY A 1 523 ? -13.467 -13.273 17.402 1.00 36.88 523 GLY A CA 1
ATOM 4086 C C . GLY A 1 523 ? -14.362 -14.430 16.943 1.00 36.88 523 GLY A C 1
ATOM 4087 O O . GLY A 1 523 ? -15.523 -14.505 17.337 1.00 36.88 523 GLY A O 1
ATOM 4088 N N . ALA A 1 524 ? -13.841 -15.329 16.105 1.00 36.28 524 ALA A N 1
ATOM 4089 C CA . ALA A 1 524 ? -14.557 -16.519 15.670 1.00 36.28 524 ALA A CA 1
ATOM 4090 C C . ALA A 1 524 ? -14.555 -17.570 16.791 1.00 36.28 524 ALA A C 1
ATOM 4092 O O . ALA A 1 524 ? -13.487 -18.016 17.212 1.00 36.28 524 ALA A O 1
ATOM 4093 N N . LEU A 1 525 ? -15.739 -17.981 17.260 1.00 34.88 525 LEU A N 1
ATOM 4094 C CA . LEU A 1 525 ? -15.854 -19.142 18.143 1.00 34.88 525 LEU A CA 1
ATOM 4095 C C . LEU A 1 525 ? -15.391 -20.403 17.403 1.00 34.88 525 LEU A C 1
ATOM 4097 O O . LEU A 1 525 ? -15.751 -20.621 16.244 1.00 34.88 525 LEU A O 1
ATOM 4101 N N . ALA A 1 526 ? -14.649 -21.259 18.102 1.00 36.94 526 ALA A N 1
ATOM 4102 C CA . ALA A 1 526 ? -14.403 -22.617 17.643 1.00 36.94 526 ALA A CA 1
ATOM 4103 C C . ALA A 1 526 ? -15.722 -23.422 17.604 1.00 36.94 526 ALA A C 1
ATOM 4105 O O . ALA A 1 526 ? -16.589 -23.217 18.463 1.00 36.94 526 ALA A O 1
ATOM 4106 N N . PRO A 1 527 ? -15.877 -24.378 16.667 1.00 37.12 527 PRO A N 1
ATOM 4107 C CA . PRO A 1 527 ? -16.818 -25.480 16.839 1.00 37.12 527 PRO A CA 1
ATOM 4108 C C . PRO A 1 527 ? -16.516 -26.215 18.155 1.00 37.12 527 PRO A C 1
ATOM 4110 O O . PRO A 1 527 ? -15.372 -26.231 18.607 1.00 37.12 527 PRO A O 1
ATOM 4113 N N . GLY A 1 528 ? -17.550 -26.782 18.781 1.00 38.94 528 GLY A N 1
ATOM 4114 C CA . GLY A 1 528 ? -17.504 -27.211 20.183 1.00 38.94 528 GLY A CA 1
ATOM 4115 C C . GLY A 1 528 ? -16.385 -28.192 20.555 1.00 38.94 528 GLY A C 1
ATOM 4116 O O . GLY A 1 528 ? -15.899 -28.969 19.734 1.00 38.94 528 GLY A O 1
ATOM 4117 N N . GLU A 1 529 ? -16.025 -28.182 21.841 1.00 38.91 529 GLU A N 1
ATOM 4118 C CA . GLU A 1 529 ? -15.082 -29.113 22.468 1.00 38.91 529 GLU A CA 1
ATOM 4119 C C . GLU A 1 529 ? -15.585 -30.568 22.361 1.00 38.91 529 GLU A C 1
ATOM 4121 O O . GLU A 1 529 ? -16.290 -31.066 23.236 1.00 38.91 529 GLU A O 1
ATOM 4126 N N . GLY A 1 530 ? -15.257 -31.253 21.261 1.00 38.41 530 GLY A N 1
ATOM 4127 C CA . GLY A 1 530 ? -15.781 -32.597 20.999 1.00 38.41 530 GLY A CA 1
ATOM 4128 C C . GLY A 1 530 ? -15.608 -33.079 19.560 1.00 38.41 530 GLY A C 1
ATOM 4129 O O . GLY A 1 530 ? -16.571 -33.531 18.948 1.00 38.41 530 GLY A O 1
ATOM 4130 N N . GLY A 1 531 ? -14.398 -32.984 19.012 1.00 37.44 531 GLY A N 1
ATOM 4131 C CA . GLY A 1 531 ? -14.056 -33.486 17.680 1.00 37.44 531 GLY A CA 1
ATOM 4132 C C . GLY A 1 531 ? -12.551 -33.412 17.437 1.00 37.44 531 GLY A C 1
ATOM 4133 O O . GLY A 1 531 ? -11.866 -32.611 18.079 1.00 37.44 531 GLY A O 1
ATOM 4134 N N . ASP A 1 532 ? -12.034 -34.268 16.555 1.00 40.16 532 ASP A N 1
ATOM 4135 C CA . ASP A 1 532 ? -10.607 -34.326 16.238 1.00 40.16 532 ASP A CA 1
ATOM 4136 C C . ASP A 1 532 ? -10.074 -32.952 15.803 1.00 40.16 532 ASP A C 1
ATOM 4138 O O . ASP A 1 532 ? -10.659 -32.275 14.955 1.00 40.16 532 ASP A O 1
ATOM 4142 N N . ARG A 1 533 ? -8.943 -32.532 16.385 1.00 52.72 533 ARG A N 1
ATOM 4143 C CA . ARG A 1 533 ? -8.238 -31.318 15.956 1.00 52.72 533 ARG A CA 1
ATOM 4144 C C . ARG A 1 533 ? -7.587 -31.573 14.599 1.00 52.72 533 ARG A C 1
ATOM 4146 O O . ARG A 1 533 ? -6.429 -31.978 14.542 1.00 52.72 533 ARG A O 1
ATOM 4153 N N . GLU A 1 534 ? -8.326 -31.325 13.522 1.00 61.78 534 GLU A N 1
ATOM 4154 C CA . GLU A 1 534 ? -7.728 -31.164 12.198 1.00 61.78 534 GLU A CA 1
ATOM 4155 C C . GLU A 1 534 ? -6.699 -30.025 12.253 1.00 61.78 534 GLU A C 1
ATOM 4157 O O . GLU A 1 534 ? -7.003 -28.921 12.717 1.00 61.78 534 GLU A O 1
ATOM 4162 N N . ASP A 1 535 ? -5.471 -30.292 11.800 1.00 64.69 535 ASP A N 1
ATOM 4163 C CA . ASP A 1 535 ? -4.441 -29.259 11.701 1.00 64.69 535 ASP A CA 1
ATOM 4164 C C . ASP A 1 535 ? -4.946 -28.116 10.798 1.00 64.69 535 ASP A C 1
ATOM 4166 O O . ASP A 1 535 ? -5.448 -28.376 9.696 1.00 64.69 535 ASP A O 1
ATOM 4170 N N . PRO A 1 536 ? -4.820 -26.842 11.218 1.00 70.94 536 PRO A N 1
ATOM 4171 C CA . PRO A 1 536 ? -5.376 -25.728 10.465 1.00 70.94 536 PRO A CA 1
ATOM 4172 C C . PRO A 1 536 ? -4.753 -25.652 9.061 1.00 70.94 536 PRO A C 1
ATOM 4174 O O . PRO A 1 536 ? -3.552 -25.901 8.905 1.00 70.94 536 PRO A O 1
ATOM 4177 N N . PRO A 1 537 ? -5.523 -25.250 8.028 1.00 78.12 537 PRO A N 1
ATOM 4178 C CA . PRO A 1 537 ? -5.011 -25.124 6.669 1.00 78.12 537 PRO A CA 1
ATOM 4179 C C . PRO A 1 537 ? -3.718 -24.307 6.610 1.00 78.12 537 PRO A C 1
ATOM 4181 O O . PRO A 1 537 ? -3.581 -23.285 7.275 1.00 78.12 537 PRO A O 1
ATOM 4184 N N . VAL A 1 538 ? -2.776 -24.708 5.757 1.00 76.62 538 VAL A N 1
ATOM 4185 C CA . VAL A 1 538 ? -1.421 -24.117 5.716 1.00 76.62 538 VAL A CA 1
ATOM 4186 C C . VAL A 1 538 ? -1.427 -22.596 5.431 1.00 76.62 538 VAL A C 1
ATOM 4188 O O . VAL A 1 538 ? -0.490 -21.882 5.776 1.00 76.62 538 VAL A O 1
ATOM 4191 N N . ASN A 1 539 ? -2.501 -22.069 4.833 1.00 81.62 539 ASN A N 1
ATOM 4192 C CA . ASN A 1 539 ? -2.727 -20.642 4.582 1.00 81.62 539 ASN A CA 1
ATOM 4193 C C . ASN A 1 539 ? -3.555 -19.915 5.669 1.00 81.62 539 ASN A C 1
ATOM 4195 O O . ASN A 1 539 ? -3.866 -18.739 5.480 1.00 81.62 539 ASN A O 1
ATOM 4199 N N . HIS A 1 540 ? -3.916 -20.562 6.781 1.00 83.44 540 HIS A N 1
ATOM 4200 C CA . HIS A 1 540 ? -4.810 -20.034 7.823 1.00 83.44 540 HIS A CA 1
ATOM 4201 C C . HIS A 1 540 ? -4.385 -18.638 8.308 1.00 83.44 540 HIS A C 1
ATOM 4203 O O . HIS A 1 540 ? -5.159 -17.687 8.208 1.00 83.44 540 HIS A O 1
ATOM 4209 N N . HIS A 1 541 ? -3.124 -18.462 8.711 1.00 82.81 541 HIS A N 1
ATOM 4210 C CA . HIS A 1 541 ? -2.584 -17.168 9.155 1.00 82.81 541 HIS A CA 1
ATOM 4211 C C . HIS A 1 541 ? -2.626 -16.069 8.084 1.00 82.81 541 HIS A C 1
ATOM 4213 O O . HIS A 1 541 ? -2.884 -14.907 8.394 1.00 82.81 541 HIS A O 1
ATOM 4219 N N . VAL A 1 542 ? -2.445 -16.430 6.811 1.00 87.44 542 VAL A N 1
ATOM 4220 C CA . VAL A 1 542 ? -2.599 -15.492 5.691 1.00 87.44 542 VAL A CA 1
ATOM 4221 C C . VAL A 1 542 ? -4.064 -15.077 5.535 1.00 87.44 542 VAL A C 1
ATOM 4223 O O . VAL A 1 542 ? -4.341 -13.901 5.309 1.00 87.44 542 VAL A O 1
ATOM 4226 N N . MET A 1 543 ? -5.010 -16.003 5.722 1.00 88.56 543 MET A N 1
ATOM 4227 C CA . MET A 1 543 ? -6.442 -15.689 5.731 1.00 88.56 543 MET A CA 1
ATOM 4228 C C . MET A 1 543 ? -6.824 -14.771 6.898 1.00 88.56 543 MET A C 1
ATOM 4230 O O . MET A 1 543 ? -7.593 -13.840 6.692 1.00 88.56 543 MET A O 1
ATOM 4234 N N . ILE A 1 544 ? -6.240 -14.964 8.085 1.00 86.88 544 ILE A N 1
ATOM 4235 C CA . ILE A 1 544 ? -6.426 -14.074 9.242 1.00 86.88 544 ILE A CA 1
ATOM 4236 C C . ILE A 1 544 ? -5.912 -12.662 8.947 1.00 86.88 544 ILE A C 1
ATOM 4238 O O . ILE A 1 544 ? -6.655 -11.704 9.145 1.00 86.88 544 ILE A O 1
ATOM 4242 N N . LEU A 1 545 ? -4.687 -12.517 8.426 1.00 88.44 545 LEU A N 1
ATOM 4243 C CA . LEU A 1 545 ? -4.137 -11.208 8.042 1.00 88.44 545 LEU A CA 1
ATOM 4244 C C . LEU A 1 545 ? -5.025 -10.496 7.021 1.00 88.44 545 LEU A C 1
ATOM 4246 O O . LEU A 1 545 ? -5.290 -9.306 7.164 1.00 88.44 545 LEU A O 1
ATOM 4250 N N . LEU A 1 546 ? -5.524 -11.229 6.024 1.00 90.81 546 LEU A N 1
ATOM 4251 C CA . LEU A 1 546 ? -6.445 -10.693 5.027 1.00 90.81 546 LEU A CA 1
ATOM 4252 C C . LEU A 1 546 ? -7.793 -10.277 5.633 1.00 90.81 546 LEU A C 1
ATOM 4254 O O . LEU A 1 546 ? -8.343 -9.262 5.227 1.00 90.81 546 LEU A O 1
ATOM 4258 N N . SER A 1 547 ? -8.319 -11.023 6.607 1.00 90.25 547 SER A N 1
ATOM 4259 C CA . SER A 1 547 ? -9.547 -10.652 7.325 1.00 90.25 547 SER A CA 1
ATOM 4260 C C . SER A 1 547 ? -9.352 -9.429 8.225 1.00 90.25 547 SER A C 1
ATOM 4262 O O . SER A 1 547 ? -10.245 -8.594 8.317 1.00 90.25 547 SER A O 1
ATOM 4264 N N . ILE A 1 548 ? -8.185 -9.281 8.861 1.00 90.44 548 ILE A N 1
ATOM 4265 C CA . ILE A 1 548 ? -7.815 -8.066 9.607 1.00 90.44 548 ILE A CA 1
ATOM 4266 C C . ILE A 1 548 ? -7.678 -6.876 8.642 1.00 90.44 548 ILE A C 1
ATOM 4268 O O . ILE A 1 548 ? -8.129 -5.781 8.967 1.00 90.44 548 ILE A O 1
ATOM 4272 N N . ALA A 1 549 ? -7.125 -7.085 7.441 1.00 91.25 549 ALA A N 1
ATOM 4273 C CA . ALA A 1 549 ? -6.964 -6.037 6.431 1.00 91.25 549 ALA A CA 1
ATOM 4274 C C . ALA A 1 549 ? -8.297 -5.425 5.952 1.00 91.25 549 ALA A C 1
ATOM 4276 O O . ALA A 1 549 ? -8.334 -4.245 5.616 1.00 91.25 549 ALA A O 1
ATOM 4277 N N . THR A 1 550 ? -9.381 -6.208 5.960 1.00 93.19 550 THR A N 1
ATOM 4278 C CA . THR A 1 550 ? -10.726 -5.795 5.515 1.00 93.19 550 THR A CA 1
ATOM 4279 C C . THR A 1 550 ? -11.685 -5.464 6.669 1.00 93.19 550 THR A C 1
ATOM 4281 O O . THR A 1 550 ? -12.857 -5.175 6.433 1.00 93.19 550 THR A O 1
ATOM 4284 N N . LYS A 1 551 ? -11.243 -5.521 7.935 1.00 92.50 551 LYS A N 1
ATOM 4285 C CA . LYS A 1 551 ? -12.106 -5.254 9.099 1.00 92.50 551 LYS A CA 1
ATOM 4286 C C . LYS A 1 551 ? -12.447 -3.764 9.208 1.00 92.50 551 LYS A C 1
ATOM 4288 O O . LYS A 1 551 ? -11.565 -2.938 9.453 1.00 92.50 551 LYS A O 1
ATOM 4293 N N . LYS A 1 552 ? -13.747 -3.441 9.152 1.00 93.00 552 LYS A N 1
ATOM 4294 C CA . LYS A 1 552 ? -14.300 -2.092 9.385 1.00 93.00 552 LYS A CA 1
ATOM 4295 C C . LYS A 1 552 ? -13.735 -1.430 10.649 1.00 93.00 552 LYS A C 1
ATOM 4297 O O . LYS A 1 552 ? -13.333 -0.275 10.599 1.00 93.00 552 LYS A O 1
ATOM 4302 N N . GLU A 1 553 ? -13.633 -2.179 11.749 1.00 90.50 553 GLU A N 1
ATOM 4303 C CA . GLU A 1 553 ? -13.093 -1.726 13.045 1.00 90.50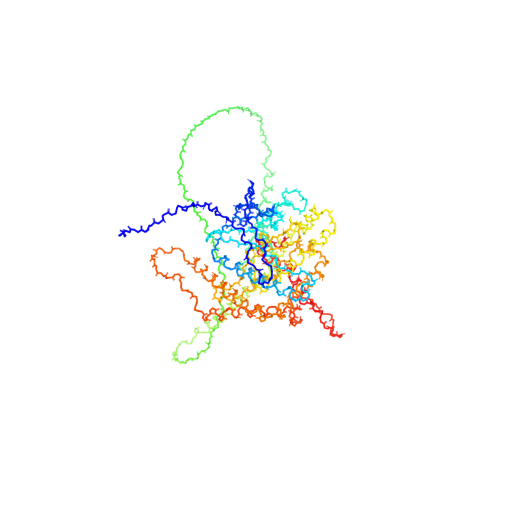 553 GLU A CA 1
ATOM 4304 C C . GLU A 1 553 ? -11.693 -1.092 12.947 1.00 90.50 553 GLU A C 1
ATOM 4306 O O . GLU A 1 553 ? -11.369 -0.178 13.704 1.00 90.50 553 GLU A O 1
ATOM 4311 N N . PHE A 1 554 ? -10.854 -1.582 12.027 1.00 91.94 554 PHE A N 1
ATOM 4312 C CA . PHE A 1 554 ? -9.499 -1.076 11.815 1.00 91.94 554 PHE A CA 1
ATOM 4313 C C . PHE A 1 554 ? -9.446 -0.040 10.692 1.00 91.94 554 PHE A C 1
ATOM 4315 O O . PHE A 1 554 ? -8.768 0.971 10.856 1.00 91.94 554 PHE A O 1
ATOM 4322 N N . LEU A 1 555 ? -10.199 -0.247 9.604 1.00 93.81 555 LEU A N 1
ATOM 4323 C CA . LEU A 1 555 ? -10.305 0.690 8.478 1.00 93.81 555 LEU A CA 1
ATOM 4324 C C . LEU A 1 555 ? -10.861 2.058 8.904 1.00 93.81 555 LEU A C 1
ATOM 4326 O O . LEU A 1 555 ? -10.291 3.084 8.544 1.00 93.81 555 LEU A O 1
ATOM 4330 N N . ALA A 1 556 ? -11.907 2.076 9.734 1.00 94.38 556 ALA A N 1
ATOM 4331 C CA . ALA A 1 556 ? -12.515 3.293 10.277 1.00 94.38 556 ALA A CA 1
ATOM 4332 C C . ALA A 1 556 ? -11.565 4.112 11.173 1.00 94.38 556 ALA A C 1
ATOM 4334 O O . ALA A 1 556 ? -11.730 5.316 11.323 1.00 94.38 556 ALA A O 1
ATOM 4335 N N . MET A 1 557 ? -10.553 3.466 11.760 1.00 90.88 557 MET A N 1
ATOM 4336 C CA . MET A 1 557 ? -9.561 4.103 12.634 1.00 90.88 557 MET A CA 1
ATOM 4337 C C . MET A 1 557 ? -8.298 4.562 11.882 1.00 90.88 557 MET A C 1
ATOM 4339 O O . MET A 1 557 ? -7.327 4.983 12.519 1.00 90.88 557 MET A O 1
ATOM 4343 N N . MET A 1 558 ? -8.274 4.458 10.549 1.00 91.69 558 MET A N 1
ATOM 4344 C CA . MET A 1 558 ? -7.185 4.977 9.718 1.00 91.69 558 MET A CA 1
ATOM 4345 C C . MET A 1 558 ? -7.315 6.493 9.515 1.00 91.69 558 MET A C 1
ATOM 4347 O O . MET A 1 558 ? -8.384 7.080 9.652 1.00 91.69 558 MET A O 1
ATOM 4351 N N . LYS A 1 559 ? -6.204 7.155 9.175 1.00 91.12 559 LYS A N 1
ATOM 4352 C CA . LYS A 1 559 ? -6.203 8.597 8.875 1.00 91.12 559 LYS A CA 1
ATOM 4353 C C . LYS A 1 559 ? -7.048 8.884 7.621 1.00 91.12 559 LYS A C 1
ATOM 4355 O O . LYS A 1 559 ? -6.973 8.096 6.678 1.00 91.12 559 LYS A O 1
ATOM 4360 N N . PRO A 1 560 ? -7.730 10.041 7.515 1.00 92.12 560 PRO A N 1
ATOM 4361 C CA . PRO A 1 560 ? -8.500 10.387 6.315 1.00 92.12 560 PRO A CA 1
ATOM 4362 C C . PRO A 1 560 ? -7.633 10.447 5.047 1.00 92.12 560 PRO A C 1
ATOM 4364 O O . PRO A 1 560 ? -8.081 10.061 3.974 1.00 92.12 560 PRO A O 1
ATOM 4367 N N . THR A 1 561 ? -6.354 10.822 5.168 1.00 90.69 561 THR A N 1
ATOM 4368 C CA . THR A 1 561 ? -5.377 10.805 4.063 1.00 90.69 561 THR A CA 1
ATOM 4369 C C . THR A 1 561 ? -5.050 9.403 3.537 1.00 90.69 561 THR A C 1
ATOM 4371 O O . THR A 1 561 ? -4.547 9.277 2.423 1.00 90.69 561 THR A O 1
ATOM 4374 N N . TRP A 1 562 ? -5.331 8.347 4.308 1.00 92.56 562 TRP A N 1
ATOM 4375 C CA . TRP A 1 562 ? -5.209 6.950 3.875 1.00 92.56 562 TRP A CA 1
ATOM 4376 C C . TRP A 1 562 ? -6.409 6.511 3.015 1.00 92.56 562 TRP A C 1
ATOM 4378 O O . TRP A 1 562 ? -6.301 5.518 2.297 1.00 92.56 562 TRP A O 1
ATOM 4388 N N . GLN A 1 563 ? -7.521 7.264 3.057 1.00 93.50 563 GLN A N 1
ATOM 4389 C CA . GLN A 1 563 ? -8.762 7.065 2.296 1.00 93.50 563 GLN A CA 1
ATOM 4390 C C . GLN A 1 563 ? -9.304 5.629 2.379 1.00 93.50 563 GLN A C 1
ATOM 4392 O O . GLN A 1 563 ? -9.318 4.891 1.397 1.00 93.50 563 GLN A O 1
ATOM 4397 N N . ALA A 1 564 ? -9.725 5.194 3.569 1.00 93.94 564 ALA A N 1
ATOM 4398 C CA . ALA A 1 564 ? -10.101 3.794 3.799 1.00 93.94 564 ALA A CA 1
ATOM 4399 C C . ALA A 1 564 ? -11.347 3.326 3.016 1.00 93.94 564 ALA A C 1
ATOM 4401 O O . ALA A 1 564 ? -11.511 2.129 2.776 1.00 93.94 564 ALA A O 1
ATOM 4402 N N . TRP A 1 565 ? -12.193 4.267 2.594 1.00 92.44 565 TRP A N 1
ATOM 4403 C CA . TRP A 1 565 ? -13.365 4.048 1.743 1.00 92.44 565 TRP A CA 1
ATOM 4404 C C . TRP A 1 565 ? -13.019 3.751 0.271 1.00 92.44 565 TRP A C 1
ATOM 4406 O O . TRP A 1 565 ? -13.899 3.289 -0.462 1.00 92.44 565 TRP A O 1
ATOM 4416 N N . PHE A 1 566 ? -11.780 4.002 -0.174 1.00 92.25 566 PHE A N 1
ATOM 4417 C CA . PHE A 1 566 ? -11.329 3.796 -1.556 1.00 92.25 566 PHE A CA 1
ATOM 4418 C C . PHE A 1 566 ? -10.267 2.700 -1.656 1.00 92.25 566 PHE A C 1
ATOM 4420 O O . PHE A 1 566 ? -9.064 2.966 -1.435 1.00 92.25 566 PHE A O 1
#

Solvent-accessible surface area (backbone atoms only — not comparable to full-atom values): 33832 Å² total; per-residue (Å²): 130,86,85,86,90,85,86,86,77,86,77,81,80,76,81,78,72,87,77,57,71,56,89,85,81,87,88,80,97,74,82,78,84,74,84,80,51,39,56,75,48,65,51,92,66,66,55,75,48,81,53,97,94,37,85,29,50,32,42,34,35,30,28,72,79,79,48,75,46,31,28,27,56,40,78,48,55,64,50,60,49,50,41,45,54,42,47,53,51,51,48,53,52,48,34,55,48,27,57,70,31,67,69,27,38,78,68,70,50,65,78,72,82,73,60,73,45,80,78,46,83,51,33,27,40,33,60,48,50,90,56,51,41,27,49,41,55,51,50,48,53,47,38,72,68,68,43,88,56,32,81,50,67,83,61,48,59,55,66,44,47,66,55,43,31,49,52,40,29,53,50,49,47,37,54,50,37,52,50,42,60,76,68,65,59,90,81,69,59,74,92,40,44,62,53,53,54,52,60,50,53,52,60,50,50,70,54,48,58,70,54,51,63,73,60,63,79,80,71,84,88,80,87,89,79,86,89,77,90,80,90,82,88,82,89,84,89,85,91,79,92,80,82,94,77,84,82,78,81,84,79,82,83,78,89,77,85,86,84,82,89,81,90,82,84,93,81,89,85,83,88,86,89,85,88,82,85,90,76,73,61,60,61,61,50,47,55,55,46,53,51,54,51,49,54,50,48,53,51,50,52,49,51,51,48,52,53,51,51,51,51,35,47,54,50,13,27,45,52,37,42,50,57,44,40,67,54,34,44,48,46,49,56,35,50,53,54,56,73,72,43,97,44,72,69,57,48,52,52,23,34,51,33,28,29,48,28,49,24,53,52,31,51,49,29,43,47,55,27,40,65,87,76,21,44,73,34,34,32,39,28,72,87,59,26,40,42,40,76,52,90,74,48,66,34,56,37,92,87,77,68,39,73,40,81,78,64,81,38,58,35,94,47,26,52,17,56,47,50,43,32,31,70,65,25,65,70,50,51,27,45,51,42,38,53,38,48,46,53,42,51,61,75,41,39,72,62,49,46,59,49,35,28,55,42,45,36,57,36,53,52,32,52,53,53,50,53,52,57,71,72,66,73,83,78,96,70,85,84,87,76,75,95,74,80,65,74,58,69,67,60,45,48,55,51,14,48,52,41,33,46,55,31,51,52,48,52,47,46,55,73,67,58,61,65,74,69,50,41,75,73,68,71,62,78,75,81,72,99,80,69,86,84,72,80,75,60,92,57,48,55,47,52,50,50,52,52,50,24,59,30,59,85,36,44,33,71,52,59,63,79,46,37,55,53,80

Nearest PDB structures (foldseek):
  9c47-assembly1_C  TM=8.845E-01  e=5.339E-16  Homo sapiens
  5wby-assembly1_B  TM=7.867E-01  e=7.299E-14  Homo sapiens
  5wby-assembly2_A  TM=7.838E-01  e=1.274E-13  Homo sapiens
  3jbz-assembly1_A  TM=7.546E-01  e=1.762E-13  Homo sapiens
  4jt6-assembly2_A  TM=7.426E-01  e=1.127E-12  Homo sapiens

Secondary structure (DSSP, 8-state):
--------PPP-------PPBP----S--SSS---PPBEEEE-S---EEEETTEEEEEEEEEETTSPEEEEEEEE--HHHHHHHHHHHHHHHHHHHHHHHSHHHHTTT--PPPPPEEEEETTEEEEE--TTEEEHHHHHHHHHHTT-TTB-S-TTHHHHHHHHHHHHHHHHHHHHHHHHHHHTT-S---HHHHHHHHHHHHHHHHHHHHHHHHHHHTTS---------------------------PPPPPP--------------------------STHHHHHHHHHHHHHHHHHHHHHHHHHHHHHHHHHHHHHHHHHHHHHHHB-S-HHHHHHHHH-S-HHHHHHHHHHHHHHHHHHHHHHHHHTB----GGGEEEETTT--EEESS--B-B-TTT--B----SSSS---HHHHHHHHHHIIIIIHHHHHHHHHHHHHHTHHHHHHHHHHHHHHHHHHHHHHHHHHT----S------TT-PPPHHHHHHHHHHHHHHHHHHHHHHHH--HHHHHHHH-PPPSPS-S--PPPPTTHHHHHHHHHHT-HHHHTTS-GGG-TT-

pLDDT: mean 72.67, std 26.09, range [20.09, 97.75]

Sequence (566 aa):
MQGDEEGSRKAETQKEGSQSLVPHAFAAAGAASPQTVYIEGFASEASTSTRSHYTLKRLGFIGSNGNTYYFVVQPYSTQHQRTEQRLLQLLSLINQLLFKFKDTRGRGLSFTLHAQIPVHPRCRLMEDPPSLLTLQEILQEVSASGSETCLVDPDLPVLLHRQLIRLHLHRLLFEKAQELKRRGVASIPKGLQQYIEASEGEGARGKSERAEDDEEAAATEGESDVRGDREGRDEASEERVVPEEKGKEATEETSAEASACAAAAATTEAGEVKINGSEEKLDETHVKAEKKDEDQEDERVTAWYNDVYRACQIQAAQETFDDLCELVSSDVLRLFVANLLPNNDELFVFRKRFTQSVGLFGLLNYILSMADINPSKIRLSLETGVVSQLELKPCYNGSTLSLDFVERVPFRLTRNIESLIGPFGRLGVLPSVIFSFVRCLRRYKDHLSSALCLFVRDDITAFHIQRKLQHSAPSGKGRNSPIHQILPTRSLKEMSEANAKKILEAIERIESAPAAAAEKATGALAPGEGGDREDPPVNHHVMILLSIATKKEFLAMMKPTWQAWF

InterPro domains:
  IPR000403 Phosphatidylinositol 3-/4-kinase, catalytic domain [PF00454] (298-464)
  IPR000403 Phosphatidylinositol 3-/4-kinase, catalytic domain [PS50290] (43-515)
  IPR000403 Phosphatidylinositol 3-/4-kinase, catalytic domain [SM00146] (72-527)
  IPR011009 Protein kinase-like domain superfamily [SSF56112] (34-471)
  IPR036940 Phosphatidylinositol 3-/4-kinase, catalytic domain superfamily [G3DSA:1.10.1070.11] (311-484)
  IPR050517 DNA Damage Response and Repair Kinase [PTHR11139] (34-565)

Mean predicted aligned error: 15.58 Å

Foldseek 3Di:
DDDDDDDDDDDDDDDDDPWDFPPPDDDDDDDDDPPGWTFPDWDPDWDWDQFPNDGWTWIWTQTPVRDTWIWIKDFDALLLVLLVVLVLVLQSVLQVLLCVFDLSVVLVFGADRWDWADPDNGIIITGDDPLKAFLVVLVVVLVVVVDPQFPDDPCVLLVCLVVLLVVLLLVLLLVVLVVCVVVVPPDDDPVSVVSVVVVVVVVVVVVVVVVVVVVVVPDDDDDDDDDDDDDDDDDDDDDDDDDDDDDDDDDDDDDDDDDDDDDDDDDDDDDDDDDDDPDPVVVVVVCVVVVVVVVVVVVVSVVVVVVSSVVSSLVSLLVSLVVSLVNHDLCSLVVSLVVLDPDPVQLVQLLLQLLLQQLVVLLVCLLQVFDLQARSQWIARSNGNHIHGPSGAFDADPPLRAGDNPAQQSGAPFSNSDNSNDPCSLPPRNLSNNLSSLVSCVVPVVVSLVSQLVSSLSRSQSVNLVVVVVVCDDDPDDDDDDSPPGPDPVSSSVRSNVRSVSSNVSSVCLQDPDVVVLCVVQVDDDDDPDDDPDPPPRSVSVNSSSCSNHDSSRLSVDNVSNVRSD

Organism: NCBI:txid943118